Protein AF-0000000084983633 (afdb_homodimer)

Organism: NCBI:txid537013

pLDDT: mean 91.62, std 9.94, range [36.81, 98.31]

Secondary structure (DSSP, 8-state):
-------HHHHHHHHHHHHHHHHHHHHHH-STT--HHHHHHHHT--HHHHHHH-SSHHHHHHHHHHHTHHHHHHHHHHHHH-TTS-HHHHHHHHHHHHHTGGGTT-----HHHHHHHHHHS-HHHHHHHHHHHHHHHHHHHHHTTPPTTSS-HHHHHHHHHHHHHHHHHTTTT-TTS-GGGHHHHHHHHHHHHHHHHHHHHHHT-/-------HHHHHHHHHHHHHHHHHHHHHH-STT--HHHHHHHHT--HHHHHHH-SSHHHHHHHHHHHHHHHHHHHHHHHHH-TTS-HHHHHHHHHHHHHTGGGTT-----HHHHHHHHHHS-HHHHHHHHHHHHHHHHHHHHHTTPPTTSS-HHHHHHHHHHHHHHHHHTTTT-TTS-GGGHHHHHHHHHHHHHHHHHHHHHHT-

Foldseek 3Di:
DPPPDQDPVSLVVLLVLLLLVCLQCQLAPRPVPVDLVNSCVVSVHDSVVVCVNPVDPLRSPLVSLLVCLVVLLVQLLCLCPDPVDDLLRSQLVSLVCLLVSNVVSGRAHAPVRVVVSVVPDDPVSVVVSVVSQQVSLQSSLVSSVFDPPLDRSVVVSCLSNVLSRVLVCPCPNPVVDDNVCNVVVSVVSSVVVSVSRVVRRVVVD/DPPPDQDPVSLVVLLVLLLLVCLQCQLAPRPVPVDLVNSCVVSVHDSVVVCVNPVDPLRSPLVSLLVCLVVLLVQLLVLCPDPVDDLLRSQLVSLVCLLVSNVVSGRAHAPVRVVVSVVPDDPVSVVVSVVSQQVSLQSSLVSSVFDPPLDRSVVVSCLSNVLSRVLVCPCPNPVVDDNVCNVVVSVVSSVVVSVSRVVRRVVVD

Structure (mmCIF, N/CA/C/O backbone):
data_AF-0000000084983633-model_v1
#
loop_
_entity.id
_entity.type
_entity.pdbx_description
1 polymer 'Transcriptional regulator, TetR family'
#
loop_
_atom_site.group_PDB
_atom_site.id
_atom_site.type_symbol
_atom_site.label_atom_id
_atom_site.label_alt_id
_atom_site.label_comp_id
_atom_site.label_asym_id
_atom_site.label_entity_id
_atom_site.label_seq_id
_atom_site.pdbx_PDB_ins_code
_atom_site.Cartn_x
_atom_site.Cartn_y
_atom_site.Cartn_z
_atom_site.occupancy
_atom_site.B_iso_or_equiv
_atom_site.auth_seq_id
_atom_site.auth_comp_id
_atom_site.auth_asym_id
_atom_site.auth_atom_id
_atom_site.pdbx_PDB_model_num
ATOM 1 N N . MET A 1 1 ? -29.406 33 32.125 1 36.81 1 MET A N 1
ATOM 2 C CA . MET A 1 1 ? -28.016 33.375 31.969 1 36.81 1 MET A CA 1
ATOM 3 C C . MET A 1 1 ? -27.609 33.375 30.5 1 36.81 1 MET A C 1
ATOM 5 O O . MET A 1 1 ? -27.875 32.406 29.766 1 36.81 1 MET A O 1
ATOM 9 N N . ALA A 1 2 ? -27.5 34.438 29.891 1 42.75 2 ALA A N 1
ATOM 10 C CA . ALA A 1 2 ? -27.219 34.656 28.484 1 42.75 2 ALA A CA 1
ATOM 11 C C . ALA A 1 2 ? -26.078 33.781 28 1 42.75 2 ALA A C 1
ATOM 13 O O . ALA A 1 2 ? -25.016 33.719 28.625 1 42.75 2 ALA A O 1
ATOM 14 N N . ARG A 1 3 ? -26.172 32.719 27.359 1 49.81 3 ARG A N 1
ATOM 15 C CA . ARG A 1 3 ? -25.172 31.828 26.812 1 49.81 3 ARG A CA 1
ATOM 16 C C . ARG A 1 3 ? -24.016 32.594 26.188 1 49.81 3 ARG A C 1
ATOM 18 O O . ARG A 1 3 ? -24.188 33.312 25.203 1 49.81 3 ARG A O 1
ATOM 25 N N . LYS A 1 4 ? -23.031 33.125 26.859 1 51.66 4 LYS A N 1
ATOM 26 C CA . LYS A 1 4 ? -21.875 33.969 26.516 1 51.66 4 LYS A CA 1
ATOM 27 C C . LYS A 1 4 ? -21.281 33.531 25.172 1 51.66 4 LYS A C 1
ATOM 29 O O . LYS A 1 4 ? -21 32.375 24.938 1 51.66 4 LYS A O 1
ATOM 34 N N . ALA A 1 5 ? -21.5 34.188 24.125 1 59.94 5 ALA A N 1
ATOM 35 C CA . ALA A 1 5 ? -20.891 34.125 22.797 1 59.94 5 ALA A CA 1
ATOM 36 C C . ALA A 1 5 ? -19.406 33.812 22.891 1 59.94 5 ALA A C 1
ATOM 38 O O . ALA A 1 5 ? -18.672 34.438 23.672 1 59.94 5 ALA A O 1
ATOM 39 N N . TYR A 1 6 ? -19.047 32.5 22.688 1 70.38 6 TYR A N 1
ATOM 40 C CA . TYR A 1 6 ? -17.609 32.219 22.672 1 70.38 6 TYR A CA 1
ATOM 41 C C . TYR A 1 6 ? -16.844 33.375 22.031 1 70.38 6 TYR A C 1
ATOM 43 O O . TYR A 1 6 ? -17.25 33.906 21.016 1 70.38 6 TYR A O 1
ATOM 51 N N . SER A 1 7 ? -16.016 34.031 22.781 1 82.5 7 SER A N 1
ATOM 52 C CA . SER A 1 7 ? -15.117 35.031 22.219 1 82.5 7 SER A CA 1
ATOM 53 C C . SER A 1 7 ? -14.344 34.469 21.031 1 82.5 7 SER A C 1
ATOM 55 O O . SER A 1 7 ? -14.344 33.25 20.797 1 82.5 7 SER A O 1
ATOM 57 N N . GLU A 1 8 ? -13.93 35.281 20.141 1 84.44 8 GLU A N 1
ATOM 58 C CA . GLU A 1 8 ? -13.109 34.844 19 1 84.44 8 GLU A CA 1
ATOM 59 C C . GLU A 1 8 ? -11.953 33.969 19.469 1 84.44 8 GLU A C 1
ATOM 61 O O . GLU A 1 8 ? -11.586 33 18.797 1 84.44 8 GLU A O 1
ATOM 66 N N . GLU A 1 9 ? -11.391 34.375 20.547 1 85.75 9 GLU A N 1
ATOM 67 C CA . GLU A 1 9 ? -10.289 33.594 21.109 1 85.75 9 GLU A CA 1
ATOM 68 C C . GLU A 1 9 ? -10.75 32.219 21.547 1 85.75 9 GLU A C 1
ATOM 70 O O . GLU A 1 9 ? -10.047 31.234 21.344 1 85.75 9 GLU A O 1
ATOM 75 N N . ASP A 1 10 ? -11.883 32.156 22.094 1 87.5 10 ASP A N 1
ATOM 76 C CA . ASP A 1 10 ? -12.461 30.891 22.531 1 87.5 10 ASP A CA 1
ATOM 77 C C . ASP A 1 10 ? -12.727 29.969 21.328 1 87.5 10 ASP A C 1
ATOM 79 O O . ASP A 1 10 ? -12.492 28.766 21.406 1 87.5 10 ASP A O 1
ATOM 83 N N . ARG A 1 11 ? -13.133 30.578 20.281 1 90.56 11 ARG A N 1
ATOM 84 C CA . ARG A 1 11 ? -13.445 29.797 19.078 1 90.56 11 ARG A CA 1
ATOM 85 C C . ARG A 1 11 ? -12.188 29.172 18.484 1 90.56 11 ARG A C 1
ATOM 87 O O . ARG A 1 11 ? -12.203 28 18.078 1 90.56 11 ARG A O 1
ATOM 94 N N . VAL A 1 12 ? -11.172 30.016 18.531 1 91.81 12 VAL A N 1
ATOM 95 C CA . VAL A 1 12 ? -9.898 29.531 18.031 1 91.81 12 VAL A CA 1
ATOM 96 C C . VAL A 1 12 ? -9.398 28.375 18.906 1 91.81 12 VAL A C 1
ATOM 98 O O . VAL A 1 12 ? -8.898 27.375 18.391 1 91.81 12 VAL A O 1
ATOM 101 N N . GLN A 1 13 ? -9.547 28.5 20.125 1 93.25 13 GLN A N 1
ATOM 102 C CA . GLN A 1 13 ? -9.109 27.469 21.078 1 93.25 13 GLN A CA 1
ATOM 103 C C . GLN A 1 13 ? -9.906 26.188 20.875 1 93.25 13 GLN A C 1
ATOM 105 O O . GLN A 1 13 ? -9.336 25.094 20.922 1 93.25 13 GLN A O 1
ATOM 110 N N . VAL A 1 14 ? -11.164 26.328 20.734 1 94.25 14 VAL A N 1
ATOM 111 C CA . VAL A 1 14 ? -12.023 25.156 20.531 1 94.25 14 VAL A CA 1
ATOM 112 C C . VAL A 1 14 ? -11.664 24.453 19.234 1 94.25 14 VAL A C 1
ATOM 114 O O . VAL A 1 14 ? -11.555 23.234 19.172 1 94.25 14 VAL A O 1
ATOM 117 N N . ARG A 1 15 ? -11.477 25.25 18.219 1 95 15 ARG A N 1
ATOM 118 C CA . ARG A 1 15 ? -11.109 24.688 16.922 1 95 15 ARG A CA 1
ATOM 119 C C . ARG A 1 15 ? -9.805 23.906 17.016 1 95 15 ARG A C 1
ATOM 121 O O . ARG A 1 15 ? -9.719 22.781 16.5 1 95 15 ARG A O 1
ATOM 128 N N . ASN A 1 16 ? -8.844 24.5 17.703 1 95.69 16 ASN A N 1
ATOM 129 C CA . ASN A 1 16 ? -7.559 23.828 17.891 1 95.69 16 ASN A CA 1
ATOM 130 C C . ASN A 1 16 ? -7.711 22.562 18.719 1 95.69 16 ASN A C 1
ATOM 132 O O . ASN A 1 16 ? -7.078 21.547 18.422 1 95.69 16 ASN A O 1
ATOM 136 N N . ALA A 1 17 ? -8.547 22.672 19.688 1 95.94 17 ALA A N 1
ATOM 137 C CA . ALA A 1 17 ? -8.789 21.5 20.547 1 95.94 17 ALA A CA 1
ATOM 138 C C . ALA A 1 17 ? -9.43 20.375 19.75 1 95.94 17 ALA A C 1
ATOM 140 O O . ALA A 1 17 ? -9.109 19.203 19.969 1 95.94 17 ALA A O 1
ATOM 141 N N . LEU A 1 18 ? -10.312 20.719 18.906 1 96.12 18 LEU A N 1
ATOM 142 C CA . LEU A 1 18 ? -10.961 19.719 18.062 1 96.12 18 LEU A CA 1
ATOM 143 C C . LEU A 1 18 ? -9.945 19.031 17.156 1 96.12 18 LEU A C 1
ATOM 145 O O . LEU A 1 18 ? -9.945 17.812 17.031 1 96.12 18 LEU A O 1
ATOM 149 N N . MET A 1 19 ? -9.086 19.812 16.594 1 95.75 19 MET A N 1
ATOM 150 C CA . MET A 1 19 ? -8.078 19.266 15.688 1 95.75 19 MET A CA 1
ATOM 151 C C . MET A 1 19 ? -7.098 18.359 16.438 1 95.75 19 MET A C 1
ATOM 153 O O . MET A 1 19 ? -6.809 17.25 16 1 95.75 19 MET A O 1
ATOM 157 N N . THR A 1 20 ? -6.691 18.828 17.578 1 95.19 20 THR A N 1
ATOM 158 C CA . THR A 1 20 ? -5.734 18.078 18.375 1 95.19 20 THR A CA 1
ATOM 159 C C . THR A 1 20 ? -6.352 16.766 18.875 1 95.19 20 THR A C 1
ATOM 161 O O . THR A 1 20 ? -5.703 15.719 18.844 1 95.19 20 THR A O 1
ATOM 164 N N . THR A 1 21 ? -7.531 16.859 19.281 1 94.94 21 THR A N 1
ATOM 165 C CA . THR A 1 21 ? -8.234 15.672 19.75 1 94.94 21 THR A CA 1
ATOM 166 C C . THR A 1 21 ? -8.438 14.672 18.625 1 94.94 21 THR A C 1
ATOM 168 O O . THR A 1 21 ? -8.297 13.461 18.812 1 94.94 21 THR A O 1
ATOM 171 N N . MET A 1 22 ? -8.812 15.164 17.469 1 95.12 22 MET A N 1
ATOM 172 C CA . MET A 1 22 ? -9 14.297 16.312 1 95.12 22 MET A CA 1
ATOM 173 C C . MET A 1 22 ? -7.711 13.57 15.953 1 95.12 22 MET A C 1
ATOM 175 O O . MET A 1 22 ? -7.723 12.367 15.688 1 95.12 22 MET A O 1
ATOM 179 N N . ILE A 1 23 ? -6.59 14.289 15.992 1 93.5 23 ILE A N 1
ATOM 180 C CA . ILE A 1 23 ? -5.277 13.711 15.719 1 93.5 23 ILE A CA 1
ATOM 181 C C . ILE A 1 23 ? -4.992 12.578 16.703 1 93.5 23 ILE A C 1
ATOM 183 O O . ILE A 1 23 ? -4.594 11.484 16.297 1 93.5 23 ILE A O 1
ATOM 187 N N . GLN A 1 24 ? -5.273 12.852 17.891 1 91.62 24 GLN A N 1
ATOM 188 C CA . GLN A 1 24 ? -5.027 11.859 18.938 1 91.62 24 GLN A CA 1
ATOM 189 C C . GLN A 1 24 ? -5.918 10.633 18.75 1 91.62 24 GLN A C 1
ATOM 191 O O . GLN A 1 24 ? -5.473 9.5 18.922 1 91.62 24 GLN A O 1
ATOM 196 N N . CYS A 1 25 ? -7.121 10.891 18.422 1 91.12 25 CYS A N 1
ATOM 197 C CA . CYS A 1 25 ? -8.062 9.797 18.219 1 91.12 25 CYS A CA 1
ATOM 198 C C . CYS A 1 25 ? -7.621 8.906 17.062 1 91.12 25 CYS A C 1
ATOM 200 O O . CYS A 1 25 ? -7.633 7.68 17.172 1 91.12 25 CYS A O 1
ATOM 202 N N . ILE A 1 26 ? -7.191 9.523 16 1 91.25 26 ILE A N 1
ATOM 203 C CA . ILE A 1 26 ? -6.758 8.766 14.828 1 91.25 26 ILE A CA 1
ATOM 204 C C . ILE A 1 26 ? -5.488 7.988 15.164 1 91.25 26 ILE A C 1
ATOM 206 O O . ILE A 1 26 ? -5.367 6.809 14.82 1 91.25 26 ILE A O 1
ATOM 210 N N . ALA A 1 27 ? -4.605 8.625 15.836 1 88.38 27 ALA A N 1
ATOM 211 C CA . ALA A 1 27 ? -3.334 7.988 16.188 1 88.38 27 ALA A CA 1
ATOM 212 C C . ALA A 1 27 ? -3.555 6.793 17.109 1 88.38 27 ALA A C 1
ATOM 214 O O . ALA A 1 27 ? -2.887 5.766 16.969 1 88.38 27 ALA A O 1
ATOM 215 N N . ASP A 1 28 ? -4.531 6.906 17.953 1 85.44 28 ASP A N 1
ATOM 216 C CA . ASP A 1 28 ? -4.738 5.906 19 1 85.44 28 ASP A CA 1
ATOM 217 C C . ASP A 1 28 ? -5.641 4.777 18.5 1 85.44 28 ASP A C 1
ATOM 219 O O . ASP A 1 28 ? -5.316 3.598 18.672 1 85.44 28 ASP A O 1
ATOM 223 N N . ARG A 1 29 ? -6.793 5.219 17.906 1 82.69 29 ARG A N 1
ATOM 224 C CA . ARG A 1 29 ? -7.832 4.215 17.703 1 82.69 29 ARG A CA 1
ATOM 225 C C . ARG A 1 29 ? -8.32 4.219 16.25 1 82.69 29 ARG A C 1
ATOM 227 O O . ARG A 1 29 ? -9.109 3.361 15.859 1 82.69 29 ARG A O 1
ATOM 234 N N . GLY A 1 30 ? -7.824 5.152 15.57 1 87.56 30 GLY A N 1
ATOM 235 C CA . GLY A 1 30 ? -8.336 5.254 14.211 1 87.56 30 GLY A CA 1
ATOM 236 C C . GLY A 1 30 ? -9.578 6.117 14.102 1 87.56 30 GLY A C 1
ATOM 237 O O . GLY A 1 30 ? -10.117 6.566 15.109 1 87.56 30 GLY A O 1
ATOM 238 N N . LEU A 1 31 ? -9.992 6.348 12.914 1 89.44 31 LEU A N 1
ATOM 239 C CA . LEU A 1 31 ? -11.094 7.262 12.633 1 89.44 31 LEU A CA 1
ATOM 240 C C . LEU A 1 31 ? -12.438 6.621 12.992 1 89.44 31 LEU A C 1
ATOM 242 O O . LEU A 1 31 ? -13.375 7.316 13.375 1 89.44 31 LEU A O 1
ATOM 246 N N . ILE A 1 32 ? -12.523 5.305 12.906 1 81.56 32 ILE A N 1
ATOM 247 C CA . ILE A 1 32 ? -13.781 4.59 13.078 1 81.56 32 ILE A CA 1
ATOM 248 C C . ILE A 1 32 ? -14.289 4.777 14.508 1 81.56 32 ILE A C 1
ATOM 250 O O . ILE A 1 32 ? -15.492 4.895 14.734 1 81.56 32 ILE A O 1
ATOM 254 N N . HIS A 1 33 ? -13.414 4.875 15.398 1 82.19 33 HIS A N 1
ATOM 255 C CA . HIS A 1 33 ? -13.781 5.004 16.812 1 82.19 33 HIS A CA 1
ATOM 256 C C . HIS A 1 33 ? -13.82 6.465 17.234 1 82.19 33 HIS A C 1
ATOM 258 O O . HIS A 1 33 ? -13.977 6.766 18.422 1 82.19 33 HIS A O 1
ATOM 264 N N . SER A 1 34 ? -13.656 7.324 16.297 1 89.25 34 SER A N 1
ATOM 265 C CA . SER A 1 34 ? -13.617 8.758 16.578 1 89.25 34 SER A CA 1
ATOM 266 C C . SER A 1 34 ? -14.891 9.453 16.094 1 89.25 34 SER A C 1
ATOM 268 O O . SER A 1 34 ? -14.836 10.289 15.195 1 89.25 34 SER A O 1
ATOM 270 N N . SER A 1 35 ? -15.977 9.18 16.844 1 91.12 35 SER A N 1
ATOM 271 C CA . SER A 1 35 ? -17.25 9.781 16.453 1 91.12 35 SER A CA 1
ATOM 272 C C . SER A 1 35 ? -17.328 11.242 16.906 1 91.12 35 SER A C 1
ATOM 274 O O . SER A 1 35 ? -16.562 11.672 17.766 1 91.12 35 SER A O 1
ATOM 276 N N . ILE A 1 36 ? -18.25 11.93 16.344 1 94.19 36 ILE A N 1
ATOM 277 C CA . ILE A 1 36 ? -18.453 13.328 16.703 1 94.19 36 ILE A CA 1
ATOM 278 C C . ILE A 1 36 ? -18.859 13.43 18.172 1 94.19 36 ILE A C 1
ATOM 280 O O . ILE A 1 36 ? -18.406 14.328 18.891 1 94.19 36 ILE A O 1
ATOM 284 N N . ASP A 1 37 ? -19.641 12.469 18.609 1 93.94 37 ASP A N 1
ATOM 285 C CA . ASP A 1 37 ? -20.062 12.461 20 1 93.94 37 ASP A CA 1
ATOM 286 C C . ASP A 1 37 ? -18.859 12.336 20.938 1 93.94 37 ASP A C 1
ATOM 288 O O . ASP A 1 37 ? -18.766 13.055 21.938 1 93.94 37 ASP A O 1
ATOM 292 N N . VAL A 1 38 ? -17.984 11.492 20.609 1 92.69 38 VAL A N 1
ATOM 293 C CA . VAL A 1 38 ? -16.781 11.258 21.406 1 92.69 38 VAL A CA 1
ATOM 294 C C . VAL A 1 38 ? -15.914 12.516 21.406 1 92.69 38 VAL A C 1
ATOM 296 O O . VAL A 1 38 ? -15.406 12.93 22.453 1 92.69 38 VAL A O 1
ATOM 299 N N . LEU A 1 39 ? -15.711 13.117 20.297 1 94.81 39 LEU A N 1
ATOM 300 C CA . LEU A 1 39 ? -14.898 14.312 20.141 1 94.81 39 LEU A CA 1
ATOM 301 C C . LEU A 1 39 ? -15.477 15.469 20.953 1 94.81 39 LEU A C 1
ATOM 303 O O . LEU A 1 39 ? -14.742 16.156 21.672 1 94.81 39 LEU A O 1
ATOM 307 N N . CYS A 1 40 ? -16.781 15.641 20.828 1 95.81 40 CYS A N 1
ATOM 308 C CA . CYS A 1 40 ? -17.453 16.719 21.531 1 95.81 40 CYS A CA 1
ATOM 309 C C . CYS A 1 40 ? -17.344 16.547 23.031 1 95.81 40 CYS A C 1
ATOM 311 O O . CYS A 1 40 ? -17.109 17.531 23.766 1 95.81 40 CYS A O 1
ATOM 313 N N . ARG A 1 41 ? -17.484 15.375 23.469 1 95.38 41 ARG A N 1
ATOM 314 C CA . ARG A 1 41 ? -17.375 15.078 24.906 1 95.38 41 ARG A CA 1
ATOM 315 C C . ARG A 1 41 ? -15.969 15.383 25.406 1 95.38 41 ARG A C 1
ATOM 317 O O . ARG A 1 41 ? -15.805 15.984 26.469 1 95.38 41 ARG A O 1
ATOM 324 N N . LYS A 1 42 ? -15.008 15.031 24.688 1 94.56 42 LYS A N 1
ATOM 325 C CA . LYS A 1 42 ? -13.617 15.227 25.094 1 94.56 42 LYS A CA 1
ATOM 326 C C . LYS A 1 42 ? -13.258 16.703 25.125 1 94.56 42 LYS A C 1
ATOM 328 O O . LYS A 1 42 ? -12.484 17.156 25.969 1 94.56 42 LYS A O 1
ATOM 333 N N . VAL A 1 43 ? -13.75 17.438 24.172 1 95.81 43 VAL A N 1
ATOM 334 C CA . VAL A 1 43 ? -13.43 18.859 24.047 1 95.81 43 VAL A CA 1
ATOM 335 C C . VAL A 1 43 ? -14.344 19.672 24.953 1 95.81 43 VAL A C 1
ATOM 337 O O . VAL A 1 43 ? -14.008 20.797 25.344 1 95.81 43 VAL A O 1
ATOM 340 N N . GLY A 1 44 ? -15.555 19.141 25.25 1 95.38 44 GLY A N 1
ATOM 341 C CA . GLY A 1 44 ? -16.516 19.812 26.125 1 95.38 44 GLY A CA 1
ATOM 342 C C . GLY A 1 44 ? -17.422 20.766 25.391 1 95.38 44 GLY A C 1
ATOM 343 O O . GLY A 1 44 ? -17.688 21.875 25.859 1 95.38 44 GLY A O 1
ATOM 344 N N . ILE A 1 45 ? -17.859 20.375 24.281 1 95.38 45 ILE A N 1
ATOM 345 C CA . ILE A 1 45 ? -18.766 21.219 23.516 1 95.38 45 ILE A CA 1
ATOM 346 C C . ILE A 1 45 ? -19.938 20.391 23 1 95.38 45 ILE A C 1
ATOM 348 O O . ILE A 1 45 ? -19.906 19.156 23.047 1 95.38 45 ILE A O 1
ATOM 352 N N . SER A 1 46 ? -20.953 21.078 22.5 1 94.69 46 SER A N 1
ATOM 353 C CA . SER A 1 46 ? -22.125 20.406 21.938 1 94.69 46 SER A CA 1
ATOM 354 C C . SER A 1 46 ? -21.906 20.062 20.469 1 94.69 46 SER A C 1
ATOM 356 O O . SER A 1 46 ? -21.047 20.656 19.797 1 94.69 46 SER A O 1
ATOM 358 N N . LYS A 1 47 ? -22.688 19.125 19.938 1 95.38 47 LYS A N 1
ATOM 359 C CA . LYS A 1 47 ? -22.672 18.781 18.516 1 95.38 47 LYS A CA 1
ATOM 360 C C . LYS A 1 47 ? -23.062 19.984 17.656 1 95.38 47 LYS A C 1
ATOM 362 O O . LYS A 1 47 ? -22.5 20.188 16.578 1 95.38 47 LYS A O 1
ATOM 367 N N . THR A 1 48 ? -24.031 20.703 18.172 1 94.56 48 THR A N 1
ATOM 368 C CA . THR A 1 48 ? -24.484 21.906 17.469 1 94.56 48 THR A CA 1
ATOM 369 C C . THR A 1 48 ? -23.328 22.875 17.266 1 94.56 48 THR A C 1
ATOM 371 O O . THR A 1 48 ? -23.125 23.391 16.156 1 94.56 48 THR A O 1
ATOM 374 N N . PHE A 1 49 ? -22.625 23.047 18.281 1 93.88 49 PHE A N 1
ATOM 375 C CA . PHE A 1 49 ? -21.484 23.969 18.219 1 93.88 49 PHE A CA 1
ATOM 376 C C . PHE A 1 49 ? -20.391 23.406 17.328 1 93.88 49 PHE A C 1
ATOM 378 O O . PHE A 1 49 ? -19.734 24.141 16.594 1 93.88 49 PHE A O 1
ATOM 385 N N . PHE A 1 50 ? -20.172 22.094 17.375 1 96.5 50 PHE A N 1
ATOM 386 C CA . PHE A 1 50 ? -19.234 21.438 16.469 1 96.5 50 PHE A CA 1
ATOM 387 C C . PHE A 1 50 ? -19.484 21.859 15.023 1 96.5 50 PHE A C 1
ATOM 389 O O . PHE A 1 50 ? -18.562 22.203 14.297 1 96.5 50 PHE A O 1
ATOM 396 N N . TYR A 1 51 ? -20.75 21.875 14.656 1 95.5 51 TYR A N 1
ATOM 397 C CA . TYR A 1 51 ? -21.125 22.094 13.258 1 95.5 51 TYR A CA 1
ATOM 398 C C . TYR A 1 51 ? -21 23.562 12.891 1 95.5 51 TYR A C 1
ATOM 400 O O . TYR A 1 51 ? -21.125 23.938 11.719 1 95.5 51 TYR A O 1
ATOM 408 N N . SER A 1 52 ? -20.766 24.391 13.875 1 94.62 52 SER A N 1
ATOM 409 C CA . SER A 1 52 ? -20.438 25.781 13.562 1 94.62 52 SER A CA 1
ATOM 410 C C . SER A 1 52 ? -19 25.922 13.062 1 94.62 52 S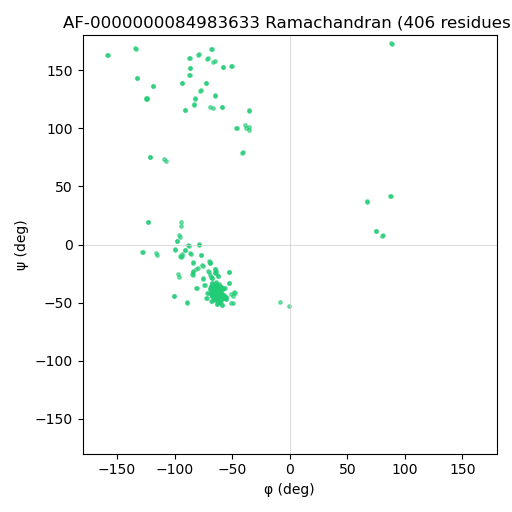ER A C 1
ATOM 412 O O . SER A 1 52 ? -18.641 26.922 12.461 1 94.62 52 SER A O 1
ATOM 414 N N . PHE A 1 53 ? -18.203 24.906 13.336 1 94.25 53 PHE A N 1
ATOM 415 C CA . PHE A 1 53 ? -16.812 24.938 12.93 1 94.25 53 PHE A CA 1
ATOM 416 C C . PHE A 1 53 ? -16.594 24.109 11.664 1 94.25 53 PHE A C 1
ATOM 418 O O . PHE A 1 53 ? -15.875 24.547 10.758 1 94.25 53 PHE A O 1
ATOM 425 N N . PHE A 1 54 ? -17.188 22.938 11.641 1 94.81 54 PHE A N 1
ATOM 426 C CA . PHE A 1 54 ? -16.969 22 10.547 1 94.81 54 PHE A CA 1
ATOM 427 C C . PHE A 1 54 ? -18.297 21.438 10.047 1 94.81 54 PHE A C 1
ATOM 429 O O . PHE A 1 54 ? -19.188 21.141 10.844 1 94.81 54 PHE A O 1
ATOM 436 N N . SER A 1 55 ? -18.375 21.25 8.766 1 92.38 55 SER A N 1
ATOM 437 C CA . SER A 1 55 ? -19.594 20.75 8.148 1 92.38 55 SER A CA 1
ATOM 438 C C . SER A 1 55 ? -19.734 19.25 8.289 1 92.38 55 SER A C 1
ATOM 440 O O . SER A 1 55 ? -20.812 18.688 8.133 1 92.38 55 SER A O 1
ATOM 442 N N . SER A 1 56 ? -18.562 18.562 8.547 1 92.62 56 SER A N 1
ATOM 443 C CA . SER A 1 56 ? -18.531 17.109 8.688 1 92.62 56 SER A CA 1
ATOM 444 C C . SER A 1 56 ? -17.312 16.656 9.461 1 92.62 56 SER A C 1
ATOM 446 O O . SER A 1 56 ? -16.359 17.422 9.656 1 92.62 56 SER A O 1
ATOM 448 N N . LYS A 1 57 ? -17.328 15.477 9.938 1 93.69 57 LYS A N 1
ATOM 449 C CA . LYS A 1 57 ? -16.188 14.867 10.602 1 93.69 57 LYS A CA 1
ATOM 450 C C . LYS A 1 57 ? -14.984 14.797 9.664 1 93.69 57 LYS A C 1
ATOM 452 O O . LYS A 1 57 ? -13.844 15.008 10.086 1 93.69 57 LYS A O 1
ATOM 457 N N . GLU A 1 58 ? -15.273 14.539 8.398 1 92.94 58 GLU A N 1
ATOM 458 C CA . GLU A 1 58 ? -14.227 14.383 7.391 1 92.94 58 GLU A CA 1
ATOM 459 C C . GLU A 1 58 ? -13.516 15.703 7.117 1 92.94 58 GLU A C 1
ATOM 461 O O . GLU A 1 58 ? -12.312 15.727 6.863 1 92.94 58 GLU A O 1
ATOM 466 N N . GLU A 1 59 ? -14.273 16.703 7.168 1 92.81 59 GLU A N 1
ATOM 467 C CA . GLU A 1 59 ? -13.641 18.016 7.055 1 92.81 59 GLU A CA 1
ATOM 468 C C . GLU A 1 59 ? -12.68 18.266 8.211 1 92.81 59 GLU A C 1
ATOM 470 O O . GLU A 1 59 ? -11.57 18.766 8.008 1 92.81 59 GLU A O 1
ATOM 475 N N . LEU A 1 60 ? -13.148 17.953 9.43 1 95.5 60 LEU A N 1
ATOM 476 C CA . LEU A 1 60 ? -12.281 18.078 10.602 1 95.5 60 LEU A CA 1
ATOM 477 C C . LEU A 1 60 ? -11.008 17.25 10.422 1 95.5 60 LEU A C 1
ATOM 479 O O . LEU A 1 60 ? -9.922 17.703 10.789 1 95.5 60 LEU A O 1
ATOM 483 N N . VAL A 1 61 ? -11.102 16.094 9.828 1 95.75 61 VAL A N 1
ATOM 484 C CA . VAL A 1 61 ? -9.953 15.211 9.617 1 95.75 61 VAL A CA 1
ATOM 485 C C . VAL A 1 61 ? -8.922 15.906 8.734 1 95.75 61 VAL A C 1
ATOM 487 O O . VAL A 1 61 ? -7.727 15.906 9.055 1 95.75 61 VAL A O 1
ATOM 490 N N . LEU A 1 62 ? -9.344 16.5 7.68 1 94.06 62 LEU A N 1
ATOM 491 C CA . LEU A 1 62 ? -8.43 17.188 6.773 1 94.06 62 LEU A CA 1
ATOM 492 C C . LEU A 1 62 ? -7.715 18.328 7.48 1 94.06 62 LEU A C 1
ATOM 494 O O . LEU A 1 62 ? -6.504 18.516 7.316 1 94.06 62 LEU A O 1
ATOM 498 N N . TYR A 1 63 ? -8.492 19.047 8.227 1 93.69 63 TYR A N 1
ATOM 499 C CA . TYR A 1 63 ? -7.918 20.172 8.953 1 93.69 63 TYR A CA 1
ATOM 500 C C . TYR A 1 63 ? -6.93 19.688 10.008 1 93.69 63 TYR A C 1
ATOM 502 O O . TYR A 1 63 ? -5.887 20.297 10.227 1 93.69 63 TYR A O 1
ATOM 510 N N . ALA A 1 64 ? -7.332 18.625 10.625 1 95.19 64 ALA A N 1
ATOM 511 C CA . ALA A 1 64 ? -6.457 18.047 11.641 1 95.19 64 ALA A CA 1
ATOM 512 C C . ALA A 1 64 ? -5.145 17.578 11.023 1 95.19 64 ALA A C 1
ATOM 514 O O . ALA A 1 64 ? -4.07 17.812 11.586 1 95.19 64 ALA A O 1
ATOM 515 N N . LEU A 1 65 ? -5.207 16.938 9.883 1 94.62 65 LEU A N 1
ATOM 516 C CA . LEU A 1 65 ? -4.008 16.469 9.195 1 94.62 65 LEU A CA 1
ATOM 517 C C . LEU A 1 65 ? -3.125 17.641 8.781 1 94.62 65 LEU A C 1
ATOM 519 O O . LEU A 1 65 ? -1.897 17.547 8.875 1 94.62 65 LEU A O 1
ATOM 523 N N . ARG A 1 66 ? -3.783 18.656 8.336 1 93.75 66 ARG A N 1
ATOM 524 C CA . ARG A 1 66 ? -3.041 19.875 8 1 93.75 66 ARG A CA 1
ATOM 525 C C . ARG A 1 66 ? -2.396 20.484 9.242 1 93.75 66 ARG A C 1
ATOM 527 O O . ARG A 1 66 ? -1.241 20.906 9.195 1 93.75 66 ARG A O 1
ATOM 534 N N . TYR A 1 67 ? -3.156 20.453 10.273 1 93.56 67 TYR A N 1
ATOM 535 C CA . TYR A 1 67 ? -2.73 21.031 11.539 1 93.56 67 TYR A CA 1
ATOM 536 C C . TYR A 1 67 ? -1.497 20.328 12.086 1 93.56 67 TYR A C 1
ATOM 538 O O . TYR A 1 67 ? -0.67 20.938 12.766 1 93.56 67 TYR A O 1
ATOM 546 N N . GLN A 1 68 ? -1.298 19.141 11.781 1 94.31 68 GLN A N 1
ATOM 547 C CA . GLN A 1 68 ? -0.187 18.375 12.336 1 94.31 68 GLN A CA 1
ATOM 548 C C . GLN A 1 68 ? 1.096 18.625 11.547 1 94.31 68 GLN A C 1
ATOM 550 O O . GLN A 1 68 ? 2.188 18.281 12.008 1 94.31 68 GLN A O 1
ATOM 555 N N . GLN A 1 69 ? 1.015 19.172 10.375 1 95.12 69 GLN A N 1
ATOM 556 C CA . GLN A 1 69 ? 2.143 19.266 9.461 1 95.12 69 GLN A CA 1
ATOM 557 C C . GLN A 1 69 ? 3.281 20.078 10.07 1 95.12 69 GLN A C 1
ATOM 559 O O . GLN A 1 69 ? 4.438 19.656 10.047 1 95.12 69 GLN A O 1
ATOM 564 N N . PRO A 1 70 ? 2.969 21.25 10.703 1 94.94 70 PRO A N 1
ATOM 565 C CA . PRO A 1 70 ? 4.051 22.031 11.305 1 94.94 70 PRO A CA 1
ATOM 566 C C . PRO A 1 70 ? 4.797 21.266 12.398 1 94.94 70 PRO A C 1
ATOM 568 O O . PRO A 1 70 ? 6.012 21.422 12.539 1 94.94 70 PRO A O 1
ATOM 571 N N . LYS A 1 71 ? 4.082 20.531 13.086 1 92.75 71 LYS A N 1
ATOM 572 C CA . LYS A 1 71 ? 4.711 19.719 14.133 1 92.75 71 LYS A CA 1
ATOM 573 C C . LYS A 1 71 ? 5.66 18.688 13.539 1 92.75 71 LYS A C 1
ATOM 575 O O . LYS A 1 71 ? 6.734 18.438 14.086 1 92.75 71 LYS A O 1
ATOM 580 N N . LEU A 1 72 ? 5.27 18.094 12.484 1 94.81 72 LEU A N 1
ATOM 581 C CA . LEU A 1 72 ? 6.102 17.109 11.797 1 94.81 72 LEU A CA 1
ATOM 582 C C . LEU A 1 72 ? 7.344 17.766 11.203 1 94.81 72 LEU A C 1
ATOM 584 O O . LEU A 1 72 ? 8.438 17.203 11.25 1 94.81 72 LEU A O 1
ATOM 588 N N . LEU A 1 73 ? 7.133 18.953 10.664 1 97.38 73 LEU A N 1
ATOM 589 C CA . LEU A 1 73 ? 8.266 19.688 10.125 1 97.38 73 LEU A CA 1
ATOM 590 C C . LEU A 1 73 ? 9.258 20.062 11.227 1 97.38 73 LEU A C 1
ATOM 592 O O . LEU A 1 73 ? 10.469 19.922 11.047 1 97.38 73 LEU A O 1
ATOM 596 N N . ASP A 1 74 ? 8.688 20.438 12.367 1 96.44 74 ASP A N 1
ATOM 597 C CA . ASP A 1 74 ? 9.539 20.781 13.5 1 96.44 74 ASP A CA 1
ATOM 598 C C . ASP A 1 74 ? 10.289 19.562 14.008 1 96.44 74 ASP A C 1
ATOM 600 O O . ASP A 1 74 ? 11.461 19.656 14.391 1 96.44 74 ASP A O 1
ATOM 604 N N . TYR A 1 75 ? 9.594 18.5 14.016 1 95 75 TYR A N 1
ATOM 605 C CA . TYR A 1 75 ? 10.219 17.25 14.43 1 95 75 TYR A CA 1
ATOM 606 C C . TYR A 1 75 ? 11.367 16.875 13.492 1 95 75 TYR A C 1
ATOM 608 O O . TYR A 1 75 ? 12.461 16.531 13.945 1 95 75 TYR A O 1
ATOM 616 N N . ALA A 1 76 ? 11.172 16.984 12.211 1 97.06 76 ALA A N 1
ATOM 617 C CA . ALA A 1 76 ? 12.219 16.719 11.227 1 97.06 76 ALA A CA 1
ATOM 618 C C . ALA A 1 76 ? 13.414 17.641 11.43 1 97.06 76 ALA A C 1
ATOM 620 O O . ALA A 1 76 ? 14.562 17.188 11.422 1 97.06 76 ALA A O 1
ATOM 621 N N . ARG A 1 77 ? 13.094 18.906 11.664 1 97.81 77 ARG A N 1
ATOM 622 C CA . ARG A 1 77 ? 14.156 19.891 11.891 1 97.81 77 ARG A CA 1
ATOM 623 C C . ARG A 1 77 ? 14.984 19.531 13.117 1 97.81 77 ARG A C 1
ATOM 625 O O . ARG A 1 77 ? 16.203 19.625 13.094 1 97.81 77 ARG A O 1
ATOM 632 N N . SER A 1 78 ? 14.312 19.141 14.141 1 97.38 78 SER A N 1
ATOM 633 C CA . SER A 1 78 ? 15 18.812 15.391 1 97.38 78 SER A CA 1
ATOM 634 C C . SER A 1 78 ? 15.953 17.641 15.195 1 97.38 78 SER A C 1
ATOM 636 O O . SER A 1 78 ? 17.031 17.609 15.789 1 97.38 78 SER A O 1
ATOM 638 N N . LEU A 1 79 ? 15.57 16.656 14.43 1 97 79 LEU A N 1
ATOM 639 C CA . LEU A 1 79 ? 16.422 15.5 14.164 1 97 79 LEU A CA 1
ATOM 640 C C . LEU A 1 79 ? 17.609 15.898 13.297 1 97 79 LEU A C 1
ATOM 642 O O . LEU A 1 79 ? 18.734 15.422 13.523 1 97 79 LEU A O 1
ATOM 646 N N . MET A 1 80 ? 17.359 16.797 12.312 1 97.25 80 MET A N 1
ATOM 647 C CA . MET A 1 80 ? 18.438 17.25 11.43 1 97.25 80 MET A CA 1
ATOM 648 C C . MET A 1 80 ? 19.453 18.094 12.18 1 97.25 80 MET A C 1
ATOM 650 O O . MET A 1 80 ? 20.625 18.141 11.82 1 97.25 80 MET A O 1
ATOM 654 N N . GLU A 1 81 ? 19 18.734 13.195 1 97 81 GLU A N 1
ATOM 655 C CA . GLU A 1 81 ? 19.844 19.656 13.953 1 97 81 GLU A CA 1
ATOM 656 C C . GLU A 1 81 ? 20.5 18.953 15.141 1 97 81 GLU A C 1
ATOM 658 O O . GLU A 1 81 ? 21.359 19.531 15.812 1 97 81 GLU A O 1
ATOM 663 N N . ASP A 1 82 ? 20.094 17.734 15.406 1 97.19 82 ASP A N 1
ATOM 664 C CA . ASP A 1 82 ? 20.656 16.984 16.516 1 97.19 82 ASP A CA 1
ATOM 665 C C . ASP A 1 82 ? 22.109 16.609 16.219 1 97.19 82 ASP A C 1
ATOM 667 O O . ASP A 1 82 ? 22.391 15.812 15.32 1 97.19 82 ASP A O 1
ATOM 671 N N . PRO A 1 83 ? 23.062 17.078 17.016 1 96.31 83 PRO A N 1
ATOM 672 C CA . PRO A 1 83 ? 24.469 16.797 16.75 1 96.31 83 PRO A CA 1
ATOM 673 C C . PRO A 1 83 ? 24.844 15.344 16.984 1 96.31 83 PRO A C 1
ATOM 675 O O . PRO A 1 83 ? 25.891 14.883 16.5 1 96.31 83 PRO A O 1
ATOM 678 N N . GLY A 1 84 ? 24.016 14.633 17.625 1 97.12 84 GLY A N 1
ATOM 679 C CA . GLY A 1 84 ? 24.297 13.234 17.891 1 97.12 84 GLY A CA 1
ATOM 680 C C . GLY A 1 84 ? 23.828 12.312 16.781 1 97.12 84 GLY A C 1
ATOM 681 O O . GLY A 1 84 ? 24.078 11.102 16.828 1 97.12 84 GLY A O 1
ATOM 682 N N . LEU A 1 85 ? 23.234 12.844 15.758 1 97.38 85 LEU A N 1
ATOM 683 C CA . LEU A 1 85 ? 22.719 12.047 14.656 1 97.38 85 LEU A CA 1
ATOM 684 C C . LEU A 1 85 ? 23.406 12.406 13.344 1 97.38 85 LEU A C 1
ATOM 686 O O . LEU A 1 85 ? 23.656 13.578 13.07 1 97.38 85 LEU A O 1
ATOM 690 N N . SER A 1 86 ? 23.734 11.344 12.617 1 97.75 86 SER A N 1
ATOM 691 C CA . SER A 1 86 ? 24.094 11.594 11.227 1 97.75 86 SER A CA 1
ATOM 692 C C . SER A 1 86 ? 22.875 11.977 10.398 1 97.75 86 SER A C 1
ATOM 694 O O . SER A 1 86 ? 21.734 11.766 10.828 1 97.75 86 SER A O 1
ATOM 696 N N . TRP A 1 87 ? 23.078 12.594 9.289 1 97.44 87 TRP A N 1
ATOM 697 C CA . TRP A 1 87 ? 22 12.93 8.375 1 97.44 87 TRP A CA 1
ATOM 698 C C . TRP A 1 87 ? 21.109 11.719 8.102 1 97.44 87 TRP A C 1
ATOM 700 O O . TRP A 1 87 ? 19.891 11.789 8.234 1 97.44 87 TRP A O 1
ATOM 710 N N . ARG A 1 88 ? 21.812 10.609 7.742 1 97.81 88 ARG A N 1
ATOM 711 C CA . ARG A 1 88 ? 21.109 9.367 7.426 1 97.81 88 ARG A CA 1
ATOM 712 C C . ARG A 1 88 ? 20.281 8.891 8.617 1 97.81 88 ARG A C 1
ATOM 714 O O . ARG A 1 88 ? 19.094 8.555 8.461 1 97.81 88 ARG A O 1
ATOM 721 N N . ALA A 1 89 ? 20.859 8.914 9.781 1 97.88 89 ALA A N 1
ATOM 722 C CA . ALA A 1 89 ? 20.172 8.453 10.984 1 97.88 89 ALA A CA 1
ATOM 723 C C . ALA A 1 89 ? 18.969 9.32 11.297 1 97.88 89 ALA A C 1
ATOM 725 O O . ALA A 1 89 ? 17.922 8.82 11.734 1 97.88 89 ALA A O 1
ATOM 726 N N . GLY A 1 90 ? 19.172 10.625 11.102 1 97.62 90 GLY A N 1
ATOM 727 C CA . GLY A 1 90 ? 18.062 11.547 11.328 1 97.62 90 GLY A CA 1
ATOM 728 C C . GLY A 1 90 ? 16.875 11.289 10.414 1 97.62 90 GLY A C 1
ATOM 729 O O . GLY A 1 90 ? 15.734 11.203 10.875 1 97.62 90 GLY A O 1
ATOM 730 N N . VAL A 1 91 ? 17.156 11.094 9.117 1 97.94 91 VAL A N 1
ATOM 731 C CA . VAL A 1 91 ? 16.094 10.875 8.141 1 97.94 91 VAL A CA 1
ATOM 732 C C . VAL A 1 91 ? 15.414 9.539 8.398 1 97.94 91 VAL A C 1
ATOM 734 O O . VAL A 1 91 ? 14.188 9.438 8.375 1 97.94 91 VAL A O 1
ATOM 737 N N . GLU A 1 92 ? 16.219 8.523 8.664 1 97.62 92 GLU A N 1
ATOM 738 C CA . GLU A 1 92 ? 15.672 7.203 8.938 1 97.62 92 GLU A CA 1
ATOM 739 C C . GLU A 1 92 ? 14.781 7.223 10.18 1 97.62 92 GLU A C 1
ATOM 741 O O . GLU A 1 92 ? 13.695 6.629 10.18 1 97.62 92 GLU A O 1
ATOM 746 N N . THR A 1 93 ? 15.242 7.895 11.18 1 95.5 93 THR A N 1
ATOM 747 C CA . THR A 1 93 ? 14.484 8 12.422 1 95.5 93 THR A CA 1
ATOM 748 C C . THR A 1 93 ? 13.141 8.672 12.172 1 95.5 93 THR A C 1
ATOM 750 O O . THR A 1 93 ? 12.109 8.211 12.664 1 95.5 93 THR A O 1
ATOM 753 N N . PHE A 1 94 ? 13.188 9.719 11.414 1 96.19 94 PHE A N 1
ATOM 754 C CA . PHE A 1 94 ? 11.961 10.43 11.094 1 96.19 94 PHE A CA 1
ATOM 755 C C . PHE A 1 94 ? 10.969 9.516 10.391 1 96.19 94 PHE A C 1
ATOM 757 O O . PHE A 1 94 ? 9.812 9.398 10.82 1 96.19 94 PHE A O 1
ATOM 764 N N . LEU A 1 95 ? 11.383 8.836 9.336 1 96.06 95 LEU A N 1
ATOM 765 C CA . LEU A 1 95 ? 10.508 8 8.516 1 96.06 95 LEU A CA 1
ATOM 766 C C . LEU A 1 95 ? 9.984 6.812 9.32 1 96.06 95 LEU A C 1
ATOM 768 O O . LEU A 1 95 ? 8.797 6.492 9.25 1 96.06 95 LEU A O 1
ATOM 772 N N . LYS A 1 96 ? 10.844 6.199 10.062 1 94.56 96 LYS A N 1
ATOM 773 C CA . LYS A 1 96 ? 10.445 5.031 10.852 1 94.56 96 LYS A CA 1
ATOM 774 C C . LYS A 1 96 ? 9.461 5.418 11.945 1 94.56 96 LYS A C 1
ATOM 776 O O . LYS A 1 96 ? 8.5 4.688 12.219 1 94.56 96 LYS A O 1
ATOM 781 N N . ASN A 1 97 ? 9.664 6.566 12.531 1 91.75 97 ASN A N 1
ATOM 782 C CA . ASN A 1 97 ? 8.734 7.027 13.562 1 91.75 97 ASN A CA 1
ATOM 783 C C . ASN A 1 97 ? 7.359 7.332 12.977 1 91.75 97 ASN A C 1
ATOM 785 O O . ASN A 1 97 ? 6.34 7.137 13.633 1 91.75 97 ASN A O 1
ATOM 789 N N . CYS A 1 98 ? 7.363 7.82 11.789 1 90.25 98 CYS A N 1
ATOM 790 C CA . CYS A 1 98 ? 6.094 8.078 11.125 1 90.25 98 CYS A CA 1
ATOM 791 C C . CYS A 1 98 ? 5.367 6.77 10.812 1 90.25 98 CYS A C 1
ATOM 793 O O . CYS A 1 98 ? 4.137 6.715 10.836 1 90.25 98 CYS A O 1
ATOM 795 N N . CYS A 1 99 ? 6.105 5.723 10.523 1 89.31 99 CYS A N 1
ATOM 796 C CA . CYS A 1 99 ? 5.523 4.426 10.195 1 89.31 99 CYS A CA 1
ATOM 797 C C . CYS A 1 99 ? 4.965 3.746 11.438 1 89.31 99 CYS A C 1
ATOM 799 O O . CYS A 1 99 ? 3.928 3.086 11.375 1 89.31 99 CYS A O 1
ATOM 801 N N . TYR A 1 100 ? 5.629 3.971 12.492 1 81.19 100 TYR A N 1
ATOM 802 C CA . TYR A 1 100 ? 5.223 3.283 13.719 1 81.19 100 TYR A CA 1
ATOM 803 C C . TYR A 1 100 ? 4.289 4.156 14.547 1 81.19 100 TYR A C 1
ATOM 805 O O . TYR A 1 100 ? 3.977 3.824 15.695 1 81.19 100 TYR A O 1
ATOM 813 N N . GLY A 1 101 ? 3.645 5.273 14 1 67 101 GLY A N 1
ATOM 814 C CA . GLY A 1 101 ? 2.729 6.32 14.422 1 67 101 GLY A CA 1
ATOM 815 C C . GLY A 1 101 ? 2.312 6.195 15.875 1 67 101 GLY A C 1
ATOM 816 O O . GLY A 1 101 ? 2.291 7.188 16.609 1 67 101 GLY A O 1
ATOM 817 N N . ALA A 1 102 ? 1.856 5.074 16.188 1 60.78 102 ALA A N 1
ATOM 818 C CA . ALA A 1 102 ? 1.263 4.953 17.516 1 60.78 102 ALA A CA 1
ATOM 819 C C . ALA A 1 102 ? 2.225 5.445 18.594 1 60.78 102 ALA A C 1
ATOM 821 O O . ALA A 1 102 ? 1.812 6.121 19.547 1 60.78 102 ALA A O 1
ATOM 822 N N . LYS A 1 103 ? 3.35 5.379 18.172 1 62.56 103 LYS A N 1
ATOM 823 C CA . LYS A 1 103 ? 4.316 5.707 19.219 1 62.56 103 LYS A CA 1
ATOM 824 C C . LYS A 1 103 ? 4.711 7.18 19.156 1 62.56 103 LYS A C 1
ATOM 826 O O . LYS A 1 103 ? 5.137 7.754 20.156 1 62.56 103 LYS A O 1
ATOM 831 N N . SER A 1 104 ? 4.285 7.805 18.094 1 68 104 SER A N 1
ATOM 832 C CA . SER A 1 104 ? 4.805 9.156 17.891 1 68 104 SER A CA 1
ATOM 833 C C . SER A 1 104 ? 3.691 10.195 17.953 1 68 104 SER A C 1
ATOM 835 O O . SER A 1 104 ? 3.959 11.398 17.984 1 68 104 SER A O 1
ATOM 837 N N . GLY A 1 105 ? 2.531 9.703 18.016 1 79.62 105 GLY A N 1
ATOM 838 C CA . GLY A 1 105 ? 1.416 10.633 18.031 1 79.62 105 GLY A CA 1
ATOM 839 C C . GLY A 1 105 ? 1.052 11.156 16.656 1 79.62 105 GLY A C 1
ATOM 840 O O . GLY A 1 105 ? 0.209 12.047 16.516 1 79.62 105 GLY A O 1
ATOM 841 N N . VAL A 1 106 ? 1.672 10.594 15.641 1 86.44 106 VAL A N 1
ATOM 842 C CA . VAL A 1 106 ? 1.382 11.016 14.273 1 86.44 106 VAL A CA 1
ATOM 843 C C . VAL A 1 106 ? 0.128 10.305 13.773 1 86.44 106 VAL A C 1
ATOM 845 O O . VAL A 1 106 ? 0.012 9.078 13.883 1 86.44 106 VAL A O 1
ATOM 848 N N . ALA A 1 107 ? -0.82 11.117 13.312 1 89.31 107 ALA A N 1
ATOM 849 C CA . ALA A 1 107 ? -2.049 10.547 12.758 1 89.31 107 ALA A CA 1
ATOM 850 C C . ALA A 1 107 ? -1.859 10.141 11.297 1 89.31 107 ALA A C 1
ATOM 852 O O . ALA A 1 107 ? -1.48 10.969 10.461 1 89.31 107 ALA A O 1
ATOM 853 N N . VAL A 1 108 ? -2.057 8.898 11.047 1 89.25 108 VAL A N 1
ATOM 854 C CA . VAL A 1 108 ? -2.055 8.375 9.688 1 89.25 108 VAL A CA 1
ATOM 855 C C . VAL A 1 108 ? -3.369 7.648 9.414 1 89.25 108 VAL A C 1
ATOM 857 O O . VAL A 1 108 ? -3.766 6.762 10.172 1 89.25 108 VAL A O 1
ATOM 860 N N . LEU A 1 109 ? -4.004 8.07 8.391 1 91.56 109 LEU A N 1
ATOM 861 C CA . LEU A 1 109 ? -5.258 7.41 8.031 1 91.56 109 LEU A CA 1
ATOM 862 C C . LEU A 1 109 ? -5 6.027 7.441 1 91.56 109 LEU A C 1
ATOM 864 O O . LEU A 1 109 ? -4.047 5.844 6.68 1 91.56 109 LEU A O 1
ATOM 868 N N . SER A 1 110 ? -5.871 5.07 7.867 1 90.5 110 SER A N 1
ATOM 869 C CA . SER A 1 110 ? -5.859 3.789 7.172 1 90.5 110 SER A CA 1
ATOM 870 C C . SER A 1 110 ? -6.379 3.928 5.746 1 90.5 110 SER A C 1
ATOM 872 O O . SER A 1 110 ? -6.934 4.965 5.379 1 90.5 110 SER A O 1
ATOM 874 N N . ILE A 1 111 ? -6.184 2.908 5.02 1 91.75 111 ILE A N 1
ATOM 875 C CA . ILE A 1 111 ? -6.637 2.904 3.631 1 91.75 111 ILE A CA 1
ATOM 876 C C . ILE A 1 111 ? -8.148 3.109 3.58 1 91.75 111 ILE A C 1
ATOM 878 O O . ILE A 1 111 ? -8.641 3.934 2.807 1 91.75 111 ILE A O 1
ATOM 882 N N . GLU A 1 112 ? -8.891 2.48 4.453 1 89.75 112 GLU A N 1
ATOM 883 C CA . GLU A 1 112 ? -10.344 2.605 4.504 1 89.75 112 GLU A CA 1
ATOM 884 C C . GLU A 1 112 ? -10.758 4.008 4.938 1 89.75 112 GLU A C 1
ATOM 886 O O . GLU A 1 112 ? -11.719 4.566 4.41 1 89.75 112 GLU A O 1
ATOM 891 N N . GLU A 1 113 ? -10.047 4.488 5.863 1 92 113 GLU A N 1
ATOM 892 C CA . GLU A 1 113 ? -10.336 5.828 6.363 1 92 113 GLU A CA 1
ATOM 893 C C . GLU A 1 113 ? -10.141 6.879 5.273 1 92 113 GLU A C 1
ATOM 895 O O . GLU A 1 113 ? -10.938 7.809 5.148 1 92 113 GLU A O 1
ATOM 900 N N . GLU A 1 114 ? -9.07 6.727 4.516 1 92.75 114 GLU A N 1
ATOM 901 C CA . GLU A 1 114 ? -8.82 7.648 3.412 1 92.75 114 GLU A CA 1
ATOM 902 C C . GLU A 1 114 ? -9.977 7.652 2.42 1 92.75 114 GLU A C 1
ATOM 904 O O . GLU A 1 114 ? -10.391 8.711 1.937 1 92.75 114 GLU A O 1
ATOM 909 N N . GLN A 1 115 ? -10.453 6.465 2.129 1 91.38 115 GLN A N 1
ATOM 910 C CA . GLN A 1 115 ? -11.562 6.336 1.19 1 91.38 115 GLN A CA 1
ATOM 911 C C . GLN A 1 115 ? -12.812 7.039 1.712 1 91.38 115 GLN A C 1
ATOM 913 O O . GLN A 1 115 ? -13.492 7.742 0.962 1 91.38 115 GLN A O 1
ATOM 918 N N . GLN A 1 116 ? -13.055 6.855 2.916 1 90.44 116 GLN A N 1
ATOM 919 C CA . GLN A 1 116 ? -14.211 7.488 3.543 1 90.44 116 GLN A CA 1
ATOM 920 C C . GLN A 1 116 ? -14.094 9.008 3.5 1 90.44 116 GLN A C 1
ATOM 922 O O . GLN A 1 116 ? -15.039 9.703 3.125 1 90.44 116 GLN A O 1
ATOM 927 N N . VAL A 1 117 ? -12.938 9.469 3.912 1 93.75 117 VAL A N 1
ATOM 928 C CA . VAL A 1 117 ? -12.688 10.906 3.945 1 93.75 117 VAL A CA 1
ATOM 929 C C . VAL A 1 117 ? -12.828 11.492 2.539 1 93.75 117 VAL A C 1
ATOM 931 O O . VAL A 1 117 ? -13.5 12.5 2.342 1 93.75 117 VAL A O 1
ATOM 934 N N . ARG A 1 118 ? -12.273 10.844 1.596 1 93 118 ARG A N 1
ATOM 935 C CA . ARG A 1 118 ? -12.312 11.305 0.212 1 93 118 ARG A CA 1
ATOM 936 C C . ARG A 1 118 ? -13.75 11.398 -0.29 1 93 118 ARG A C 1
ATOM 938 O O . ARG A 1 118 ? -14.102 12.328 -1.02 1 93 118 ARG A O 1
ATOM 945 N N . HIS A 1 119 ? -14.562 10.438 0.051 1 90.44 119 HIS A N 1
ATOM 946 C CA . HIS A 1 119 ? -15.945 10.375 -0.415 1 90.44 119 HIS A CA 1
ATOM 947 C C . HIS A 1 119 ? -16.766 11.547 0.11 1 90.44 119 HIS A C 1
ATOM 949 O O . HIS A 1 119 ? -17.719 11.984 -0.54 1 90.44 119 HIS A O 1
ATOM 955 N N . CYS A 1 120 ? -16.359 12.086 1.183 1 90.12 120 CYS A N 1
ATOM 956 C CA . CYS A 1 120 ? -17.141 13.133 1.837 1 90.12 120 CYS A CA 1
ATOM 957 C C . CYS A 1 120 ? -16.578 14.516 1.511 1 90.12 120 CYS A C 1
ATOM 959 O O . CYS A 1 120 ? -17.156 15.531 1.893 1 90.12 120 CYS A O 1
ATOM 961 N N . LEU A 1 121 ? -15.5 14.547 0.814 1 90.06 121 LEU A N 1
ATOM 962 C CA . LEU A 1 121 ? -14.852 15.812 0.508 1 90.06 121 LEU A CA 1
ATOM 963 C C . LEU A 1 121 ? -15.312 16.344 -0.843 1 90.06 121 LEU A C 1
ATOM 965 O O . LEU A 1 121 ? -15.492 15.578 -1.793 1 90.06 121 LEU A O 1
ATOM 969 N N . SER A 1 122 ? -15.539 17.656 -0.887 1 90.06 122 SER A N 1
ATOM 970 C CA . SER A 1 122 ? -15.719 18.297 -2.188 1 90.06 122 SER A CA 1
ATOM 971 C C . SER A 1 122 ? -14.445 18.219 -3.02 1 90.06 122 SER A C 1
ATOM 973 O O . SER A 1 122 ? -13.352 18.062 -2.475 1 90.06 122 SER A O 1
ATOM 975 N N . GLU A 1 123 ? -14.578 18.328 -4.309 1 92.5 123 GLU A N 1
ATOM 976 C CA . GLU A 1 123 ? -13.414 18.344 -5.188 1 92.5 123 GLU A CA 1
ATOM 977 C C . GLU A 1 123 ? -12.484 19.5 -4.863 1 92.5 123 GLU A C 1
ATOM 979 O O . GLU A 1 123 ? -11.258 19.359 -4.914 1 92.5 123 GLU A O 1
ATOM 984 N N . GLU A 1 124 ? -13.078 20.547 -4.52 1 92.5 124 GLU A N 1
ATOM 985 C CA . GLU A 1 124 ? -12.305 21.734 -4.188 1 92.5 124 GLU A CA 1
ATOM 986 C C . GLU A 1 124 ? -11.453 21.5 -2.943 1 92.5 124 GLU A C 1
ATOM 988 O O . GLU A 1 124 ? -10.258 21.797 -2.941 1 92.5 124 GLU A O 1
ATOM 993 N N . ASN A 1 125 ? -12.055 20.953 -1.902 1 91.31 125 ASN A N 1
ATOM 994 C CA . ASN A 1 125 ? -11.336 20.672 -0.664 1 91.31 125 ASN A CA 1
ATOM 995 C C . ASN A 1 125 ? -10.258 19.625 -0.868 1 91.31 125 ASN A C 1
ATOM 997 O O . ASN A 1 125 ? -9.172 19.719 -0.291 1 91.31 125 ASN A O 1
ATOM 1001 N N . PHE A 1 126 ? -10.57 18.734 -1.699 1 92.75 126 PHE A N 1
ATOM 1002 C CA . PHE A 1 126 ? -9.617 17.672 -1.987 1 92.75 126 PHE A CA 1
ATOM 1003 C C . PHE A 1 126 ? -8.398 18.234 -2.713 1 92.75 126 PHE A C 1
ATOM 1005 O O . PHE A 1 126 ? -7.262 17.906 -2.359 1 92.75 126 PHE A O 1
ATOM 1012 N N . GLN A 1 127 ? -8.633 19.094 -3.688 1 94.06 127 GLN A N 1
ATOM 1013 C CA . GLN A 1 127 ? -7.531 19.672 -4.449 1 94.06 127 GLN A CA 1
ATOM 1014 C C . GLN A 1 127 ? -6.672 20.578 -3.57 1 94.06 127 GLN A C 1
ATOM 1016 O O . GLN A 1 127 ? -5.449 20.609 -3.711 1 94.06 127 GLN A O 1
ATOM 1021 N N . ALA A 1 128 ? -7.34 21.25 -2.719 1 93.81 128 ALA A N 1
ATOM 1022 C CA . ALA A 1 128 ? -6.602 22.094 -1.78 1 93.81 128 ALA A CA 1
ATOM 1023 C C . ALA A 1 128 ? -5.715 21.234 -0.869 1 93.81 128 ALA A C 1
ATOM 1025 O O . ALA A 1 128 ? -4.562 21.594 -0.612 1 93.81 128 ALA A O 1
ATOM 1026 N N . PHE A 1 129 ? -6.273 20.203 -0.401 1 93.75 129 PHE A N 1
ATOM 1027 C CA . PHE A 1 129 ? -5.523 19.297 0.453 1 93.75 129 PHE A CA 1
ATOM 1028 C C . PHE A 1 129 ? -4.332 18.703 -0.296 1 93.75 129 PHE A C 1
ATOM 1030 O O . PHE A 1 129 ? -3.232 18.609 0.252 1 93.75 129 PHE A O 1
ATOM 1037 N N . ARG A 1 130 ? -4.516 18.312 -1.489 1 94.12 130 ARG A N 1
ATOM 1038 C CA . ARG A 1 130 ? -3.467 17.75 -2.334 1 94.12 130 ARG A CA 1
ATOM 1039 C C . ARG A 1 130 ? -2.322 18.75 -2.521 1 94.12 130 ARG A C 1
ATOM 1041 O O . ARG A 1 130 ? -1.151 18.359 -2.469 1 94.12 130 ARG A O 1
ATOM 1048 N N . ARG A 1 131 ? -2.684 19.938 -2.762 1 95.69 131 ARG A N 1
ATOM 1049 C CA . ARG A 1 131 ? -1.678 20.984 -2.92 1 95.69 131 ARG A CA 1
ATOM 1050 C C . ARG A 1 131 ? -0.872 21.172 -1.64 1 95.69 131 ARG A C 1
ATOM 1052 O O . ARG A 1 131 ? 0.352 21.312 -1.685 1 95.69 131 ARG A O 1
ATOM 1059 N N . ASP A 1 132 ? -1.621 21.094 -0.562 1 95.69 132 ASP A N 1
ATOM 1060 C CA . ASP A 1 132 ? -0.96 21.219 0.732 1 95.69 132 ASP A CA 1
ATOM 1061 C C . ASP A 1 132 ? -0.004 20.062 0.983 1 95.69 132 ASP A C 1
ATOM 1063 O O . ASP A 1 132 ? 1.053 20.234 1.593 1 95.69 132 ASP A O 1
ATOM 1067 N N . GLN A 1 133 ? -0.424 18.922 0.556 1 95.88 133 GLN A N 1
ATOM 1068 C CA . GLN A 1 133 ? 0.442 17.75 0.688 1 95.88 133 GLN A CA 1
ATOM 1069 C C . GLN A 1 133 ? 1.762 17.953 -0.048 1 95.88 133 GLN A C 1
ATOM 1071 O O . GLN A 1 133 ? 2.832 17.656 0.486 1 95.88 133 GLN A O 1
ATOM 1076 N N . ILE A 1 134 ? 1.637 18.484 -1.253 1 97.25 134 ILE A N 1
ATOM 1077 C CA . ILE A 1 134 ? 2.818 18.688 -2.086 1 97.25 134 ILE A CA 1
ATOM 1078 C C . ILE A 1 134 ? 3.752 19.703 -1.423 1 97.25 134 ILE A C 1
ATOM 1080 O O . ILE A 1 134 ? 4.961 19.469 -1.342 1 97.25 134 ILE A O 1
ATOM 1084 N N . ILE A 1 135 ? 3.203 20.781 -0.952 1 97.19 135 ILE A N 1
ATOM 1085 C CA . ILE A 1 135 ? 3.973 21.812 -0.269 1 97.19 135 ILE A CA 1
ATOM 1086 C C . ILE A 1 135 ? 4.648 21.219 0.967 1 97.19 135 ILE A C 1
ATOM 1088 O O . ILE A 1 135 ? 5.836 21.453 1.206 1 97.19 135 ILE A O 1
ATOM 1092 N N . PHE A 1 136 ? 3.908 20.422 1.67 1 97.56 136 PHE A N 1
ATOM 1093 C CA . PHE A 1 136 ? 4.414 19.781 2.883 1 97.56 136 PHE A CA 1
ATOM 1094 C C . PHE A 1 136 ? 5.609 18.891 2.57 1 97.56 136 PHE A C 1
ATOM 1096 O O . PHE A 1 136 ? 6.648 18.984 3.227 1 97.56 136 PHE A O 1
ATOM 1103 N N . TYR A 1 137 ? 5.473 18.016 1.578 1 97.75 137 TYR A N 1
ATOM 1104 C CA . TYR A 1 137 ? 6.559 17.109 1.197 1 97.75 137 TYR A CA 1
ATOM 1105 C C . TYR A 1 137 ? 7.77 17.891 0.705 1 97.75 137 TYR A C 1
ATOM 1107 O O . TYR A 1 137 ? 8.914 17.531 0.984 1 97.75 137 TYR A O 1
ATOM 1115 N N . GLY A 1 138 ? 7.504 18.938 -0.04 1 97.75 138 GLY A N 1
ATOM 1116 C CA . GLY A 1 138 ? 8.586 19.812 -0.476 1 97.75 138 GLY A CA 1
ATOM 1117 C C . GLY A 1 138 ? 9.359 20.422 0.676 1 97.75 138 GLY A C 1
ATOM 1118 O O . GLY A 1 138 ? 10.586 20.484 0.64 1 97.75 138 GLY A O 1
ATOM 1119 N N . LYS A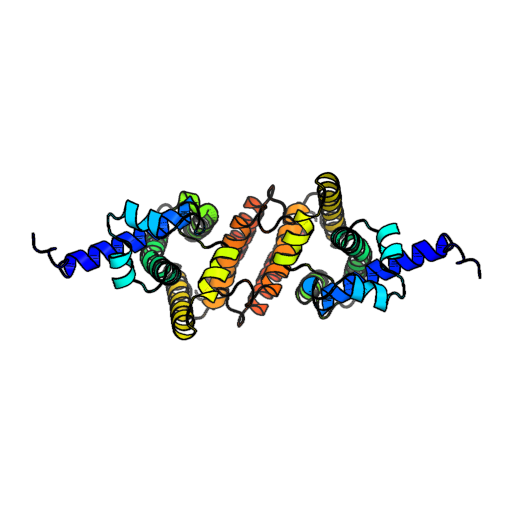 1 139 ? 8.648 20.891 1.701 1 97.75 139 LYS A N 1
ATOM 1120 C CA . LYS A 1 139 ? 9.281 21.453 2.889 1 97.75 139 LYS A CA 1
ATOM 1121 C C . LYS A 1 139 ? 10.125 20.406 3.613 1 97.75 139 LYS A C 1
ATOM 1123 O O . LYS A 1 139 ? 11.211 20.703 4.105 1 97.75 139 LYS A O 1
ATOM 1128 N N . LEU A 1 140 ? 9.609 19.219 3.684 1 97.69 140 LEU A N 1
ATOM 1129 C CA . LEU A 1 140 ? 10.367 18.125 4.305 1 97.69 140 LEU A CA 1
ATOM 1130 C C . LEU A 1 140 ? 11.68 17.891 3.562 1 97.69 140 LEU A C 1
ATOM 1132 O O . LEU A 1 140 ? 12.734 17.797 4.184 1 97.69 140 LEU A O 1
ATOM 1136 N N . LEU A 1 141 ? 11.547 17.797 2.238 1 97.88 141 LEU A N 1
ATOM 1137 C CA . LEU A 1 141 ? 12.734 17.594 1.423 1 97.88 141 LEU A CA 1
ATOM 1138 C C . LEU A 1 141 ? 13.742 18.703 1.625 1 97.88 141 LEU A C 1
ATOM 1140 O O . LEU A 1 141 ? 14.953 18.453 1.683 1 97.88 141 LEU A O 1
ATOM 1144 N N . SER A 1 142 ? 13.25 19.938 1.766 1 97.19 142 SER A N 1
ATOM 1145 C CA . SER A 1 142 ? 14.109 21.094 2.033 1 97.19 142 SER A CA 1
ATOM 1146 C C . SER A 1 142 ? 14.797 20.969 3.391 1 97.19 142 SER A C 1
ATOM 1148 O O . SER A 1 142 ? 15.984 21.25 3.523 1 97.19 142 SER A O 1
ATOM 1150 N N . ILE A 1 143 ? 14.039 20.562 4.371 1 97.69 143 ILE A N 1
ATOM 1151 C CA . ILE A 1 143 ? 14.586 20.375 5.711 1 97.69 143 ILE A CA 1
ATOM 1152 C C . ILE A 1 143 ? 15.68 19.312 5.676 1 97.69 143 ILE A C 1
ATOM 1154 O O . ILE A 1 143 ? 16.688 19.422 6.375 1 97.69 143 ILE A O 1
ATOM 1158 N N . PHE A 1 144 ? 15.531 18.281 4.816 1 97.31 144 PHE A N 1
ATOM 1159 C CA . PHE A 1 144 ? 16.516 17.219 4.664 1 97.31 144 PHE A CA 1
ATOM 1160 C C . PHE A 1 144 ? 17.688 17.672 3.801 1 97.31 144 PHE A C 1
ATOM 1162 O O . PHE A 1 144 ? 18.562 16.891 3.469 1 97.31 144 PHE A O 1
ATOM 1169 N N . SER A 1 145 ? 17.672 18.969 3.305 1 95.44 145 SER A N 1
ATOM 1170 C CA . SER A 1 145 ? 18.75 19.625 2.59 1 95.44 145 SER A CA 1
ATOM 1171 C C . SER A 1 145 ? 19 18.984 1.23 1 95.44 145 SER A C 1
ATOM 1173 O O . SER A 1 145 ? 20.141 18.797 0.82 1 95.44 145 SER A O 1
ATOM 1175 N N . LEU A 1 146 ? 17.891 18.578 0.602 1 95.19 146 LEU A N 1
ATOM 1176 C CA . LEU A 1 146 ? 18 18.062 -0.761 1 95.19 146 LEU A CA 1
ATOM 1177 C C . LEU A 1 146 ? 17.922 19.203 -1.772 1 95.19 146 LEU A C 1
ATOM 1179 O O . LEU A 1 146 ? 17.234 20.188 -1.539 1 95.19 146 LEU A O 1
ATOM 1183 N N . PRO A 1 147 ? 18.672 19.031 -2.865 1 90.88 147 PRO A N 1
ATOM 1184 C CA . PRO A 1 147 ? 18.594 20.078 -3.883 1 90.88 147 PRO A CA 1
ATOM 1185 C C . PRO A 1 147 ? 17.156 20.281 -4.391 1 90.88 147 PRO A C 1
ATOM 1187 O O . PRO A 1 147 ? 16.375 19.328 -4.441 1 90.88 147 PRO A O 1
ATOM 1190 N N . VAL A 1 148 ? 16.953 21.516 -4.836 1 84.94 148 VAL A N 1
ATOM 1191 C CA . VAL A 1 148 ? 15.625 21.859 -5.344 1 84.94 148 VAL A CA 1
ATOM 1192 C C . VAL A 1 148 ? 15.328 21.047 -6.602 1 84.94 148 VAL A C 1
ATOM 1194 O O . VAL A 1 148 ? 16.188 20.922 -7.48 1 84.94 148 VAL A O 1
ATOM 1197 N N . ASP A 1 149 ? 14.219 20.391 -6.656 1 85.44 149 ASP A N 1
ATOM 1198 C CA . ASP A 1 149 ? 13.703 19.688 -7.828 1 85.44 149 ASP A CA 1
ATOM 1199 C C . ASP A 1 149 ? 14.469 18.391 -8.062 1 85.44 149 ASP A C 1
ATOM 1201 O O . ASP A 1 149 ? 14.398 17.812 -9.148 1 85.44 149 ASP A O 1
ATOM 1205 N N . SER A 1 150 ? 15.289 17.969 -7.078 1 90.94 150 SER A N 1
ATOM 1206 C CA . SER A 1 150 ? 16.031 16.719 -7.207 1 90.94 150 SER A CA 1
ATOM 1207 C C . SER A 1 150 ? 15.109 15.508 -7.094 1 90.94 150 SER A C 1
ATOM 1209 O O . SER A 1 150 ? 15.289 14.508 -7.797 1 90.94 150 SER A O 1
ATOM 1211 N N . ILE A 1 151 ? 14.211 15.594 -6.168 1 95.5 151 ILE A N 1
ATOM 1212 C CA . ILE A 1 151 ? 13.18 14.57 -6 1 95.5 151 ILE A CA 1
ATOM 1213 C C . ILE A 1 151 ? 11.797 15.219 -6.062 1 95.5 151 ILE A C 1
ATOM 1215 O O . ILE A 1 151 ? 11.531 16.203 -5.367 1 95.5 151 ILE A O 1
ATOM 1219 N N . ASP A 1 152 ? 10.969 14.688 -6.938 1 97.56 152 ASP A N 1
ATOM 1220 C CA . ASP A 1 152 ? 9.586 15.148 -7.004 1 97.56 152 ASP A CA 1
ATOM 1221 C C . ASP A 1 152 ? 8.875 14.945 -5.672 1 97.56 152 ASP A C 1
ATOM 1223 O O . ASP A 1 152 ? 8.781 13.82 -5.176 1 97.56 152 ASP A O 1
ATOM 1227 N N . PRO A 1 153 ? 8.414 16.047 -5.043 1 97.94 153 PRO A N 1
ATOM 1228 C CA . PRO A 1 153 ? 7.727 15.922 -3.754 1 97.94 153 PRO A CA 1
ATOM 1229 C C . PRO A 1 153 ? 6.582 14.914 -3.793 1 97.94 153 PRO A C 1
ATOM 1231 O O . PRO A 1 153 ? 6.301 14.25 -2.791 1 97.94 153 PRO A O 1
ATOM 1234 N N . ARG A 1 154 ? 5.926 14.828 -4.941 1 97.88 154 ARG A N 1
ATOM 1235 C CA . ARG A 1 154 ? 4.84 13.867 -5.094 1 97.88 154 ARG A CA 1
ATOM 1236 C C . ARG A 1 154 ? 5.359 12.438 -5.004 1 97.88 154 ARG A C 1
ATOM 1238 O O . ARG A 1 154 ? 4.719 11.57 -4.398 1 97.88 154 ARG A O 1
ATOM 1245 N N . LEU A 1 155 ? 6.477 12.156 -5.59 1 98.31 155 LEU A N 1
ATOM 1246 C CA . LEU A 1 155 ? 7.082 10.836 -5.535 1 98.31 155 LEU A CA 1
ATOM 1247 C C . LEU A 1 155 ? 7.516 10.492 -4.113 1 98.31 155 LEU A C 1
ATOM 1249 O O . LEU A 1 155 ? 7.25 9.391 -3.625 1 98.31 155 LEU A O 1
ATOM 1253 N N . PHE A 1 156 ? 8.203 11.492 -3.5 1 98.12 156 PHE A N 1
ATOM 1254 C CA . PHE A 1 156 ? 8.586 11.305 -2.105 1 98.12 156 PHE A CA 1
ATOM 1255 C C . PHE A 1 156 ? 7.367 10.984 -1.249 1 98.12 156 PHE A C 1
ATOM 1257 O O . PHE A 1 156 ? 7.402 10.062 -0.433 1 98.12 156 PHE A O 1
ATOM 1264 N N . GLY A 1 157 ? 6.316 11.734 -1.429 1 97.81 157 GLY A N 1
ATOM 1265 C CA . GLY A 1 157 ? 5.078 11.531 -0.689 1 97.81 157 GLY A CA 1
ATOM 1266 C C . GLY A 1 157 ? 4.465 10.164 -0.911 1 97.81 157 GLY A C 1
ATOM 1267 O O . GLY A 1 157 ? 4.043 9.508 0.042 1 97.81 157 GLY A O 1
ATOM 1268 N N . ASN A 1 158 ? 4.363 9.711 -2.188 1 98.25 158 ASN A N 1
ATOM 1269 C CA . ASN A 1 158 ? 3.828 8.391 -2.5 1 98.25 158 ASN A CA 1
ATOM 1270 C C . ASN A 1 158 ? 4.609 7.285 -1.791 1 98.25 158 ASN A C 1
ATOM 1272 O O . ASN A 1 158 ? 4.016 6.379 -1.205 1 98.25 158 ASN A O 1
ATOM 1276 N N . LEU A 1 159 ? 5.938 7.395 -1.865 1 98.06 159 LEU A N 1
ATOM 1277 C CA . LEU A 1 159 ? 6.797 6.371 -1.278 1 98.06 159 LEU A CA 1
ATOM 1278 C C . LEU A 1 159 ? 6.648 6.34 0.238 1 98.06 159 LEU A C 1
ATOM 1280 O O . LEU A 1 159 ? 6.469 5.27 0.826 1 98.06 159 LEU A O 1
ATOM 1284 N N . ALA A 1 160 ? 6.664 7.477 0.87 1 96.69 160 ALA A N 1
ATOM 1285 C CA . ALA A 1 160 ? 6.57 7.566 2.324 1 96.69 160 ALA A CA 1
ATOM 1286 C C . ALA A 1 160 ? 5.188 7.137 2.812 1 96.69 160 ALA A C 1
ATOM 1288 O O . ALA A 1 160 ? 5.074 6.301 3.711 1 96.69 160 ALA A O 1
ATOM 1289 N N . LEU A 1 161 ? 4.184 7.664 2.207 1 95.94 161 LEU A N 1
ATOM 1290 C CA . LEU A 1 161 ? 2.818 7.418 2.656 1 95.94 161 LEU A CA 1
ATOM 1291 C C . LEU A 1 161 ? 2.42 5.969 2.412 1 95.94 161 LEU A C 1
ATOM 1293 O O . LEU A 1 161 ? 1.777 5.344 3.26 1 95.94 161 LEU A O 1
ATOM 1297 N N . SER A 1 162 ? 2.764 5.422 1.264 1 96.44 162 SER A N 1
ATOM 1298 C CA . SER A 1 162 ? 2.393 4.039 0.981 1 96.44 162 SER A CA 1
ATOM 1299 C C . SER A 1 162 ? 3.039 3.08 1.974 1 96.44 162 SER A C 1
ATOM 1301 O O . SER A 1 162 ? 2.426 2.086 2.373 1 96.44 162 SER A O 1
ATOM 1303 N N . MET A 1 163 ? 4.262 3.412 2.309 1 95.62 163 MET A N 1
ATOM 1304 C CA . MET A 1 163 ? 4.953 2.604 3.311 1 95.62 163 MET A CA 1
ATOM 1305 C C . MET A 1 163 ? 4.188 2.598 4.629 1 95.62 163 MET A C 1
ATOM 1307 O O . MET A 1 163 ? 3.986 1.54 5.227 1 95.62 163 MET A O 1
ATOM 1311 N N . MET A 1 164 ? 3.752 3.688 5.07 1 93.19 164 MET A N 1
ATOM 1312 C CA . MET A 1 164 ? 3.029 3.838 6.328 1 93.19 164 MET A CA 1
ATOM 1313 C C . MET A 1 164 ? 1.67 3.148 6.262 1 93.19 164 MET A C 1
ATOM 1315 O O . MET A 1 164 ? 1.289 2.426 7.184 1 93.19 164 MET A O 1
ATOM 1319 N N . MET A 1 165 ? 1.014 3.342 5.195 1 93.62 165 MET A N 1
ATOM 1320 C CA . MET A 1 165 ? -0.334 2.801 5.047 1 93.62 165 MET A CA 1
ATOM 1321 C C . MET A 1 165 ? -0.302 1.278 4.961 1 93.62 165 MET A C 1
ATOM 1323 O O . MET A 1 165 ? -1.136 0.602 5.566 1 93.62 165 MET A O 1
ATOM 1327 N N . VAL A 1 166 ? 0.642 0.749 4.215 1 95.81 166 VAL A N 1
ATOM 1328 C CA . VAL A 1 166 ? 0.732 -0.698 4.051 1 95.81 166 VAL A CA 1
ATOM 1329 C C . VAL A 1 166 ? 1.133 -1.346 5.375 1 95.81 166 VAL A C 1
ATOM 1331 O O . VAL A 1 166 ? 0.564 -2.365 5.77 1 95.81 166 VAL A O 1
ATOM 1334 N N . HIS A 1 167 ? 2.055 -0.732 6.039 1 94.38 167 HIS A N 1
ATOM 1335 C CA . HIS A 1 167 ? 2.461 -1.253 7.34 1 94.38 167 HIS A CA 1
ATOM 1336 C C . HIS A 1 167 ? 1.281 -1.302 8.305 1 94.38 167 HIS A C 1
ATOM 1338 O O . HIS A 1 167 ? 1.108 -2.283 9.031 1 94.38 167 HIS A O 1
ATOM 1344 N N . LYS A 1 168 ? 0.514 -0.28 8.297 1 90.56 168 LYS A N 1
ATOM 1345 C CA . LYS A 1 168 ? -0.653 -0.194 9.172 1 90.56 168 LYS A CA 1
ATOM 1346 C C . LYS A 1 168 ? -1.712 -1.219 8.781 1 90.56 168 LYS A C 1
ATOM 1348 O O . LYS A 1 168 ? -2.457 -1.71 9.625 1 90.56 168 LYS A O 1
ATOM 1353 N N . ALA A 1 169 ? -1.737 -1.555 7.551 1 93.12 169 ALA A N 1
ATOM 1354 C CA . ALA A 1 169 ? -2.811 -2.377 7 1 93.12 169 ALA A CA 1
ATOM 1355 C C . ALA A 1 169 ? -2.541 -3.861 7.234 1 93.12 169 ALA A C 1
ATOM 1357 O O . ALA A 1 169 ? -3.471 -4.672 7.25 1 93.12 169 ALA A O 1
ATOM 1358 N N . ILE A 1 170 ? -1.283 -4.27 7.434 1 94.12 170 ILE A N 1
ATOM 1359 C CA . ILE A 1 170 ? -0.886 -5.66 7.629 1 94.12 170 ILE A CA 1
ATOM 1360 C C . ILE A 1 170 ? -1.204 -6.094 9.055 1 94.12 170 ILE A C 1
ATOM 1362 O O . ILE A 1 170 ? -0.825 -5.414 10.016 1 94.12 170 ILE A O 1
ATOM 1366 N N . PRO A 1 171 ? -1.819 -7.207 9.305 1 87.88 171 PRO A N 1
ATOM 1367 C CA . PRO A 1 171 ? -2.379 -8.148 8.336 1 87.88 171 PRO A CA 1
ATOM 1368 C C . PRO A 1 171 ? -3.881 -7.961 8.133 1 87.88 171 PRO A C 1
ATOM 1370 O O . PRO A 1 171 ? -4.477 -8.625 7.277 1 87.88 171 PRO A O 1
ATOM 1373 N N . ASP A 1 172 ? -4.504 -7.035 8.719 1 88.69 172 ASP A N 1
ATOM 1374 C CA . ASP A 1 172 ? -5.961 -6.984 8.828 1 88.69 172 ASP A CA 1
ATOM 1375 C C . ASP A 1 172 ? -6.594 -6.641 7.477 1 88.69 172 ASP A C 1
ATOM 1377 O O . ASP A 1 172 ? -7.504 -7.332 7.02 1 88.69 172 ASP A O 1
ATOM 1381 N N . THR A 1 173 ? -6.027 -5.68 6.891 1 91.56 173 THR A N 1
ATOM 1382 C CA . THR A 1 173 ? -6.609 -5.18 5.648 1 91.56 173 THR A CA 1
ATOM 1383 C C . THR A 1 173 ? -5.906 -5.789 4.441 1 91.56 173 THR A C 1
ATOM 1385 O O . THR A 1 173 ? -6.496 -5.895 3.361 1 91.56 173 THR A O 1
ATOM 1388 N N . MET A 1 174 ? -4.727 -6.168 4.609 1 94.62 174 MET A N 1
ATOM 1389 C CA . MET A 1 174 ? -3.953 -6.84 3.57 1 94.62 174 MET A CA 1
ATOM 1390 C C . MET A 1 174 ? -3.484 -8.211 4.043 1 94.62 174 MET A C 1
ATOM 1392 O O . MET A 1 174 ? -2.295 -8.414 4.281 1 94.62 174 MET A O 1
ATOM 1396 N N . PRO A 1 175 ? -4.406 -9.109 4.055 1 94.06 175 PRO A N 1
ATOM 1397 C CA . PRO A 1 175 ? -4.16 -10.398 4.707 1 94.06 175 PRO A CA 1
ATOM 1398 C C . PRO A 1 175 ? -3.148 -11.258 3.955 1 94.06 175 PRO A C 1
ATOM 1400 O O . PRO A 1 175 ? -2.605 -12.211 4.516 1 94.06 175 PRO A O 1
ATOM 1403 N N . PHE A 1 176 ? -2.859 -10.953 2.73 1 94.56 176 PHE A N 1
ATOM 1404 C CA . PHE A 1 176 ? -1.983 -11.805 1.942 1 94.56 176 PHE A CA 1
ATOM 1405 C C . PHE A 1 176 ? -0.53 -11.367 2.078 1 94.56 176 PHE A C 1
ATOM 1407 O O . PHE A 1 176 ? 0.371 -12.008 1.531 1 94.56 176 PHE A O 1
ATOM 1414 N N . LEU A 1 177 ? -0.308 -10.258 2.779 1 97.25 177 LEU A N 1
ATOM 1415 C CA . LEU A 1 177 ? 1.049 -9.883 3.166 1 97.25 177 LEU A CA 1
ATOM 1416 C C . LEU A 1 177 ? 1.44 -10.547 4.484 1 97.25 177 LEU A C 1
ATOM 1418 O O . LEU A 1 177 ? 0.58 -10.828 5.32 1 97.25 177 LEU A O 1
ATOM 1422 N N . PHE A 1 178 ? 2.699 -10.766 4.645 1 97.81 178 PHE A N 1
ATOM 1423 C CA . PHE A 1 178 ? 3.213 -11.492 5.801 1 97.81 178 PHE A CA 1
ATOM 1424 C C . PHE A 1 178 ? 3.547 -10.531 6.938 1 97.81 178 PHE A C 1
ATOM 1426 O O . PHE A 1 178 ? 4.488 -9.742 6.836 1 97.81 178 PHE A O 1
ATOM 1433 N N . PRO A 1 179 ? 2.838 -10.641 8.086 1 97.19 179 PRO A N 1
ATOM 1434 C CA . PRO A 1 179 ? 3.084 -9.711 9.195 1 97.19 179 PRO A CA 1
ATOM 1435 C C . PRO A 1 179 ? 4.43 -9.961 9.875 1 97.19 179 PRO A C 1
ATOM 1437 O O . PRO A 1 179 ? 5.008 -9.039 10.453 1 97.19 179 PRO A O 1
ATOM 1440 N N . GLU A 1 180 ? 4.988 -11.172 9.766 1 97.12 180 GLU A N 1
ATOM 1441 C CA . GLU A 1 180 ? 6.215 -11.57 10.445 1 97.12 180 GLU A CA 1
ATOM 1442 C C . GLU A 1 180 ? 7.414 -10.773 9.938 1 97.12 180 GLU A C 1
ATOM 1444 O O . GLU A 1 180 ? 8.422 -10.641 10.633 1 97.12 180 GLU A O 1
ATOM 1449 N N . VAL A 1 181 ? 7.27 -10.195 8.688 1 97.69 181 VAL A N 1
ATOM 1450 C CA . VAL A 1 181 ? 8.398 -9.492 8.094 1 97.69 181 VAL A CA 1
ATOM 1451 C C . VAL A 1 181 ? 8 -8.055 7.77 1 97.69 181 VAL A C 1
ATOM 1453 O O . VAL A 1 181 ? 8.625 -7.406 6.926 1 97.69 181 VAL A O 1
ATOM 1456 N N . ALA A 1 182 ? 6.93 -7.582 8.414 1 96.44 182 ALA A N 1
ATOM 1457 C CA . ALA A 1 182 ? 6.438 -6.227 8.164 1 96.44 182 ALA A CA 1
ATOM 1458 C C . ALA A 1 182 ? 7.484 -5.184 8.539 1 96.44 182 ALA A C 1
ATOM 1460 O O . ALA A 1 182 ? 7.668 -4.195 7.828 1 96.44 182 ALA A O 1
ATOM 1461 N N . GLU A 1 183 ? 8.148 -5.387 9.672 1 95.25 183 GLU A N 1
ATOM 1462 C CA . GLU A 1 183 ? 9.18 -4.445 10.109 1 95.25 183 GLU A CA 1
ATOM 1463 C C . GLU A 1 183 ? 10.391 -4.484 9.188 1 95.25 183 GLU A C 1
ATOM 1465 O O . GLU A 1 183 ? 10.984 -3.445 8.891 1 95.25 183 GLU A O 1
ATOM 1470 N N . ASP A 1 184 ? 10.75 -5.688 8.719 1 97.44 184 ASP A N 1
ATOM 1471 C CA . ASP A 1 184 ? 11.836 -5.832 7.758 1 97.44 184 ASP A CA 1
ATOM 1472 C C . ASP A 1 184 ? 11.516 -5.094 6.457 1 97.44 184 ASP A C 1
ATOM 1474 O O . ASP A 1 184 ? 12.406 -4.516 5.832 1 97.44 184 ASP A O 1
ATOM 1478 N N . MET A 1 185 ? 10.258 -5.16 6.043 1 97.69 185 MET A N 1
ATOM 1479 C CA . MET A 1 185 ? 9.812 -4.465 4.84 1 97.69 185 MET A CA 1
ATOM 1480 C C . MET A 1 185 ? 9.984 -2.957 4.984 1 97.69 185 MET A C 1
ATOM 1482 O O . MET A 1 185 ? 10.492 -2.297 4.074 1 97.69 185 MET A O 1
ATOM 1486 N N . VAL A 1 186 ? 9.625 -2.443 6.164 1 96.81 186 VAL A N 1
ATOM 1487 C CA . VAL A 1 186 ? 9.773 -1.018 6.438 1 96.81 186 VAL A CA 1
ATOM 1488 C C . VAL A 1 186 ? 11.258 -0.644 6.434 1 96.81 186 VAL A C 1
ATOM 1490 O O . VAL A 1 186 ? 11.648 0.358 5.828 1 96.81 186 VAL A O 1
ATOM 1493 N N . ASP A 1 187 ? 12.047 -1.43 7.094 1 97.38 187 ASP A N 1
ATOM 1494 C CA . ASP A 1 187 ? 13.484 -1.173 7.148 1 97.38 187 ASP A CA 1
ATOM 1495 C C . ASP A 1 187 ? 14.086 -1.118 5.75 1 97.38 187 ASP A C 1
ATOM 1497 O O . ASP A 1 187 ? 14.891 -0.236 5.449 1 97.38 187 ASP A O 1
ATOM 1501 N N . PHE A 1 188 ? 13.664 -2.053 4.949 1 97.88 188 PHE A N 1
ATOM 1502 C CA . PHE A 1 188 ? 14.156 -2.088 3.576 1 97.88 188 PHE A CA 1
ATOM 1503 C C . PHE A 1 188 ? 13.734 -0.835 2.816 1 97.88 188 PHE A C 1
ATOM 1505 O O . PHE A 1 188 ? 14.555 -0.208 2.141 1 97.88 188 PHE A O 1
ATOM 1512 N N . GLN A 1 189 ? 12.469 -0.515 2.859 1 98.19 189 GLN A N 1
ATOM 1513 C CA . GLN A 1 189 ? 11.922 0.606 2.104 1 98.19 189 GLN A CA 1
ATOM 1514 C C . GLN A 1 189 ? 12.539 1.928 2.553 1 98.19 189 GLN A C 1
ATOM 1516 O O . GLN A 1 189 ? 12.859 2.781 1.725 1 98.19 189 GLN A O 1
ATOM 1521 N N . VAL A 1 190 ? 12.695 2.066 3.877 1 98 190 VAL A N 1
ATOM 1522 C CA . VAL A 1 190 ? 13.32 3.268 4.418 1 98 190 VAL A CA 1
ATOM 1523 C C . VAL A 1 190 ? 14.766 3.361 3.936 1 98 190 VAL A C 1
ATOM 1525 O O . VAL A 1 190 ? 15.203 4.414 3.469 1 98 190 VAL A O 1
ATOM 1528 N N . ARG A 1 191 ? 15.484 2.299 4.008 1 97.75 191 ARG A N 1
ATOM 1529 C CA . ARG A 1 191 ? 16.875 2.279 3.564 1 97.75 191 ARG A CA 1
ATOM 1530 C C . ARG A 1 191 ? 16.984 2.633 2.084 1 97.75 191 ARG A C 1
ATOM 1532 O O . ARG A 1 191 ? 17.844 3.424 1.691 1 97.75 191 ARG A O 1
ATOM 1539 N N . ALA A 1 192 ? 16.141 2.023 1.284 1 97.88 192 ALA A N 1
ATOM 1540 C CA . ALA A 1 192 ? 16.172 2.271 -0.156 1 97.88 192 ALA A CA 1
ATOM 1541 C C . ALA A 1 192 ? 15.906 3.742 -0.463 1 97.88 192 ALA A C 1
ATOM 1543 O O . ALA A 1 192 ? 16.578 4.332 -1.314 1 97.88 192 ALA A O 1
ATOM 1544 N N . LEU A 1 193 ? 14.891 4.289 0.198 1 97.81 193 LEU A N 1
ATOM 1545 C CA . LEU A 1 193 ? 14.547 5.691 -0.018 1 97.81 193 LEU A CA 1
ATOM 1546 C C . LEU A 1 193 ? 15.68 6.609 0.433 1 97.81 193 LEU A C 1
ATOM 1548 O O . LEU A 1 193 ? 16.031 7.555 -0.274 1 97.81 193 LEU A O 1
ATOM 1552 N N . VAL A 1 194 ? 16.25 6.336 1.575 1 97.88 194 VAL A N 1
ATOM 1553 C CA . VAL A 1 194 ? 17.312 7.156 2.127 1 97.88 194 VAL A CA 1
ATOM 1554 C C . VAL A 1 194 ? 18.562 7.039 1.248 1 97.88 194 VAL A C 1
ATOM 1556 O O . VAL A 1 194 ? 19.281 8.023 1.049 1 97.88 194 VAL A O 1
ATOM 1559 N N . ASP A 1 195 ? 18.859 5.844 0.726 1 97.06 195 ASP A N 1
ATOM 1560 C CA . ASP A 1 195 ? 19.969 5.66 -0.213 1 97.06 195 ASP A CA 1
ATOM 1561 C C . ASP A 1 195 ? 19.828 6.586 -1.418 1 97.06 195 ASP A C 1
ATOM 1563 O O . ASP A 1 195 ? 20.797 7.207 -1.849 1 97.06 195 ASP A O 1
ATOM 1567 N N . GLU A 1 196 ? 18.609 6.641 -1.957 1 95.81 196 GLU A N 1
ATOM 1568 C CA . GLU A 1 196 ? 18.344 7.504 -3.105 1 95.81 196 GLU A CA 1
ATOM 1569 C C . GLU A 1 196 ? 18.531 8.977 -2.742 1 95.81 196 GLU A C 1
ATOM 1571 O O . GLU A 1 196 ? 19.109 9.742 -3.514 1 95.81 196 GLU A O 1
ATOM 1576 N N . MET A 1 197 ? 18.031 9.336 -1.582 1 96.56 197 MET A N 1
ATOM 1577 C CA . MET A 1 197 ? 18.141 10.719 -1.121 1 96.56 197 MET A CA 1
ATOM 1578 C C . MET A 1 197 ? 19.609 11.102 -0.927 1 96.56 197 MET A C 1
ATOM 1580 O O . MET A 1 197 ? 20.016 12.227 -1.256 1 96.56 197 MET A O 1
ATOM 1584 N N . GLU A 1 198 ? 20.297 10.195 -0.388 1 95.31 198 GLU A N 1
ATOM 1585 C CA . GLU A 1 198 ? 21.719 10.438 -0.161 1 95.31 198 GLU A CA 1
ATOM 1586 C C . GLU A 1 198 ? 22.469 10.602 -1.479 1 95.31 198 GLU A C 1
ATOM 1588 O O . GLU A 1 198 ? 23.344 11.461 -1.601 1 95.31 198 GLU A O 1
ATOM 1593 N N . ARG A 1 199 ? 22.188 9.773 -2.422 1 93.75 199 ARG A N 1
ATOM 1594 C CA . ARG A 1 199 ? 22.797 9.852 -3.744 1 93.75 199 ARG A CA 1
ATOM 1595 C C . ARG A 1 199 ? 22.547 11.211 -4.387 1 93.75 199 ARG A C 1
ATOM 1597 O O . ARG A 1 199 ? 23.453 11.805 -4.965 1 93.75 199 ARG A O 1
ATOM 1604 N N . VAL A 1 200 ? 21.344 11.633 -4.305 1 92.81 200 VAL A N 1
ATOM 1605 C CA . VAL A 1 200 ? 20.953 12.898 -4.91 1 92.81 200 VAL A CA 1
ATOM 1606 C C . VAL A 1 200 ? 21.625 14.055 -4.172 1 92.81 200 VAL A C 1
ATOM 1608 O O . VAL A 1 200 ? 22.016 15.047 -4.785 1 92.81 200 VAL A O 1
ATOM 1611 N N . LYS A 1 201 ? 21.641 13.914 -2.9 1 90.06 201 LYS A N 1
ATOM 1612 C CA . LYS A 1 201 ? 22.266 14.938 -2.066 1 90.06 201 LYS A CA 1
ATOM 1613 C C . LYS A 1 201 ? 23.734 15.109 -2.4 1 90.06 201 LYS A C 1
ATOM 1615 O O . LYS A 1 201 ? 24.25 16.234 -2.41 1 90.06 201 LYS A O 1
ATOM 1620 N N . GLU A 1 202 ? 24.438 14.047 -2.701 1 84.62 202 GLU A N 1
ATOM 1621 C CA . GLU A 1 202 ? 25.875 14.062 -2.969 1 84.62 202 GLU A CA 1
ATOM 1622 C C . GLU A 1 202 ? 26.172 14.508 -4.398 1 84.62 202 GLU A C 1
ATOM 1624 O O . GLU A 1 202 ? 27.25 15.023 -4.684 1 84.62 202 GLU A O 1
ATOM 1629 N N . HIS A 1 203 ? 25.422 14.164 -5.344 1 74.31 203 HIS A N 1
ATOM 1630 C CA . HIS A 1 203 ? 25.656 14.547 -6.73 1 74.31 203 HIS A CA 1
ATOM 1631 C C . HIS A 1 203 ? 25.547 16.062 -6.91 1 74.31 203 HIS A C 1
ATOM 1633 O O . HIS A 1 203 ? 26.109 16.609 -7.859 1 74.31 203 HIS A O 1
ATOM 1639 N N . VAL A 1 204 ? 24.891 16.828 -6.117 1 60.03 204 VAL A N 1
ATOM 1640 C CA . VAL A 1 204 ? 24.812 18.281 -6.215 1 60.03 204 VAL A CA 1
ATOM 1641 C C . VAL A 1 204 ? 25.984 18.906 -5.469 1 60.03 204 VAL A C 1
ATOM 1643 O O . VAL A 1 204 ? 26.219 20.109 -5.574 1 60.03 204 VAL A O 1
ATOM 1646 N N . ARG A 1 205 ? 26.828 18.172 -4.711 1 46.66 205 ARG A N 1
ATOM 1647 C CA . ARG A 1 205 ? 28.078 18.75 -4.219 1 46.66 205 ARG A CA 1
ATOM 1648 C C . ARG A 1 205 ? 29.188 18.656 -5.266 1 46.66 205 ARG A C 1
ATOM 1650 O O . ARG A 1 205 ? 29.312 17.625 -5.949 1 46.66 205 ARG A O 1
ATOM 1657 N N . MET B 1 1 ? -32.781 -38.219 -22.594 1 37 1 MET B N 1
ATOM 1658 C CA . MET B 1 1 ? -31.359 -38.375 -22.953 1 37 1 MET B CA 1
ATOM 1659 C C . MET B 1 1 ? -30.484 -38.312 -21.703 1 37 1 MET B C 1
ATOM 1661 O O . MET B 1 1 ? -30.656 -37.438 -20.844 1 37 1 MET B O 1
ATOM 1665 N N . ALA B 1 2 ? -29.984 -39.375 -21.25 1 42.59 2 ALA B N 1
ATOM 1666 C CA . ALA B 1 2 ? -29.203 -39.562 -20.031 1 42.59 2 ALA B CA 1
ATOM 1667 C C . ALA B 1 2 ? -28.125 -38.5 -19.891 1 42.59 2 ALA B C 1
ATOM 1669 O O . ALA B 1 2 ? -27.359 -38.25 -20.828 1 42.59 2 AL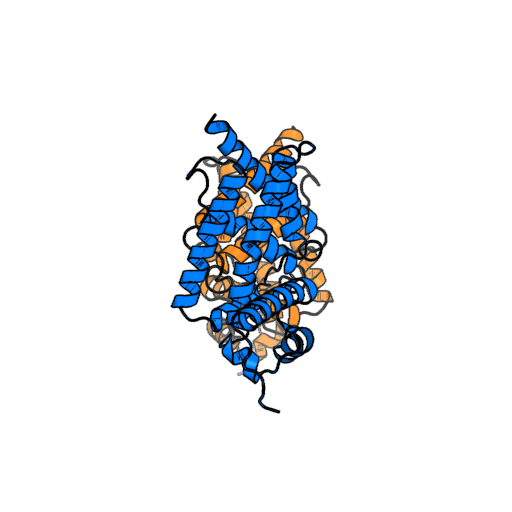A B O 1
ATOM 1670 N N . ARG B 1 3 ? -28.156 -37.469 -19.172 1 49.62 3 ARG B N 1
ATOM 1671 C CA . ARG B 1 3 ? -27.172 -36.438 -18.922 1 49.62 3 ARG B CA 1
ATOM 1672 C C . ARG B 1 3 ? -25.781 -37 -18.75 1 49.62 3 ARG B C 1
ATOM 1674 O O . ARG B 1 3 ? -25.531 -37.75 -17.797 1 49.62 3 ARG B O 1
ATOM 1681 N N . LYS B 1 4 ? -25.016 -37.375 -19.719 1 51.62 4 LYS B N 1
ATOM 1682 C CA . LYS B 1 4 ? -23.703 -38 -19.797 1 51.62 4 LYS B CA 1
ATOM 1683 C C . LYS B 1 4 ? -22.797 -37.5 -18.688 1 51.62 4 LYS B C 1
ATOM 1685 O O . LYS B 1 4 ? -22.625 -36.281 -18.5 1 51.62 4 LYS B O 1
ATOM 1690 N N . ALA B 1 5 ? -22.594 -38.188 -17.656 1 60.5 5 ALA B N 1
ATOM 1691 C CA . ALA B 1 5 ? -21.609 -38 -16.578 1 60.5 5 ALA B CA 1
ATOM 1692 C C . ALA B 1 5 ? -20.281 -37.5 -17.125 1 60.5 5 ALA B C 1
ATOM 1694 O O . ALA B 1 5 ? -19.75 -38.031 -18.094 1 60.5 5 ALA B O 1
ATOM 1695 N N . TYR B 1 6 ? -20.047 -36.156 -17 1 70.62 6 TYR B N 1
ATOM 1696 C CA . TYR B 1 6 ? -18.734 -35.688 -17.406 1 70.62 6 TYR B CA 1
ATOM 1697 C C . TYR B 1 6 ? -17.656 -36.688 -17.078 1 70.62 6 TYR B C 1
ATOM 1699 O O . TYR B 1 6 ? -17.641 -37.281 -15.992 1 70.62 6 TYR B O 1
ATOM 1707 N N . SER B 1 7 ? -17.016 -37.25 -18.062 1 82.62 7 SER B N 1
ATOM 1708 C CA . SER B 1 7 ? -15.852 -38.094 -17.828 1 82.62 7 SER B CA 1
ATOM 1709 C C . SER B 1 7 ? -14.836 -37.406 -16.922 1 82.62 7 SER B C 1
ATOM 1711 O O . SER B 1 7 ? -14.938 -36.188 -16.656 1 82.62 7 SER B O 1
ATOM 1713 N N . GLU B 1 8 ? -14.062 -38.125 -16.219 1 84.44 8 GLU B N 1
ATOM 1714 C CA . GLU B 1 8 ? -13.008 -37.562 -15.375 1 84.44 8 GLU B CA 1
ATOM 1715 C C . GLU B 1 8 ? -12.188 -36.531 -16.141 1 84.44 8 GLU B C 1
ATOM 1717 O O . GLU B 1 8 ? -11.773 -35.5 -15.578 1 84.44 8 GLU B O 1
ATOM 1722 N N . GLU B 1 9 ? -11.914 -36.875 -17.359 1 85.81 9 GLU B N 1
ATOM 1723 C CA . GLU B 1 9 ? -11.156 -35.969 -18.203 1 85.81 9 GLU B CA 1
ATOM 1724 C C . GLU B 1 9 ? -11.93 -34.656 -18.438 1 85.81 9 GLU B C 1
ATOM 1726 O O . GLU B 1 9 ? -11.344 -33.594 -18.438 1 85.81 9 GLU B O 1
ATOM 1731 N N . ASP B 1 10 ? -13.18 -34.781 -18.609 1 87.56 10 ASP B N 1
ATOM 1732 C CA . ASP B 1 10 ? -14.031 -33.594 -18.812 1 87.56 10 ASP B CA 1
ATOM 1733 C C . ASP B 1 10 ? -14.055 -32.719 -17.562 1 87.56 10 ASP B C 1
ATOM 1735 O O . ASP B 1 10 ? -14.039 -31.484 -17.672 1 87.56 10 ASP B O 1
ATOM 1739 N N . ARG B 1 11 ? -14.039 -33.344 -16.453 1 90.62 11 ARG B N 1
ATOM 1740 C CA . ARG B 1 11 ? -14.086 -32.625 -15.195 1 90.62 11 ARG B CA 1
ATOM 1741 C C . ARG B 1 11 ? -12.812 -31.797 -15 1 90.62 11 ARG B C 1
ATOM 1743 O O . ARG B 1 11 ? -12.867 -30.656 -14.555 1 90.62 11 ARG B O 1
ATOM 1750 N N . VAL B 1 12 ? -11.742 -32.5 -15.367 1 91.88 12 VAL B N 1
ATOM 1751 C CA . VAL B 1 12 ? -10.461 -31.812 -15.25 1 91.88 12 VAL B CA 1
ATOM 1752 C C . VAL B 1 12 ? -10.422 -30.625 -16.203 1 91.88 12 VAL B C 1
ATOM 1754 O O . VAL B 1 12 ? -9.945 -29.547 -15.836 1 91.88 12 VAL B O 1
ATOM 1757 N N . GLN B 1 13 ? -10.922 -30.781 -17.344 1 93.31 13 GLN B N 1
ATOM 1758 C CA . GLN B 1 13 ? -10.945 -29.719 -18.328 1 93.31 13 GLN B CA 1
ATOM 1759 C C . GLN B 1 13 ? -11.82 -28.547 -17.875 1 93.31 13 GLN B C 1
ATOM 1761 O O . GLN B 1 13 ? -11.461 -27.391 -18.047 1 93.31 13 GLN B O 1
ATOM 1766 N N . VAL B 1 14 ? -12.945 -28.875 -17.344 1 94.25 14 VAL B N 1
ATOM 1767 C CA . VAL B 1 14 ? -13.859 -27.844 -16.875 1 94.25 14 VAL B CA 1
ATOM 1768 C C . VAL B 1 14 ? -13.227 -27.078 -15.711 1 94.25 14 VAL B C 1
ATOM 1770 O O . VAL B 1 14 ? -13.289 -25.844 -15.656 1 94.25 14 VAL B O 1
ATOM 1773 N N . ARG B 1 15 ? -12.633 -27.812 -14.836 1 95 15 ARG B N 1
ATOM 1774 C CA . ARG B 1 15 ? -11.969 -27.203 -13.695 1 95 15 ARG B CA 1
ATOM 1775 C C . ARG B 1 15 ? -10.891 -26.219 -14.148 1 95 15 ARG B C 1
ATOM 1777 O O . ARG B 1 15 ? -10.812 -25.094 -13.648 1 95 15 ARG B O 1
ATOM 1784 N N . ASN B 1 16 ? -10.094 -26.672 -15.117 1 95.69 16 ASN B N 1
ATOM 1785 C CA . ASN B 1 16 ? -9.047 -25.828 -15.664 1 95.69 16 ASN B CA 1
ATOM 1786 C C . ASN B 1 16 ? -9.625 -24.594 -16.359 1 95.69 16 ASN B C 1
ATOM 1788 O O . ASN B 1 16 ? -9.094 -23.5 -16.25 1 95.69 16 ASN B O 1
ATOM 1792 N N . ALA B 1 17 ? -10.688 -24.844 -17.047 1 96.06 17 ALA B N 1
ATOM 1793 C CA . ALA B 1 17 ? -11.344 -23.75 -17.75 1 96.06 17 ALA B CA 1
ATOM 1794 C C . ALA B 1 17 ? -11.875 -22.703 -16.766 1 96.06 17 ALA B C 1
ATOM 1796 O O . ALA B 1 17 ? -11.805 -21.5 -17.031 1 96.06 17 ALA B O 1
ATOM 1797 N N . LEU B 1 18 ? -12.398 -23.156 -15.695 1 96.12 18 LEU B N 1
ATOM 1798 C CA . LEU B 1 18 ? -12.906 -22.25 -14.672 1 96.12 18 LEU B CA 1
ATOM 1799 C C . LEU B 1 18 ? -11.773 -21.406 -14.086 1 96.12 18 LEU B C 1
ATOM 1801 O O . LEU B 1 18 ? -11.914 -20.188 -13.938 1 96.12 18 LEU B O 1
ATOM 1805 N N . MET B 1 19 ? -10.68 -22.047 -13.844 1 95.81 19 MET B N 1
ATOM 1806 C CA . MET B 1 19 ? -9.539 -21.344 -13.266 1 95.81 19 MET B CA 1
ATOM 1807 C C . MET B 1 19 ? -8.977 -20.328 -14.258 1 95.81 19 MET B C 1
ATOM 1809 O O . MET B 1 19 ? -8.734 -19.172 -13.898 1 95.81 19 MET B O 1
ATOM 1813 N N . THR B 1 20 ? -8.875 -20.734 -15.477 1 95.25 20 THR B N 1
ATOM 1814 C CA . THR B 1 20 ? -8.32 -19.859 -16.5 1 95.25 20 THR B CA 1
ATOM 1815 C C . THR B 1 20 ? -9.242 -18.672 -16.75 1 95.25 20 THR B C 1
ATOM 1817 O O . THR B 1 20 ? -8.781 -17.531 -16.891 1 95.25 20 THR B O 1
ATOM 1820 N N . THR B 1 21 ? -10.461 -18.938 -16.781 1 94.94 21 THR B N 1
ATOM 1821 C CA . THR B 1 21 ? -11.445 -17.875 -16.984 1 94.94 21 THR B CA 1
ATOM 1822 C C . THR B 1 21 ? -11.438 -16.906 -15.82 1 94.94 21 THR B C 1
ATOM 1824 O O . THR B 1 21 ? -11.539 -15.688 -16.016 1 94.94 21 THR B O 1
ATOM 1827 N N . MET B 1 22 ? -11.359 -17.422 -14.625 1 95.12 22 MET B N 1
ATOM 1828 C CA . MET B 1 22 ? -11.312 -16.578 -13.438 1 95.12 22 MET B CA 1
ATOM 1829 C C . MET B 1 22 ? -10.094 -15.664 -13.469 1 95.12 22 MET B C 1
ATOM 1831 O O . MET B 1 22 ? -10.203 -14.469 -13.172 1 95.12 22 MET B O 1
ATOM 1835 N N . ILE B 1 23 ? -8.953 -16.203 -13.875 1 93.56 23 ILE B N 1
ATOM 1836 C CA . ILE B 1 23 ? -7.715 -15.438 -13.984 1 93.56 23 ILE B CA 1
ATOM 1837 C C . ILE B 1 23 ? -7.914 -14.289 -14.977 1 93.56 23 ILE B C 1
ATOM 1839 O O . ILE B 1 23 ? -7.57 -13.148 -14.68 1 93.56 23 ILE B O 1
ATOM 1843 N N . GLN B 1 24 ? -8.5 -14.625 -16.047 1 91.69 24 GLN B N 1
ATOM 1844 C CA . GLN B 1 24 ? -8.734 -13.625 -17.078 1 91.69 24 GLN B CA 1
ATOM 1845 C C . GLN B 1 24 ? -9.695 -12.539 -16.594 1 91.69 24 GLN B C 1
ATOM 1847 O O . GLN B 1 24 ? -9.5 -11.359 -16.875 1 91.69 24 GLN B O 1
ATOM 1852 N N . CYS B 1 25 ? -10.695 -12.969 -15.922 1 91.19 25 CYS B N 1
ATOM 1853 C CA . CYS B 1 25 ? -11.68 -12.023 -15.406 1 91.19 25 CYS B CA 1
ATOM 1854 C C . CYS B 1 25 ? -11.039 -11.055 -14.422 1 91.19 25 CYS B C 1
ATOM 1856 O O . CYS B 1 25 ? -11.266 -9.852 -14.492 1 91.19 25 CYS B O 1
ATOM 1858 N N . ILE B 1 26 ? -10.219 -11.594 -13.562 1 91.31 26 ILE B N 1
ATOM 1859 C CA . ILE B 1 26 ? -9.562 -10.758 -12.562 1 91.31 26 ILE B CA 1
ATOM 1860 C C . ILE B 1 26 ? -8.578 -9.805 -13.242 1 91.31 26 ILE B C 1
ATOM 1862 O O . ILE B 1 26 ? -8.539 -8.617 -12.922 1 91.31 26 ILE B O 1
ATOM 1866 N N . ALA B 1 27 ? -7.859 -10.305 -14.164 1 88.5 27 ALA B N 1
ATOM 1867 C CA . ALA B 1 27 ? -6.863 -9.5 -14.867 1 88.5 27 ALA B CA 1
ATOM 1868 C C . ALA B 1 27 ? -7.523 -8.367 -15.648 1 88.5 27 ALA B C 1
ATOM 1870 O O . ALA B 1 27 ? -7.004 -7.25 -15.688 1 88.5 27 ALA B O 1
ATOM 1871 N N . ASP B 1 28 ? -8.688 -8.648 -16.156 1 85.62 28 ASP B N 1
ATOM 1872 C CA . ASP B 1 28 ? -9.344 -7.711 -17.062 1 85.62 28 ASP B CA 1
ATOM 1873 C C . ASP B 1 28 ? -10.203 -6.715 -16.281 1 85.62 28 ASP B C 1
ATOM 1875 O O . ASP B 1 28 ? -10.125 -5.508 -16.516 1 85.62 28 ASP B O 1
ATOM 1879 N N . ARG B 1 29 ? -11.062 -7.312 -15.383 1 82.44 29 ARG B N 1
ATOM 1880 C CA . ARG B 1 29 ? -12.125 -6.465 -14.844 1 82.44 29 ARG B CA 1
ATOM 1881 C C . ARG B 1 29 ? -12.141 -6.512 -13.32 1 82.44 29 ARG B C 1
ATOM 1883 O O . ARG B 1 29 ? -12.906 -5.781 -12.68 1 82.44 29 ARG B O 1
ATOM 1890 N N . GLY B 1 30 ? -11.336 -7.348 -12.852 1 87.69 30 GLY B N 1
ATOM 1891 C CA . GLY B 1 30 ? -11.391 -7.496 -11.406 1 87.69 30 GLY B CA 1
ATOM 1892 C C . GLY B 1 30 ? -12.398 -8.531 -10.945 1 87.69 30 GLY B C 1
ATOM 1893 O O . GLY B 1 30 ? -13.164 -9.062 -11.758 1 87.69 30 GLY B O 1
ATOM 1894 N N . LEU B 1 31 ? -12.383 -8.805 -9.688 1 89.56 31 LEU B N 1
ATOM 1895 C CA . LEU B 1 31 ? -13.211 -9.867 -9.117 1 89.56 31 LEU B CA 1
ATOM 1896 C C . LEU B 1 31 ? -14.672 -9.43 -9.031 1 89.56 31 LEU B C 1
ATOM 1898 O O . LEU B 1 31 ? -15.57 -10.266 -9.133 1 89.56 31 LEU B O 1
ATOM 1902 N N . ILE B 1 32 ? -14.906 -8.148 -8.875 1 81.75 32 ILE B N 1
ATOM 1903 C CA . ILE B 1 32 ? -16.25 -7.625 -8.641 1 81.75 32 ILE B CA 1
ATOM 1904 C C . ILE B 1 32 ? -17.125 -7.902 -9.852 1 81.75 32 ILE B C 1
ATOM 1906 O O . ILE B 1 32 ? -18.328 -8.188 -9.711 1 81.75 32 ILE B O 1
ATOM 1910 N N . HIS B 1 33 ? -16.562 -7.898 -10.969 1 82.19 33 HIS B N 1
ATOM 1911 C CA . HIS B 1 33 ? -17.328 -8.094 -12.195 1 82.19 33 HIS B CA 1
ATOM 1912 C C . HIS B 1 33 ? -17.281 -9.547 -12.641 1 82.19 33 HIS B C 1
ATOM 1914 O O . HIS B 1 33 ? -17.75 -9.883 -13.734 1 82.19 33 HIS B O 1
ATOM 1920 N N . SER B 1 34 ? -16.734 -10.375 -11.82 1 89.38 34 SER B N 1
ATOM 1921 C CA . SER B 1 34 ? -16.578 -11.789 -12.141 1 89.38 34 SER B CA 1
ATOM 1922 C C . SER B 1 34 ? -17.516 -12.656 -11.312 1 89.38 34 SER B C 1
ATOM 1924 O O . SER B 1 34 ? -17.078 -13.445 -10.484 1 89.38 34 SER B O 1
ATOM 1926 N N . SER B 1 35 ? -18.812 -12.578 -11.688 1 91.19 35 SER B N 1
ATOM 1927 C CA . SER B 1 35 ? -19.797 -13.359 -10.961 1 91.19 35 SER B CA 1
ATOM 1928 C C . SER B 1 35 ? -19.797 -14.82 -11.406 1 91.19 35 SER B C 1
ATOM 1930 O O . SER B 1 35 ? -19.266 -15.148 -12.469 1 91.19 35 SER B O 1
ATOM 1932 N N . ILE B 1 36 ? -20.375 -15.625 -10.609 1 94.25 36 ILE B N 1
ATOM 1933 C CA . ILE B 1 36 ? -20.484 -17.047 -10.93 1 94.25 36 ILE B CA 1
ATOM 1934 C C . ILE B 1 36 ? -21.297 -17.234 -12.211 1 94.25 36 ILE B C 1
ATOM 1936 O O . ILE B 1 36 ? -20.953 -18.078 -13.047 1 94.25 36 ILE B O 1
ATOM 1940 N N . ASP B 1 37 ? -22.297 -16.422 -12.352 1 93.94 37 ASP B N 1
ATOM 1941 C CA . ASP B 1 37 ? -23.125 -16.5 -13.555 1 93.94 37 ASP B CA 1
ATOM 1942 C C . ASP B 1 37 ? -22.297 -16.203 -14.805 1 93.94 37 ASP B C 1
ATOM 1944 O O . ASP B 1 37 ? -22.406 -16.922 -15.805 1 93.94 37 ASP B O 1
ATOM 1948 N N . VAL B 1 38 ? -21.5 -15.234 -14.734 1 92.69 38 VAL B N 1
ATOM 1949 C CA . VAL B 1 38 ? -20.641 -14.844 -15.852 1 92.69 38 VAL B CA 1
ATOM 1950 C C . VAL B 1 38 ? -19.641 -15.953 -16.156 1 92.69 38 VAL B C 1
ATOM 1952 O O . VAL B 1 38 ? -19.422 -16.312 -17.312 1 92.69 38 VAL B O 1
ATOM 1955 N N . LEU B 1 39 ? -19.031 -16.484 -15.164 1 94.94 39 LEU B N 1
ATOM 1956 C CA . LEU B 1 39 ? -18.031 -17.547 -15.305 1 94.94 39 LEU B CA 1
ATOM 1957 C C . LEU B 1 39 ? -18.656 -18.797 -15.938 1 94.94 39 LEU B C 1
ATOM 1959 O O . LEU B 1 39 ? -18.078 -19.375 -16.859 1 94.94 39 LEU B O 1
ATOM 1963 N N . CYS B 1 40 ? -19.812 -19.156 -15.43 1 95.81 40 CYS B N 1
ATOM 1964 C CA . CYS B 1 40 ? -20.5 -20.344 -15.922 1 95.81 40 CYS B CA 1
ATOM 1965 C C . CYS B 1 40 ? -20.891 -20.188 -17.391 1 95.81 40 CYS B C 1
ATOM 1967 O O . CYS B 1 40 ? -20.75 -21.125 -18.172 1 95.81 40 CYS B O 1
ATOM 1969 N N . ARG B 1 41 ? -21.328 -19.047 -17.719 1 95.5 41 ARG B N 1
ATOM 1970 C CA . ARG B 1 41 ? -21.703 -18.75 -19.109 1 95.5 41 ARG B CA 1
ATOM 1971 C C . ARG B 1 41 ? -20.484 -18.859 -20.031 1 95.5 41 ARG B C 1
ATOM 1973 O O . ARG B 1 41 ? -20.562 -19.453 -21.109 1 95.5 41 ARG B O 1
ATOM 1980 N N . LYS B 1 42 ? -19.406 -18.344 -19.625 1 94.56 42 LYS B N 1
ATOM 1981 C CA . LYS B 1 42 ? -18.203 -18.344 -20.438 1 94.56 42 LYS B CA 1
ATOM 1982 C C . LYS B 1 42 ? -17.656 -19.75 -20.609 1 94.56 42 LYS B C 1
ATOM 1984 O O . LYS B 1 42 ? -17.125 -20.094 -21.672 1 94.56 42 LYS B O 1
ATOM 1989 N N . VAL B 1 43 ? -17.719 -20.547 -19.578 1 95.88 43 VAL B N 1
ATOM 1990 C CA . VAL B 1 43 ? -17.172 -21.891 -19.609 1 95.88 43 VAL B CA 1
ATOM 1991 C C . VAL B 1 43 ? -18.203 -22.859 -20.203 1 95.88 43 VAL B C 1
ATOM 1993 O O . VAL B 1 43 ? -17.828 -23.922 -20.703 1 95.88 43 VAL B O 1
ATOM 1996 N N . GLY B 1 44 ? -19.5 -22.516 -20.109 1 95.44 44 GLY B N 1
ATOM 1997 C CA . GLY B 1 44 ? -20.578 -23.344 -20.672 1 95.44 44 GLY B CA 1
ATOM 1998 C C . GLY B 1 44 ? -21.062 -24.406 -19.719 1 95.44 44 GLY B C 1
ATOM 1999 O O . GLY B 1 44 ? -21.281 -25.547 -20.109 1 95.44 44 GLY B O 1
ATOM 2000 N N . ILE B 1 45 ? -21.203 -24.062 -18.516 1 95.38 45 ILE B N 1
ATOM 2001 C CA . ILE B 1 45 ? -21.688 -25.031 -17.531 1 95.38 45 ILE B CA 1
ATOM 2002 C C . ILE B 1 45 ? -22.766 -24.375 -16.672 1 95.38 45 ILE B C 1
ATOM 2004 O O . ILE B 1 45 ? -22.938 -23.141 -16.703 1 95.38 45 ILE B O 1
ATOM 2008 N N . SER B 1 46 ? -23.453 -25.188 -15.898 1 94.69 46 SER B N 1
ATOM 2009 C CA . SER B 1 46 ? -24.484 -24.688 -14.992 1 94.69 46 SER B CA 1
ATOM 2010 C C . SER B 1 46 ? -23.891 -24.297 -13.641 1 94.69 46 SER B C 1
ATOM 2012 O O . SER B 1 46 ? -22.797 -24.734 -13.289 1 94.69 46 SER B O 1
ATOM 2014 N N . LYS B 1 47 ? -24.594 -23.484 -12.891 1 95.38 47 LYS B N 1
ATOM 2015 C CA . LYS B 1 47 ? -24.203 -23.125 -11.539 1 95.38 47 LYS B CA 1
ATOM 2016 C C . LYS B 1 47 ? -24.141 -24.344 -10.633 1 95.38 47 LYS B C 1
ATOM 2018 O O . LYS B 1 47 ? -23.25 -24.453 -9.781 1 95.38 47 LYS B O 1
ATOM 2023 N N . THR B 1 48 ? -25.094 -25.203 -10.836 1 94.56 48 THR B N 1
ATOM 2024 C CA . THR B 1 48 ? -25.125 -26.438 -10.055 1 94.56 48 THR B CA 1
ATOM 2025 C C . THR B 1 48 ? -23.844 -27.219 -10.242 1 94.56 48 THR B C 1
ATOM 2027 O O . THR B 1 48 ? -23.234 -27.672 -9.266 1 94.56 48 THR B O 1
ATOM 2030 N N . PHE B 1 49 ? -23.469 -27.328 -11.445 1 93.94 49 PHE B N 1
ATOM 2031 C CA . PHE B 1 49 ? -22.234 -28.062 -11.742 1 93.94 49 PHE B CA 1
ATOM 2032 C C . PHE B 1 49 ? -21.016 -27.312 -11.211 1 93.94 49 PHE B C 1
ATOM 2034 O O . PHE B 1 49 ? -20.062 -27.938 -10.742 1 93.94 49 PHE B O 1
ATOM 2041 N N . PHE B 1 50 ? -21.016 -26 -11.273 1 96.56 50 PHE B N 1
ATOM 2042 C CA . PHE B 1 50 ? -19.938 -25.203 -10.688 1 96.56 50 PHE B CA 1
ATOM 2043 C C . PHE B 1 50 ? -19.688 -25.609 -9.242 1 96.56 50 PHE B C 1
ATOM 2045 O O . PHE B 1 50 ? -18.531 -25.812 -8.844 1 96.56 50 PHE B O 1
ATOM 2052 N N . TYR B 1 51 ? -20.75 -25.812 -8.516 1 95.5 51 TYR B N 1
ATOM 2053 C CA . TYR B 1 51 ? -20.641 -26.062 -7.086 1 95.5 51 TYR B CA 1
ATOM 2054 C C . TYR B 1 51 ? -20.188 -27.5 -6.809 1 95.5 51 TYR B C 1
ATOM 2056 O O . TYR B 1 51 ? -19.891 -27.844 -5.664 1 95.5 51 TYR B O 1
ATOM 2064 N N . SER B 1 52 ? -20.156 -28.297 -7.836 1 94.69 52 SER B N 1
ATOM 2065 C CA . SER B 1 52 ? -19.547 -29.609 -7.684 1 94.69 52 SER B CA 1
ATOM 2066 C C . SER B 1 52 ? -18.016 -29.516 -7.648 1 94.69 52 SER B C 1
ATOM 2068 O O . SER B 1 52 ? -17.344 -30.438 -7.211 1 94.69 52 SER B O 1
ATOM 2070 N N . PHE B 1 53 ? -17.516 -28.406 -8.125 1 94.31 53 PHE B N 1
ATOM 2071 C CA . PHE B 1 53 ? -16.062 -28.219 -8.172 1 94.31 53 PHE B CA 1
ATOM 2072 C C . PHE B 1 53 ? -15.602 -27.344 -7.008 1 94.31 53 PHE B C 1
ATOM 2074 O O . PHE B 1 53 ? -14.586 -27.641 -6.371 1 94.31 53 PHE B O 1
ATOM 2081 N N . PHE B 1 54 ? -16.328 -26.281 -6.77 1 94.75 54 PHE B N 1
ATOM 2082 C CA . PHE B 1 54 ? -15.93 -25.297 -5.773 1 94.75 54 PHE B CA 1
ATOM 2083 C C . PHE B 1 54 ? -17.109 -24.938 -4.875 1 94.75 54 PHE B C 1
ATOM 2085 O O . PHE B 1 54 ? -18.234 -24.781 -5.352 1 94.75 54 PHE B O 1
ATOM 2092 N N . SER B 1 55 ? -16.812 -24.734 -3.633 1 92.38 55 SER B N 1
ATOM 2093 C CA . SER B 1 55 ? -17.844 -24.438 -2.658 1 92.38 55 SER B CA 1
ATOM 2094 C C . SER B 1 55 ? -18.234 -22.953 -2.709 1 92.38 55 SER B C 1
ATOM 2096 O O . SER B 1 55 ? -19.297 -22.578 -2.215 1 92.38 55 SER B O 1
ATOM 2098 N N . SER B 1 56 ? -17.312 -22.109 -3.277 1 92.56 56 SER B N 1
ATOM 2099 C CA . SER B 1 56 ? -17.547 -20.672 -3.377 1 92.56 56 SER B CA 1
ATOM 2100 C C . SER B 1 56 ? -16.703 -20.047 -4.477 1 92.56 56 SER B C 1
ATOM 2102 O O . SER B 1 56 ? -15.75 -20.672 -4.965 1 92.56 56 SER B O 1
ATOM 2104 N N . LYS B 1 57 ? -17.047 -18.906 -4.883 1 93.62 57 LYS B N 1
ATOM 2105 C CA . LYS B 1 57 ? -16.25 -18.125 -5.84 1 93.62 57 LYS B CA 1
ATOM 2106 C C . LYS B 1 57 ? -14.844 -17.859 -5.305 1 93.62 57 LYS B C 1
ATOM 2108 O O . LYS B 1 57 ? -13.867 -17.906 -6.055 1 93.62 57 LYS B O 1
ATOM 2113 N N . GLU B 1 58 ? -14.781 -17.625 -4.012 1 92.81 58 GLU B N 1
ATOM 2114 C CA . GLU B 1 58 ? -13.516 -17.297 -3.363 1 92.81 58 GLU B CA 1
ATOM 2115 C C . GLU B 1 58 ? -12.57 -18.5 -3.357 1 92.81 58 GLU B C 1
ATOM 2117 O O . GLU B 1 58 ? -11.359 -18.328 -3.484 1 92.81 58 GLU B O 1
ATOM 2122 N N . GLU B 1 59 ? -13.148 -19.594 -3.201 1 92.62 59 GLU B N 1
ATOM 2123 C CA . GLU B 1 59 ? -12.328 -20.797 -3.324 1 92.62 59 GLU B CA 1
ATOM 2124 C C . GLU B 1 59 ? -11.734 -20.922 -4.727 1 92.62 59 GLU B C 1
ATOM 2126 O O . GLU B 1 59 ? -10.555 -21.234 -4.879 1 92.62 59 GLU B O 1
ATOM 2131 N N . LEU B 1 60 ? -12.586 -20.703 -5.742 1 95.44 60 LEU B N 1
ATOM 2132 C CA . LEU B 1 60 ? -12.102 -20.719 -7.121 1 95.44 60 LEU B CA 1
ATOM 2133 C C . LEU B 1 60 ? -10.977 -19.703 -7.312 1 95.44 60 LEU B C 1
ATOM 2135 O O . LEU B 1 60 ? -10 -19.984 -8.008 1 95.44 60 LEU B O 1
ATOM 2139 N N . VAL B 1 61 ? -11.055 -18.562 -6.691 1 95.69 61 VAL B N 1
ATOM 2140 C CA . VAL B 1 61 ? -10.047 -17.516 -6.812 1 95.69 61 VAL B CA 1
ATOM 2141 C C . VAL B 1 61 ? -8.703 -18.031 -6.305 1 95.69 61 VAL B C 1
ATOM 2143 O O . VAL B 1 61 ? -7.676 -17.859 -6.969 1 95.69 61 VAL B O 1
ATOM 2146 N N . LEU B 1 62 ? -8.688 -18.656 -5.184 1 93.94 62 LEU B N 1
ATOM 2147 C CA . LEU B 1 62 ? -7.453 -19.172 -4.609 1 93.94 62 LEU B CA 1
ATOM 2148 C C . LEU B 1 62 ? -6.824 -20.219 -5.527 1 93.94 62 LEU B C 1
ATOM 2150 O O . LEU B 1 62 ? -5.609 -20.203 -5.746 1 93.94 62 LEU B O 1
ATOM 2154 N N . TYR B 1 63 ? -7.688 -21.047 -6.02 1 93.56 63 TYR B N 1
ATOM 2155 C CA . TYR B 1 63 ? -7.195 -22.094 -6.922 1 93.56 63 TYR B CA 1
ATOM 2156 C C . TYR B 1 63 ? -6.66 -21.484 -8.211 1 93.56 63 TYR B C 1
ATOM 2158 O O . TYR B 1 63 ? -5.648 -21.938 -8.75 1 93.56 63 TYR B O 1
ATOM 2166 N N . ALA B 1 64 ? -7.375 -20.531 -8.648 1 95.12 64 ALA B N 1
ATOM 2167 C CA . ALA B 1 64 ? -6.945 -19.844 -9.867 1 95.12 64 ALA B CA 1
ATOM 2168 C C . ALA B 1 64 ? -5.59 -19.156 -9.664 1 95.12 64 ALA B C 1
ATOM 2170 O O . ALA B 1 64 ? -4.719 -19.234 -10.531 1 95.12 64 ALA B O 1
ATOM 2171 N N . LEU B 1 65 ? -5.406 -18.5 -8.539 1 94.5 65 LEU B N 1
ATOM 2172 C CA . LEU B 1 65 ? -4.141 -17.844 -8.242 1 94.5 65 LEU B CA 1
ATOM 2173 C C . LEU B 1 65 ? -3.008 -18.875 -8.148 1 94.5 65 LEU B C 1
ATOM 2175 O O . LEU B 1 65 ? -1.891 -18.609 -8.594 1 94.5 65 LEU B O 1
ATOM 2179 N N . ARG B 1 66 ? -3.34 -19.969 -7.551 1 93.69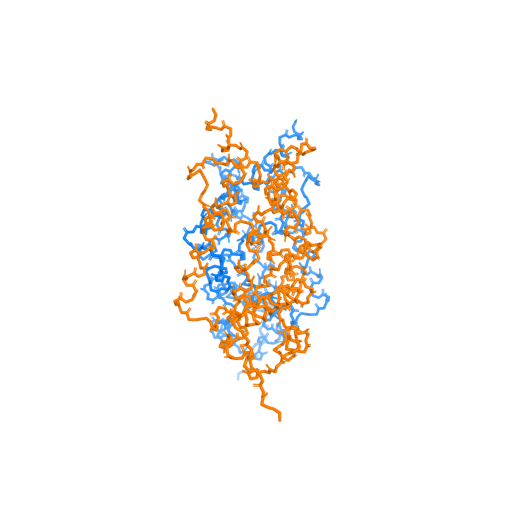 66 ARG B N 1
ATOM 2180 C CA . ARG B 1 66 ? -2.359 -21.047 -7.48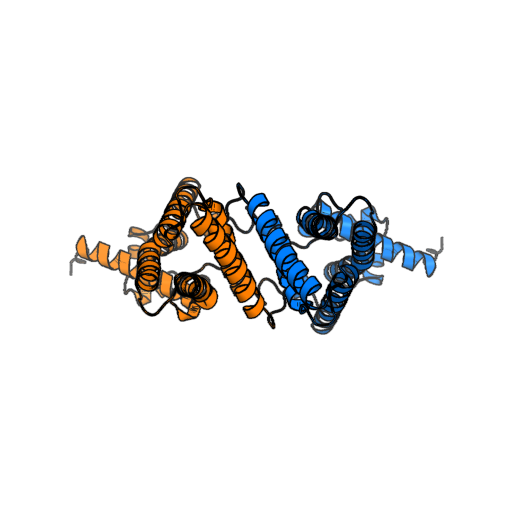8 1 93.69 66 ARG B CA 1
ATOM 2181 C C . ARG B 1 66 ? -2.039 -21.578 -8.883 1 93.69 66 ARG B C 1
ATOM 2183 O O . ARG B 1 66 ? -0.875 -21.828 -9.203 1 93.69 66 ARG B O 1
ATOM 2190 N N . TYR B 1 67 ? -3.076 -21.688 -9.633 1 93.5 67 TYR B N 1
ATOM 2191 C CA . TYR B 1 67 ? -2.973 -22.234 -10.984 1 93.5 67 TYR B CA 1
ATOM 2192 C C . TYR B 1 67 ? -2.084 -21.359 -11.859 1 93.5 67 TYR B C 1
ATOM 2194 O O . TYR B 1 67 ? -1.425 -21.844 -12.773 1 93.5 67 TYR B O 1
ATOM 2202 N N . GLN B 1 68 ? -1.979 -20.156 -11.594 1 94.31 68 GLN B N 1
ATOM 2203 C CA . GLN B 1 68 ? -1.218 -19.234 -12.445 1 94.31 68 GLN B CA 1
ATOM 2204 C C . GLN B 1 68 ? 0.268 -19.266 -12.094 1 94.31 68 GLN B C 1
ATOM 2206 O O . GLN B 1 68 ? 1.103 -18.781 -12.859 1 94.31 68 GLN B O 1
ATOM 2211 N N . GLN B 1 69 ? 0.639 -19.812 -10.969 1 95.19 69 GLN B N 1
ATOM 2212 C CA . GLN B 1 69 ? 1.996 -19.719 -10.445 1 95.19 69 GLN B CA 1
ATOM 2213 C C . GLN B 1 69 ? 2.998 -20.375 -11.391 1 95.19 69 GLN B C 1
ATOM 2215 O O . GLN B 1 69 ? 4.027 -19.781 -11.719 1 95.19 69 GLN B O 1
ATOM 2220 N N . PRO B 1 70 ? 2.678 -21.578 -11.922 1 95 70 PRO B N 1
ATOM 2221 C CA . PRO B 1 70 ? 3.629 -22.203 -12.844 1 95 70 PRO B CA 1
ATOM 2222 C C . PRO B 1 70 ? 3.879 -21.359 -14.094 1 95 70 PRO B C 1
ATOM 2224 O O . PRO B 1 70 ? 5 -21.328 -14.609 1 95 70 PRO B O 1
ATOM 2227 N N . LYS B 1 71 ? 2.887 -20.75 -14.523 1 92.88 71 LYS B N 1
ATOM 2228 C CA . LYS B 1 71 ? 3.035 -19.891 -15.688 1 92.88 71 LYS B CA 1
ATOM 2229 C C . LYS B 1 71 ? 3.961 -18.719 -15.391 1 92.88 71 LYS B C 1
ATOM 2231 O O . LYS B 1 71 ? 4.766 -18.312 -16.234 1 92.88 71 LYS B O 1
ATOM 2236 N N . LEU B 1 72 ? 3.834 -18.156 -14.25 1 94.88 72 LEU B N 1
ATOM 2237 C CA . LEU B 1 72 ? 4.684 -17.047 -13.828 1 94.88 72 LEU B CA 1
ATOM 2238 C C . LEU B 1 72 ? 6.129 -17.5 -13.664 1 94.88 72 LEU B C 1
ATOM 2240 O O . LEU B 1 72 ? 7.059 -16.781 -14.031 1 94.88 72 LEU B O 1
ATOM 2244 N N . LEU B 1 73 ? 6.273 -18.688 -13.117 1 97.44 73 LEU B N 1
ATOM 2245 C CA . LEU B 1 73 ? 7.613 -19.234 -12.969 1 97.44 73 LEU B CA 1
ATOM 2246 C C . LEU B 1 73 ? 8.258 -19.484 -14.328 1 97.44 73 LEU B C 1
ATOM 2248 O O . LEU B 1 73 ? 9.438 -19.156 -14.523 1 97.44 73 LEU B O 1
ATOM 2252 N N . ASP B 1 74 ? 7.438 -19.969 -15.242 1 96.5 74 ASP B N 1
ATOM 2253 C CA . ASP B 1 74 ? 7.934 -20.219 -16.594 1 96.5 74 ASP B CA 1
ATOM 2254 C C . ASP B 1 74 ? 8.305 -18.891 -17.281 1 96.5 74 ASP B C 1
ATOM 2256 O O . ASP B 1 74 ? 9.297 -18.828 -18 1 96.5 74 ASP B O 1
ATOM 2260 N N . TYR B 1 75 ? 7.492 -17.953 -17.047 1 95 75 TYR B N 1
ATOM 2261 C CA . TYR B 1 75 ? 7.766 -16.641 -17.594 1 95 75 TYR B CA 1
ATOM 2262 C C . TYR B 1 75 ? 9.07 -16.078 -17.047 1 95 75 TYR B C 1
ATOM 2264 O O . TYR B 1 75 ? 9.914 -15.586 -17.812 1 95 75 TYR B O 1
ATOM 2272 N N . ALA B 1 76 ? 9.297 -16.188 -15.781 1 97.06 76 ALA B N 1
ATOM 2273 C CA . ALA B 1 76 ? 10.539 -15.742 -15.148 1 97.06 76 ALA B CA 1
ATOM 2274 C C . ALA B 1 76 ? 11.742 -16.484 -15.734 1 97.06 76 ALA B C 1
ATOM 2276 O O . ALA B 1 76 ? 12.758 -15.867 -16.062 1 97.06 76 ALA B O 1
ATOM 2277 N N . ARG B 1 77 ? 11.562 -17.781 -15.891 1 97.88 77 ARG B N 1
ATOM 2278 C CA . ARG B 1 77 ? 12.633 -18.594 -16.453 1 97.88 77 ARG B CA 1
ATOM 2279 C C . ARG B 1 77 ? 12.977 -18.141 -17.875 1 97.88 77 ARG B C 1
ATOM 2281 O O . ARG B 1 77 ? 14.156 -18.062 -18.234 1 97.88 77 ARG B O 1
ATOM 2288 N N . SER B 1 78 ? 11.977 -17.891 -18.641 1 97.44 78 SER B N 1
ATOM 2289 C CA . SER B 1 78 ? 12.188 -17.484 -20.016 1 97.44 78 SER B CA 1
ATOM 2290 C C . SER B 1 78 ? 12.977 -16.188 -20.109 1 97.44 78 SER B C 1
ATOM 2292 O O . SER B 1 78 ? 13.797 -16.016 -21 1 97.44 78 SER B O 1
ATOM 2294 N N . LEU B 1 79 ? 12.703 -15.242 -19.234 1 97.06 79 LEU B N 1
ATOM 2295 C CA . LEU B 1 79 ? 13.414 -13.977 -19.219 1 97.06 79 LEU B CA 1
ATOM 2296 C C . LEU B 1 79 ? 14.859 -14.172 -18.766 1 97.06 79 LEU B C 1
ATOM 2298 O O . LEU B 1 79 ? 15.773 -13.539 -19.312 1 97.06 79 LEU B O 1
ATOM 2302 N N . MET B 1 80 ? 15.062 -15.086 -17.781 1 97.25 80 MET B N 1
ATOM 2303 C CA . MET B 1 80 ? 16.406 -15.344 -17.281 1 97.25 80 MET B CA 1
ATOM 2304 C C . MET B 1 80 ? 17.25 -16.062 -18.328 1 97.25 80 MET B C 1
ATOM 2306 O O . MET B 1 80 ? 18.469 -15.906 -18.359 1 97.25 80 MET B O 1
ATOM 2310 N N . GLU B 1 81 ? 16.609 -16.766 -19.172 1 97 81 GLU B N 1
ATOM 2311 C CA . GLU B 1 81 ? 17.312 -17.562 -20.172 1 97 81 GLU B CA 1
ATOM 2312 C C . GLU B 1 81 ? 17.469 -16.797 -21.484 1 97 81 GLU B C 1
ATOM 2314 O O . GLU B 1 81 ? 18.141 -17.25 -22.406 1 97 81 GLU B O 1
ATOM 2319 N N . ASP B 1 82 ? 16.797 -15.664 -21.594 1 97.19 82 ASP B N 1
ATOM 2320 C CA . ASP B 1 82 ? 16.891 -14.844 -22.797 1 97.19 82 ASP B CA 1
ATOM 2321 C C . ASP B 1 82 ? 18.281 -14.258 -22.953 1 97.19 82 ASP B C 1
ATOM 2323 O O . ASP B 1 82 ? 18.703 -13.414 -22.156 1 97.19 82 ASP B O 1
ATOM 2327 N N . PRO B 1 83 ? 19 -14.594 -24 1 96.25 83 PRO B N 1
ATOM 2328 C CA . PRO B 1 83 ? 20.375 -14.109 -24.172 1 96.25 83 PRO B CA 1
ATOM 2329 C C . PRO B 1 83 ? 20.438 -12.617 -24.469 1 96.25 83 PRO B C 1
ATOM 2331 O O . PRO B 1 83 ? 21.5 -12 -24.328 1 96.25 83 PRO B O 1
ATOM 2334 N N . GLY B 1 84 ? 19.344 -12.062 -24.812 1 97.06 84 GLY B N 1
ATOM 2335 C CA . GLY B 1 84 ? 19.312 -10.648 -25.125 1 97.06 84 GLY B CA 1
ATOM 2336 C C . GLY B 1 84 ? 19.094 -9.773 -23.906 1 97.06 84 GLY B C 1
ATOM 2337 O O . GLY B 1 84 ? 19.141 -8.547 -23.984 1 97.06 84 GLY B O 1
ATOM 2338 N N . LEU B 1 85 ? 18.938 -10.367 -22.75 1 97.38 85 LEU B N 1
ATOM 2339 C CA . LEU B 1 85 ? 18.656 -9.625 -21.516 1 97.38 85 LEU B CA 1
ATOM 2340 C C . LEU B 1 85 ? 19.766 -9.852 -20.5 1 97.38 85 LEU B C 1
ATOM 2342 O O . LEU B 1 85 ? 20.266 -10.969 -20.344 1 97.38 85 LEU B O 1
ATOM 2346 N N . SER B 1 86 ? 20.141 -8.742 -19.891 1 97.69 86 SER B N 1
ATOM 2347 C CA . SER B 1 86 ? 20.953 -8.898 -18.672 1 97.69 86 SER B CA 1
ATOM 2348 C C . SER B 1 86 ? 20.109 -9.445 -17.516 1 97.69 86 SER B C 1
ATOM 2350 O O . SER B 1 86 ? 18.875 -9.414 -17.578 1 97.69 86 SER B O 1
ATOM 2352 N N . TRP B 1 87 ? 20.734 -9.992 -16.531 1 97.38 87 TRP B N 1
ATOM 2353 C CA . TRP B 1 87 ? 20.047 -10.477 -15.344 1 97.38 87 TRP B CA 1
ATOM 2354 C C . TRP B 1 87 ? 19.125 -9.398 -14.789 1 97.38 87 TRP B C 1
ATOM 2356 O O . TRP B 1 87 ? 17.938 -9.656 -14.539 1 97.38 87 TRP B O 1
ATOM 2366 N N . ARG B 1 88 ? 19.719 -8.188 -14.625 1 97.81 88 ARG B N 1
ATOM 2367 C CA . ARG B 1 88 ? 18.969 -7.062 -14.078 1 97.81 88 ARG B CA 1
ATOM 2368 C C . ARG B 1 88 ? 17.75 -6.742 -14.945 1 97.81 88 ARG B C 1
ATOM 2370 O O . ARG B 1 88 ? 16.641 -6.586 -14.438 1 97.81 88 ARG B O 1
ATOM 2377 N N . ALA B 1 89 ? 17.953 -6.699 -16.234 1 97.81 89 ALA B N 1
ATOM 2378 C CA . ALA B 1 89 ? 16.859 -6.371 -17.156 1 97.81 89 ALA B CA 1
ATOM 2379 C C . ALA B 1 89 ? 15.758 -7.422 -17.109 1 97.81 89 ALA B C 1
ATOM 2381 O O . ALA B 1 89 ? 14.578 -7.094 -17.203 1 97.81 89 ALA B O 1
ATOM 2382 N N . GLY B 1 90 ? 16.203 -8.672 -17.031 1 97.62 90 GLY B N 1
ATOM 2383 C CA . GLY B 1 90 ? 15.234 -9.758 -16.922 1 97.62 90 GLY B CA 1
ATOM 2384 C C . GLY B 1 90 ? 14.359 -9.656 -15.688 1 97.62 90 GLY B C 1
ATOM 2385 O O . GLY B 1 90 ? 13.133 -9.758 -15.773 1 97.62 90 GLY B O 1
ATOM 2386 N N . VAL B 1 91 ? 14.984 -9.391 -14.523 1 97.88 91 VAL B N 1
ATOM 2387 C CA . VAL B 1 91 ? 14.266 -9.312 -13.258 1 97.88 91 VAL B CA 1
ATOM 2388 C C . VAL B 1 91 ? 13.344 -8.094 -13.266 1 97.88 91 VAL B C 1
ATOM 2390 O O . VAL B 1 91 ? 12.18 -8.18 -12.867 1 97.88 91 VAL B O 1
ATOM 2393 N N . GLU B 1 92 ? 13.875 -6.984 -13.742 1 97.62 92 GLU B N 1
ATOM 2394 C CA . GLU B 1 92 ? 13.07 -5.762 -13.805 1 97.62 92 GLU B CA 1
ATOM 2395 C C . GLU B 1 92 ? 11.859 -5.945 -14.711 1 97.62 92 GLU B C 1
ATOM 2397 O O . GLU B 1 92 ? 10.75 -5.52 -14.367 1 97.62 92 GLU B O 1
ATOM 2402 N N . THR B 1 93 ? 12.078 -6.566 -15.82 1 95.44 93 THR B N 1
ATOM 2403 C CA . THR B 1 93 ? 11 -6.812 -16.766 1 95.44 93 THR B CA 1
ATOM 2404 C C . THR B 1 93 ? 9.914 -7.676 -16.141 1 95.44 93 THR B C 1
ATOM 2406 O O . THR B 1 93 ? 8.727 -7.387 -16.281 1 95.44 93 THR B O 1
ATOM 2409 N N . PHE B 1 94 ? 10.352 -8.68 -15.461 1 96.19 94 PHE B N 1
ATOM 2410 C CA . PHE B 1 94 ? 9.398 -9.562 -14.789 1 96.19 94 PHE B CA 1
ATOM 2411 C C . PHE B 1 94 ? 8.539 -8.789 -13.797 1 96.19 94 PHE B C 1
ATOM 2413 O O . PHE B 1 94 ? 7.312 -8.852 -13.844 1 96.19 94 PHE B O 1
ATOM 2420 N N . LEU B 1 95 ? 9.156 -8.031 -12.906 1 96.06 95 LEU B N 1
ATOM 2421 C CA . LEU B 1 95 ? 8.469 -7.312 -11.836 1 96.06 95 LEU B CA 1
ATOM 2422 C C . LEU B 1 95 ? 7.547 -6.238 -12.414 1 96.06 95 LEU B C 1
ATOM 2424 O O . LEU B 1 95 ? 6.402 -6.098 -11.977 1 96.06 95 LEU B O 1
ATOM 2428 N N . LYS B 1 96 ? 8.031 -5.52 -13.367 1 94.56 96 LYS B N 1
ATOM 2429 C CA . LYS B 1 96 ? 7.25 -4.445 -13.969 1 94.56 96 LYS B CA 1
ATOM 2430 C C . LYS B 1 96 ? 6.043 -5 -14.719 1 94.56 96 LYS B C 1
ATOM 2432 O O . LYS B 1 96 ? 4.949 -4.43 -14.664 1 94.56 96 LYS B O 1
ATOM 2437 N N . ASN B 1 97 ? 6.227 -6.121 -15.359 1 91.81 97 ASN B N 1
ATOM 2438 C CA . ASN B 1 97 ? 5.105 -6.738 -16.062 1 91.81 97 ASN B CA 1
ATOM 2439 C C . ASN B 1 97 ? 4.039 -7.23 -15.086 1 91.81 97 ASN B C 1
ATOM 2441 O O . ASN B 1 97 ? 2.846 -7.199 -15.398 1 91.81 97 ASN B O 1
ATOM 2445 N N . CYS B 1 98 ? 4.477 -7.68 -13.977 1 90.31 98 CYS B N 1
ATOM 2446 C CA . CYS B 1 98 ? 3.521 -8.102 -12.953 1 90.31 98 CYS B CA 1
ATOM 2447 C C . CYS B 1 98 ? 2.742 -6.91 -12.406 1 90.31 98 CYS B C 1
ATOM 2449 O O . CYS B 1 98 ? 1.568 -7.039 -12.055 1 90.31 98 CYS B O 1
ATOM 2451 N N . CYS B 1 99 ? 3.371 -5.758 -12.336 1 89.31 99 CYS B N 1
ATOM 2452 C CA . CYS B 1 99 ? 2.734 -4.551 -11.812 1 89.31 99 CYS B CA 1
ATOM 2453 C C . CYS B 1 99 ? 1.735 -3.988 -12.82 1 89.31 99 CYS B C 1
ATOM 2455 O O . CYS B 1 99 ? 0.681 -3.479 -12.438 1 89.31 99 CYS B O 1
ATOM 2457 N N . TYR B 1 100 ? 2.086 -4.141 -14.031 1 81.19 100 TYR B N 1
ATOM 2458 C CA . TYR B 1 100 ? 1.232 -3.562 -15.062 1 81.19 100 TYR B CA 1
ATOM 2459 C C . TYR B 1 100 ? 0.24 -4.59 -15.594 1 81.19 100 TYR B C 1
ATOM 2461 O O . TYR B 1 100 ? -0.383 -4.383 -16.641 1 81.19 100 TYR B O 1
ATOM 2469 N N . GLY B 1 101 ? -0.067 -5.746 -14.875 1 66.56 101 GLY B N 1
ATOM 2470 C CA . GLY B 1 101 ? -0.878 -6.941 -15.047 1 66.56 101 GLY B CA 1
ATOM 2471 C C . GLY B 1 101 ? -1.771 -6.887 -16.266 1 66.56 101 GLY B C 1
ATOM 2472 O O . GLY B 1 101 ? -1.896 -7.875 -17 1 66.56 101 GLY B O 1
ATOM 2473 N N . ALA B 1 102 ? -2.441 -5.84 -16.375 1 60.97 102 ALA B N 1
ATOM 2474 C CA . ALA B 1 102 ? -3.434 -5.828 -17.438 1 60.97 102 ALA B CA 1
ATOM 2475 C C . ALA B 1 102 ? -2.801 -6.195 -18.781 1 60.97 102 ALA B C 1
ATOM 2477 O O . ALA B 1 102 ? -3.393 -6.934 -19.578 1 60.97 102 ALA B O 1
ATOM 2478 N N . LYS B 1 103 ? -1.616 -5.957 -18.75 1 62.94 103 LYS B N 1
ATOM 2479 C CA . LYS B 1 103 ? -0.985 -6.16 -20.047 1 62.94 103 LYS B CA 1
ATOM 2480 C C . LYS B 1 103 ? -0.383 -7.559 -20.156 1 62.94 103 LYS B C 1
ATOM 2482 O O . LYS B 1 103 ? -0.214 -8.086 -21.25 1 62.94 103 LYS B O 1
ATOM 2487 N N . SER B 1 104 ? -0.339 -8.211 -19.031 1 68.56 104 SER B N 1
ATOM 2488 C CA . SER B 1 104 ? 0.411 -9.469 -19.031 1 68.56 104 SER B CA 1
ATOM 2489 C C . SER B 1 104 ? -0.504 -10.656 -18.781 1 68.56 104 SER B C 1
ATOM 2491 O O . SER B 1 104 ? -0.084 -11.812 -18.906 1 68.56 104 SER B O 1
ATOM 2493 N N . GLY B 1 105 ? -1.683 -10.352 -18.453 1 79.94 105 GLY B N 1
ATOM 2494 C CA . GLY B 1 105 ? -2.6 -11.438 -18.141 1 79.94 105 GLY B CA 1
ATOM 2495 C C . GLY B 1 105 ? -2.434 -11.977 -16.734 1 79.94 105 GLY B C 1
ATOM 2496 O O . GLY B 1 105 ? -3.037 -12.992 -16.375 1 79.94 105 GLY B O 1
ATOM 2497 N N . VAL B 1 106 ? -1.627 -11.312 -15.953 1 86.62 106 VAL B N 1
ATOM 2498 C CA . VAL B 1 106 ? -1.412 -11.734 -14.578 1 86.62 106 VAL B CA 1
ATOM 2499 C C . VAL B 1 106 ? -2.545 -11.219 -13.695 1 86.62 106 VAL B C 1
ATOM 2501 O O . VAL B 1 106 ? -2.871 -10.031 -13.727 1 86.62 106 VAL B O 1
ATOM 2504 N N . ALA B 1 107 ? -3.168 -12.164 -12.992 1 89.38 107 ALA B N 1
ATOM 2505 C CA . ALA B 1 107 ? -4.242 -11.781 -12.078 1 89.38 107 ALA B CA 1
ATOM 2506 C C . ALA B 1 107 ? -3.682 -11.32 -10.734 1 89.38 107 ALA B C 1
ATOM 2508 O O . ALA B 1 107 ? -2.943 -12.055 -10.078 1 89.38 107 ALA B O 1
ATOM 2509 N N . VAL B 1 108 ? -3.986 -10.117 -10.398 1 89.44 108 VAL B N 1
ATOM 2510 C CA . VAL B 1 108 ? -3.65 -9.57 -9.094 1 89.44 108 VAL B CA 1
ATOM 2511 C C . VAL B 1 108 ? -4.914 -9.039 -8.414 1 89.44 108 VAL B C 1
ATOM 2513 O O . VAL B 1 108 ? -5.652 -8.242 -8.992 1 89.44 108 VAL B O 1
ATOM 2516 N N . LEU B 1 109 ? -5.137 -9.531 -7.25 1 91.56 109 LEU B N 1
ATOM 2517 C CA . LEU B 1 109 ? -6.305 -9.062 -6.516 1 91.56 109 LEU B CA 1
ATOM 2518 C C . LEU B 1 109 ? -6.09 -7.645 -5.992 1 91.56 109 LEU B C 1
ATOM 2520 O O . LEU B 1 109 ? -4.992 -7.301 -5.555 1 91.56 109 LEU B O 1
ATOM 2524 N N . SER B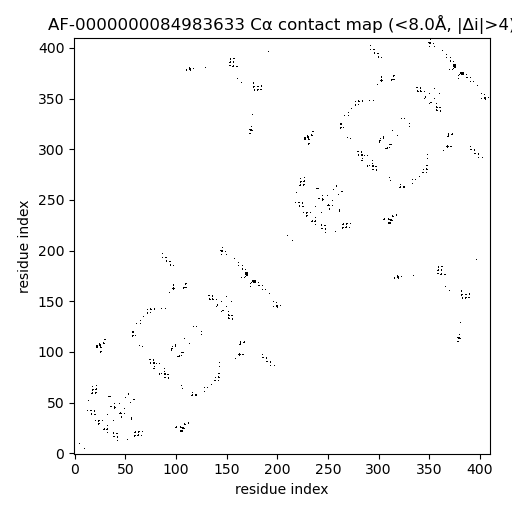 1 110 ? -7.184 -6.844 -6.113 1 90.44 110 SER B N 1
ATOM 2525 C CA . SER B 1 110 ? -7.152 -5.562 -5.418 1 90.44 110 SER B CA 1
ATOM 2526 C C . SER B 1 110 ? -7.176 -5.75 -3.906 1 90.44 110 SER B C 1
ATOM 2528 O O . SER B 1 110 ? -7.43 -6.855 -3.418 1 90.44 110 SER B O 1
ATOM 2530 N N . ILE B 1 111 ? -6.918 -4.715 -3.246 1 91.69 111 ILE B N 1
ATOM 2531 C CA . ILE B 1 111 ? -6.914 -4.754 -1.787 1 91.69 111 ILE B CA 1
ATOM 2532 C C . ILE B 1 111 ? -8.289 -5.188 -1.277 1 91.69 111 ILE B C 1
ATOM 2534 O O . ILE B 1 111 ? -8.391 -6.062 -0.415 1 91.69 111 ILE B O 1
ATOM 2538 N N . GLU B 1 112 ? -9.344 -4.68 -1.848 1 89.81 112 GLU B N 1
ATOM 2539 C CA . GLU B 1 112 ? -10.703 -5.023 -1.452 1 89.81 112 GLU B CA 1
ATOM 2540 C C . GLU B 1 112 ? -11.023 -6.48 -1.779 1 89.81 112 GLU B C 1
ATOM 2542 O O . GLU B 1 112 ? -11.68 -7.168 -0.996 1 89.81 112 GLU B O 1
ATOM 2547 N N . GLU B 1 113 ? -10.57 -6.867 -2.9 1 92 113 GLU B N 1
ATOM 2548 C CA . GLU B 1 113 ? -10.797 -8.242 -3.326 1 92 113 GLU B CA 1
ATOM 2549 C C . GLU B 1 113 ? -10.125 -9.234 -2.381 1 92 113 GLU B C 1
ATOM 2551 O O . GLU B 1 113 ? -10.695 -10.273 -2.043 1 92 113 GLU B O 1
ATOM 2556 N N . GLU B 1 114 ? -8.914 -8.914 -1.988 1 92.69 114 GLU B N 1
ATOM 2557 C CA . GLU B 1 114 ? -8.195 -9.766 -1.047 1 92.69 114 GLU B CA 1
ATOM 2558 C C . GLU B 1 114 ? -8.977 -9.93 0.256 1 92.69 114 GLU B C 1
ATOM 2560 O O . GLU B 1 114 ? -9.047 -11.031 0.809 1 92.69 114 GLU B O 1
ATOM 2565 N N . GLN B 1 115 ? -9.5 -8.82 0.724 1 91.19 115 GLN B N 1
ATOM 2566 C CA . GLN B 1 115 ? -10.266 -8.852 1.966 1 91.19 115 GLN B CA 1
ATOM 2567 C C . GLN B 1 115 ? -11.492 -9.742 1.834 1 91.19 115 GLN B C 1
ATOM 2569 O O . GLN B 1 115 ? -11.797 -10.523 2.738 1 91.19 115 GLN B O 1
ATOM 2574 N N . GLN B 1 116 ? -12.125 -9.617 0.764 1 90.38 116 GLN B N 1
ATOM 2575 C CA . GLN B 1 116 ? -13.312 -10.43 0.508 1 90.38 116 GLN B CA 1
ATOM 2576 C C . GLN B 1 116 ? -12.953 -11.914 0.467 1 90.38 116 GLN B C 1
ATOM 2578 O O . GLN B 1 116 ? -13.625 -12.734 1.097 1 90.38 116 GLN B O 1
ATOM 2583 N N . VAL B 1 117 ? -11.93 -12.211 -0.295 1 93.62 117 VAL B N 1
ATOM 2584 C CA . VAL B 1 117 ? -11.492 -13.594 -0.442 1 93.62 117 VAL B CA 1
ATOM 2585 C C . VAL B 1 117 ? -11.102 -14.156 0.921 1 93.62 117 VAL B C 1
ATOM 2587 O O . VAL B 1 117 ? -11.508 -15.266 1.283 1 93.62 117 VAL B O 1
ATOM 2590 N N . ARG B 1 118 ? -10.383 -13.414 1.669 1 92.88 118 ARG B N 1
ATOM 2591 C CA . ARG B 1 118 ? -9.93 -13.844 2.986 1 92.88 118 ARG B CA 1
ATOM 2592 C C . ARG B 1 118 ? -11.109 -14.148 3.9 1 92.88 118 ARG B C 1
ATOM 2594 O O . ARG B 1 118 ? -11.07 -15.109 4.676 1 92.88 118 ARG B O 1
ATOM 2601 N N . HIS B 1 119 ? -12.125 -13.336 3.846 1 90.19 119 HIS B N 1
ATOM 2602 C CA . HIS B 1 119 ? -13.289 -13.477 4.715 1 90.19 119 HIS B CA 1
ATOM 2603 C C . HIS B 1 119 ? -14.039 -14.773 4.43 1 90.19 119 HIS B C 1
ATOM 2605 O O . HIS B 1 119 ? -14.664 -15.344 5.324 1 90.19 119 HIS B O 1
ATOM 2611 N N . CYS B 1 120 ? -13.906 -15.266 3.283 1 89.88 120 CYS B N 1
ATOM 2612 C CA . CYS B 1 120 ? -14.672 -16.438 2.867 1 89.88 120 CYS B CA 1
ATOM 2613 C C . CYS B 1 120 ? -13.836 -17.703 2.975 1 89.88 120 CYS B C 1
ATOM 2615 O O . CYS B 1 120 ? -14.344 -18.812 2.752 1 89.88 120 CYS B O 1
ATOM 2617 N N . LEU B 1 121 ? -12.617 -17.547 3.312 1 89.62 121 LEU B N 1
ATOM 2618 C CA . LEU B 1 121 ? -11.719 -18.688 3.379 1 89.62 121 LEU B CA 1
ATOM 2619 C C . LEU B 1 121 ? -11.664 -19.266 4.793 1 89.62 121 LEU B C 1
ATOM 2621 O O . LEU B 1 121 ? -11.656 -18.5 5.77 1 89.62 121 LEU B O 1
ATOM 2625 N N . SER B 1 122 ? -11.656 -20.578 4.867 1 89.56 122 SER B N 1
ATOM 2626 C CA . SER B 1 122 ? -11.336 -21.203 6.148 1 89.56 122 SER B CA 1
ATOM 2627 C C . SER B 1 122 ? -9.891 -20.938 6.555 1 89.56 122 SER B C 1
ATOM 2629 O O . SER B 1 122 ? -9.055 -20.625 5.707 1 89.56 122 SER B O 1
ATOM 2631 N N . GLU B 1 123 ? -9.617 -21.031 7.816 1 92.19 123 GLU B N 1
ATOM 2632 C CA . GLU B 1 123 ? -8.25 -20.844 8.297 1 92.19 123 GLU B CA 1
ATOM 2633 C C . GLU B 1 123 ? -7.305 -21.859 7.676 1 92.19 123 GLU B C 1
ATOM 2635 O O . GLU B 1 123 ? -6.16 -21.531 7.352 1 92.19 123 GLU B O 1
ATOM 2640 N N . GLU B 1 124 ? -7.801 -22.984 7.512 1 92.25 124 GLU B N 1
ATOM 2641 C CA . GLU B 1 124 ? -6.988 -24.047 6.934 1 92.25 124 GLU B CA 1
ATOM 2642 C C . GLU B 1 124 ? -6.605 -23.719 5.492 1 92.25 124 GLU B C 1
ATOM 2644 O O . GLU B 1 124 ? -5.438 -23.828 5.113 1 92.25 124 GLU B O 1
ATOM 2649 N N . ASN B 1 125 ? -7.578 -23.297 4.707 1 91.06 125 ASN B N 1
ATOM 2650 C CA . ASN B 1 125 ? -7.324 -22.938 3.312 1 91.06 125 ASN B CA 1
ATOM 2651 C C . ASN B 1 125 ? -6.414 -21.719 3.201 1 91.06 125 ASN B C 1
ATOM 2653 O O . ASN B 1 125 ? -5.555 -21.672 2.318 1 91.06 125 ASN B O 1
ATOM 2657 N N . PHE B 1 126 ? -6.59 -20.891 4.105 1 92.44 126 PHE B N 1
ATOM 2658 C CA . PHE B 1 126 ? -5.766 -19.672 4.113 1 92.44 126 PHE B CA 1
ATOM 2659 C C . PHE B 1 126 ? -4.309 -20.016 4.414 1 92.44 126 PHE B C 1
ATOM 2661 O O . PHE B 1 126 ? -3.402 -19.547 3.732 1 92.44 126 PHE B O 1
ATOM 2668 N N . GLN B 1 127 ? -4.098 -20.891 5.387 1 93.88 127 GLN B N 1
ATOM 2669 C CA . GLN B 1 127 ? -2.74 -21.281 5.758 1 93.88 127 GLN B CA 1
ATOM 2670 C C . GLN B 1 127 ? -2.068 -22.062 4.633 1 93.88 127 GLN B C 1
ATOM 2672 O O . GLN B 1 127 ? -0.87 -21.906 4.391 1 93.88 127 GLN B O 1
ATOM 2677 N N . ALA B 1 128 ? -2.867 -22.844 4.012 1 93.62 128 ALA B N 1
ATOM 2678 C CA . ALA B 1 128 ? -2.334 -23.578 2.871 1 93.62 128 ALA B CA 1
ATOM 2679 C C . ALA B 1 128 ? -1.913 -22.625 1.752 1 93.62 128 ALA B C 1
ATOM 2681 O O . ALA B 1 128 ? -0.855 -22.812 1.145 1 93.62 128 ALA B O 1
ATOM 2682 N N . PHE B 1 129 ? -2.73 -21.703 1.509 1 93.44 129 PHE B N 1
ATOM 2683 C CA . PHE B 1 129 ? -2.43 -20.703 0.49 1 93.44 129 PHE B CA 1
ATOM 2684 C C . PHE B 1 129 ? -1.17 -19.922 0.851 1 93.44 129 PHE B C 1
ATOM 2686 O O . PHE B 1 129 ? -0.321 -19.688 -0.008 1 93.44 129 PHE B O 1
ATOM 2693 N N . ARG B 1 130 ? -1.028 -19.547 2.051 1 94 130 ARG B N 1
ATOM 2694 C CA . ARG B 1 130 ? 0.132 -18.812 2.545 1 94 130 ARG B CA 1
ATOM 2695 C C . ARG B 1 130 ? 1.413 -19.625 2.344 1 94 130 ARG B C 1
ATOM 2697 O O . ARG B 1 130 ? 2.439 -19.062 1.943 1 94 130 ARG B O 1
ATOM 2704 N N . ARG B 1 131 ? 1.329 -20.859 2.643 1 95.56 131 ARG B N 1
ATOM 2705 C CA . ARG B 1 131 ? 2.48 -21.734 2.457 1 95.56 131 ARG B CA 1
ATOM 2706 C C . ARG B 1 131 ? 2.869 -21.812 0.986 1 95.56 131 ARG B C 1
ATOM 2708 O O . ARG B 1 131 ? 4.055 -21.781 0.648 1 95.56 131 ARG B O 1
ATOM 2715 N N . ASP B 1 132 ? 1.825 -21.875 0.202 1 95.56 132 ASP B N 1
ATOM 2716 C CA . ASP B 1 132 ? 2.066 -21.938 -1.236 1 95.56 132 ASP B CA 1
ATOM 2717 C C . ASP B 1 132 ? 2.713 -20.641 -1.737 1 95.56 132 ASP B C 1
ATOM 2719 O O . ASP B 1 132 ? 3.547 -20.672 -2.645 1 95.56 132 ASP B O 1
ATOM 2723 N N . GLN B 1 133 ? 2.279 -19.562 -1.178 1 95.75 133 GLN B N 1
ATOM 2724 C CA . GLN B 1 133 ? 2.877 -18.281 -1.536 1 95.75 133 GLN B CA 1
ATOM 2725 C C . GLN B 1 133 ? 4.375 -18.281 -1.247 1 95.75 133 GLN B C 1
ATOM 2727 O O . GLN B 1 133 ? 5.172 -17.828 -2.078 1 95.75 133 GLN B O 1
ATOM 2732 N N . ILE B 1 134 ? 4.707 -18.797 -0.073 1 97.19 134 ILE B N 1
ATOM 2733 C CA . ILE B 1 134 ? 6.102 -18.797 0.351 1 97.19 134 ILE B CA 1
ATOM 2734 C C . ILE B 1 134 ? 6.926 -19.672 -0.592 1 97.19 134 ILE B C 1
ATOM 2736 O O . ILE B 1 134 ? 8.008 -19.266 -1.035 1 97.19 134 ILE B O 1
ATOM 2740 N N . ILE B 1 135 ? 6.43 -20.828 -0.901 1 97.12 135 ILE B N 1
ATOM 2741 C CA . ILE B 1 135 ? 7.098 -21.75 -1.812 1 97.12 135 ILE B CA 1
ATOM 2742 C C . ILE B 1 135 ? 7.262 -21.094 -3.182 1 97.12 135 ILE B C 1
ATOM 2744 O O . ILE B 1 135 ? 8.336 -21.156 -3.781 1 97.12 135 ILE B O 1
ATOM 2748 N N . PHE B 1 136 ? 6.23 -20.422 -3.604 1 97.56 136 PHE B N 1
ATOM 2749 C CA . PHE B 1 136 ? 6.238 -19.75 -4.898 1 97.56 136 PHE B CA 1
ATOM 2750 C C . PHE B 1 136 ? 7.32 -18.672 -4.945 1 97.56 136 PHE B C 1
ATOM 2752 O O . PHE B 1 136 ? 8.109 -18.625 -5.891 1 97.56 136 PHE B O 1
ATOM 2759 N N . TYR B 1 137 ? 7.367 -17.812 -3.936 1 97.69 137 TYR B N 1
ATOM 2760 C CA . TYR B 1 137 ? 8.367 -16.75 -3.883 1 97.69 137 TYR B CA 1
ATOM 2761 C C . TYR B 1 137 ? 9.773 -17.328 -3.807 1 97.69 137 TYR B C 1
ATOM 2763 O O . TYR B 1 137 ? 10.711 -16.797 -4.414 1 97.69 137 TYR B O 1
ATOM 2771 N N . GLY B 1 138 ? 9.914 -18.391 -3.047 1 97.75 138 GLY B N 1
ATOM 2772 C CA . GLY B 1 138 ? 11.188 -19.078 -2.988 1 97.75 138 GLY B CA 1
ATOM 2773 C C . GLY B 1 138 ? 11.656 -19.594 -4.336 1 97.75 138 GLY B C 1
ATOM 2774 O O . GLY B 1 138 ? 12.828 -19.469 -4.684 1 97.75 138 GLY B O 1
ATOM 2775 N N . LYS B 1 139 ? 10.742 -20.172 -5.102 1 97.69 139 LYS B N 1
ATOM 2776 C CA . LYS B 1 139 ? 11.055 -20.672 -6.438 1 97.69 139 LYS B CA 1
ATOM 2777 C C . LYS B 1 139 ? 11.469 -19.516 -7.359 1 97.69 139 LYS B C 1
ATOM 2779 O O . LYS B 1 139 ? 12.383 -19.672 -8.172 1 97.69 139 LYS B O 1
ATOM 2784 N N . LEU B 1 140 ? 10.789 -18.422 -7.242 1 97.69 140 LEU B N 1
ATOM 2785 C CA . LEU B 1 140 ? 11.148 -17.25 -8.039 1 97.69 140 LEU B CA 1
ATOM 2786 C C . LEU B 1 140 ? 12.57 -16.797 -7.727 1 97.69 140 LEU B C 1
ATOM 2788 O O . LEU B 1 140 ? 13.367 -16.562 -8.641 1 97.69 140 LEU B O 1
ATOM 2792 N N . LEU B 1 141 ? 12.836 -16.703 -6.422 1 97.81 141 LEU B N 1
ATOM 2793 C CA . LEU B 1 141 ? 14.172 -16.297 -6.004 1 97.81 141 LEU B CA 1
ATOM 2794 C C . LEU B 1 141 ? 15.227 -17.266 -6.535 1 97.81 141 LEU B C 1
ATOM 2796 O O . LEU B 1 141 ? 16.297 -16.844 -6.961 1 97.81 141 LEU B O 1
ATOM 2800 N N . SER B 1 142 ? 14.898 -18.547 -6.547 1 97.06 142 SER B N 1
ATOM 2801 C CA . SER B 1 142 ? 15.805 -19.562 -7.09 1 97.06 142 SER B CA 1
ATOM 2802 C C . SER B 1 142 ? 16 -19.375 -8.586 1 97.06 142 SER B C 1
ATOM 2804 O O . SER B 1 142 ? 17.125 -19.484 -9.086 1 97.06 142 SER B O 1
ATOM 2806 N N . ILE B 1 143 ? 14.945 -19.109 -9.281 1 97.62 143 ILE B N 1
ATOM 2807 C CA . ILE B 1 143 ? 15.023 -18.875 -10.719 1 97.62 143 ILE B CA 1
ATOM 2808 C C . ILE B 1 143 ? 15.906 -17.656 -10.992 1 97.62 143 ILE B C 1
ATOM 2810 O O . ILE B 1 143 ? 16.656 -17.641 -11.969 1 97.62 143 ILE B O 1
ATOM 2814 N N . PHE B 1 144 ? 15.875 -16.656 -10.102 1 97.25 144 PHE B N 1
ATOM 2815 C CA . PHE B 1 144 ? 16.688 -15.445 -10.227 1 97.25 144 PHE B CA 1
ATOM 2816 C C . PHE B 1 144 ? 18.125 -15.703 -9.781 1 97.25 144 PHE B C 1
ATOM 2818 O O . PHE B 1 144 ? 18.938 -14.781 -9.695 1 97.25 144 PHE B O 1
ATOM 2825 N N . SER B 1 145 ? 18.438 -16.969 -9.336 1 95.38 145 SER B N 1
ATOM 2826 C CA . SER B 1 145 ? 19.781 -17.438 -9 1 95.38 145 SER B CA 1
ATOM 2827 C C . SER B 1 145 ? 20.328 -16.734 -7.766 1 95.38 145 SER B C 1
ATOM 2829 O O . SER B 1 145 ? 21.5 -16.375 -7.719 1 95.38 145 SER B O 1
ATOM 2831 N N . LEU B 1 146 ? 19.438 -16.484 -6.836 1 95.06 146 LEU B N 1
ATOM 2832 C CA . LEU B 1 146 ? 19.891 -15.93 -5.559 1 95.06 146 LEU B CA 1
ATOM 2833 C C . LEU B 1 146 ? 20.281 -17.047 -4.594 1 95.06 146 LEU B C 1
ATOM 2835 O O . LEU B 1 146 ? 19.688 -18.125 -4.629 1 95.06 146 LEU B O 1
ATOM 2839 N N . PRO B 1 147 ? 21.297 -16.734 -3.777 1 90.62 147 PRO B N 1
ATOM 2840 C CA . PRO B 1 147 ? 21.672 -17.766 -2.805 1 90.62 147 PRO B CA 1
ATOM 2841 C C . PRO B 1 147 ? 20.516 -18.172 -1.895 1 90.62 147 PRO B C 1
ATOM 2843 O O . PRO B 1 147 ? 19.656 -17.344 -1.596 1 90.62 147 PRO B O 1
ATOM 2846 N N . VAL B 1 148 ? 20.625 -19.422 -1.44 1 84.75 148 VAL B N 1
ATOM 2847 C CA . VAL B 1 148 ? 19.594 -19.938 -0.564 1 84.75 148 VAL B CA 1
ATOM 2848 C C . VAL B 1 148 ? 19.578 -19.156 0.746 1 84.75 148 VAL B C 1
ATOM 2850 O O . VAL B 1 148 ? 20.625 -18.891 1.331 1 84.75 148 VAL B O 1
ATOM 2853 N N . ASP B 1 149 ? 18.438 -18.656 1.144 1 84.94 149 ASP B N 1
ATOM 2854 C CA . ASP B 1 149 ? 18.203 -18.016 2.43 1 84.94 149 ASP B CA 1
ATOM 2855 C C . ASP B 1 149 ? 18.812 -16.609 2.455 1 84.94 149 ASP B C 1
ATOM 2857 O O . ASP B 1 149 ? 19 -16.031 3.523 1 84.94 149 ASP B O 1
ATOM 2861 N N . SER B 1 150 ? 19.234 -16.078 1.274 1 90.75 150 SER B N 1
ATOM 2862 C CA . SER B 1 150 ? 19.797 -14.734 1.201 1 90.75 150 SER B CA 1
ATOM 2863 C C . SER B 1 150 ? 18.719 -13.68 1.408 1 90.75 150 SER B C 1
ATOM 2865 O O . SER B 1 150 ? 18.969 -12.648 2.037 1 90.75 150 SER B O 1
ATOM 2867 N N . ILE B 1 151 ? 17.609 -13.93 0.806 1 95.44 151 ILE B N 1
ATOM 2868 C CA . ILE B 1 151 ? 16.438 -13.07 0.992 1 95.44 151 ILE B CA 1
ATOM 2869 C C . ILE B 1 151 ? 15.25 -13.914 1.463 1 95.44 151 ILE B C 1
ATOM 2871 O O . ILE B 1 151 ? 14.938 -14.945 0.861 1 95.44 151 ILE B O 1
ATOM 2875 N N . ASP B 1 152 ? 14.656 -13.508 2.564 1 97.56 152 ASP B N 1
ATOM 2876 C CA . ASP B 1 152 ? 13.445 -14.172 3.043 1 97.56 152 ASP B CA 1
ATOM 2877 C C . ASP B 1 152 ? 12.336 -14.109 1.998 1 97.56 152 ASP B C 1
ATOM 2879 O O . ASP B 1 152 ? 11.93 -13.023 1.584 1 97.56 152 ASP B O 1
ATOM 2883 N N . PRO B 1 153 ? 11.875 -15.281 1.518 1 97.94 153 PRO B N 1
ATOM 2884 C CA . PRO B 1 153 ? 10.82 -15.281 0.505 1 97.94 153 PRO B CA 1
ATOM 2885 C C . PRO B 1 153 ? 9.602 -14.461 0.918 1 97.94 153 PRO B C 1
ATOM 2887 O O . PRO B 1 153 ? 8.93 -13.875 0.066 1 97.94 153 PRO B O 1
ATOM 2890 N N . ARG B 1 154 ? 9.312 -14.453 2.211 1 97.88 154 ARG B N 1
ATOM 2891 C CA . ARG B 1 154 ? 8.195 -13.664 2.713 1 97.88 154 ARG B CA 1
ATOM 2892 C C . ARG B 1 154 ? 8.445 -12.172 2.502 1 97.88 154 ARG B C 1
ATOM 2894 O O . ARG B 1 154 ? 7.527 -11.43 2.139 1 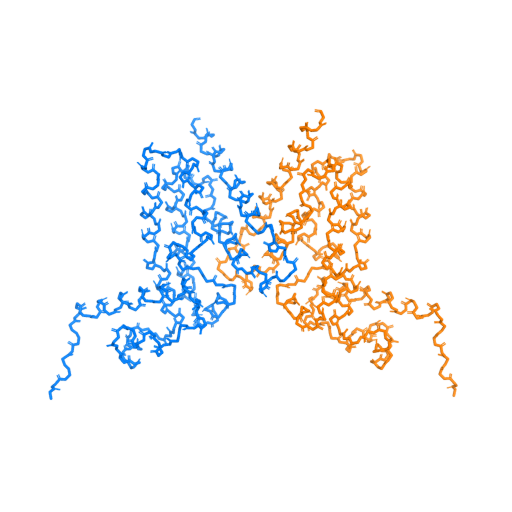97.88 154 ARG B O 1
ATOM 2901 N N . LEU B 1 155 ? 9.633 -11.719 2.723 1 98.31 155 LEU B N 1
ATOM 2902 C CA . LEU B 1 155 ? 9.992 -10.32 2.518 1 98.31 155 LEU B CA 1
ATOM 2903 C C . LEU B 1 155 ? 9.914 -9.945 1.039 1 98.31 155 LEU B C 1
ATOM 2905 O O . LEU B 1 155 ? 9.344 -8.914 0.682 1 98.31 155 LEU B O 1
ATOM 2909 N N . PHE B 1 156 ? 10.516 -10.852 0.225 1 98.06 156 PHE B N 1
ATOM 2910 C CA . PHE B 1 156 ? 10.422 -10.641 -1.215 1 98.06 156 PHE B CA 1
ATOM 2911 C C . PHE B 1 156 ? 8.969 -10.523 -1.649 1 98.06 156 PHE B C 1
ATOM 2913 O O . PHE B 1 156 ? 8.609 -9.625 -2.414 1 98.06 156 PHE B O 1
ATOM 2920 N N . GLY B 1 157 ? 8.141 -11.414 -1.179 1 97.75 157 GLY B N 1
ATOM 2921 C CA . GLY B 1 157 ? 6.727 -11.422 -1.5 1 97.75 157 GLY B CA 1
ATOM 2922 C C . GLY B 1 157 ? 6.008 -10.156 -1.069 1 97.75 157 GLY B C 1
ATOM 2923 O O . GLY B 1 157 ? 5.219 -9.602 -1.83 1 97.75 157 GLY B O 1
ATOM 2924 N N . ASN B 1 158 ? 6.234 -9.688 0.198 1 98.19 158 ASN B N 1
ATOM 2925 C CA . ASN B 1 158 ? 5.633 -8.453 0.689 1 98.19 158 ASN B CA 1
ATOM 2926 C C . ASN B 1 158 ? 5.984 -7.266 -0.2 1 98.19 158 ASN B C 1
ATOM 2928 O O . ASN B 1 158 ? 5.113 -6.469 -0.554 1 98.19 158 ASN B O 1
ATOM 2932 N N . LEU B 1 159 ? 7.27 -7.176 -0.542 1 98.06 159 LEU B N 1
ATOM 2933 C CA . LEU B 1 159 ? 7.746 -6.055 -1.341 1 98.06 159 LEU B CA 1
ATOM 2934 C C . LEU B 1 159 ? 7.133 -6.082 -2.736 1 98.06 159 LEU B C 1
ATOM 2936 O O . LEU B 1 159 ? 6.621 -5.066 -3.213 1 98.06 159 LEU B O 1
ATOM 2940 N N . ALA B 1 160 ? 7.133 -7.215 -3.367 1 96.69 160 ALA B N 1
ATOM 2941 C CA . ALA B 1 160 ? 6.609 -7.355 -4.727 1 96.69 160 ALA B CA 1
ATOM 2942 C C . ALA B 1 160 ? 5.098 -7.148 -4.758 1 96.69 160 ALA B C 1
ATOM 2944 O O . ALA B 1 160 ? 4.59 -6.359 -5.559 1 96.69 160 ALA B O 1
ATOM 2945 N N . LEU B 1 161 ? 4.422 -7.805 -3.883 1 95.94 161 LEU B N 1
ATOM 2946 C CA . LEU B 1 161 ? 2.965 -7.773 -3.885 1 95.94 161 LEU B CA 1
ATOM 2947 C C . LEU B 1 161 ? 2.449 -6.395 -3.494 1 95.94 161 LEU B C 1
ATOM 2949 O O . LEU B 1 161 ? 1.487 -5.895 -4.086 1 95.94 161 LEU B O 1
ATOM 2953 N N . SER B 1 162 ? 3.049 -5.77 -2.504 1 96.38 162 SER B N 1
ATOM 2954 C CA . SER B 1 162 ? 2.582 -4.449 -2.088 1 96.38 162 SER B CA 1
ATOM 2955 C C . SER B 1 162 ? 2.74 -3.428 -3.209 1 96.38 162 SER B C 1
ATOM 2957 O O . SER B 1 162 ? 1.897 -2.545 -3.375 1 96.38 162 SER B O 1
ATOM 2959 N N . MET B 1 163 ? 3.832 -3.588 -3.914 1 95.56 163 MET B N 1
ATOM 2960 C CA . MET B 1 163 ? 4.055 -2.711 -5.062 1 95.56 163 MET B CA 1
ATOM 2961 C C . MET B 1 163 ? 2.928 -2.85 -6.078 1 95.56 163 MET B C 1
ATOM 2963 O O . MET B 1 163 ? 2.4 -1.849 -6.566 1 95.56 163 MET B O 1
ATOM 2967 N N . MET B 1 164 ? 2.543 -4.008 -6.379 1 93.19 164 MET B N 1
ATOM 2968 C CA . MET B 1 164 ? 1.496 -4.293 -7.355 1 93.19 164 MET B CA 1
ATOM 2969 C C . MET B 1 164 ? 0.139 -3.811 -6.855 1 93.19 164 MET B C 1
ATOM 2971 O O . MET B 1 164 ? -0.608 -3.168 -7.594 1 93.19 164 MET B O 1
ATOM 2975 N N . MET B 1 165 ? -0.124 -4.074 -5.645 1 93.56 165 MET B N 1
ATOM 2976 C CA . MET B 1 165 ? -1.422 -3.734 -5.066 1 93.56 165 MET B CA 1
ATOM 2977 C C . MET B 1 165 ? -1.592 -2.223 -4.961 1 93.56 165 MET B C 1
ATOM 2979 O O . MET B 1 165 ? -2.662 -1.69 -5.262 1 93.56 165 MET B O 1
ATOM 2983 N N . VAL B 1 166 ? -0.55 -1.543 -4.531 1 95.75 166 VAL B N 1
ATOM 2984 C CA . VAL B 1 166 ? -0.627 -0.095 -4.367 1 95.75 166 VAL B CA 1
ATOM 2985 C C . VAL B 1 166 ? -0.756 0.574 -5.734 1 95.75 166 VAL B C 1
ATOM 2987 O O . VAL B 1 166 ? -1.567 1.486 -5.91 1 95.75 166 VAL B O 1
ATOM 2990 N N . HIS B 1 167 ? -0.012 0.094 -6.672 1 94.38 167 HIS B N 1
ATOM 2991 C CA . HIS B 1 167 ? -0.11 0.64 -8.016 1 94.38 167 HIS B CA 1
ATOM 2992 C C . HIS B 1 167 ? -1.523 0.489 -8.57 1 94.38 167 HIS B C 1
ATOM 2994 O O . HIS B 1 167 ? -2.059 1.419 -9.18 1 94.38 167 HIS B O 1
ATOM 3000 N N . LYS B 1 168 ? -2.09 -0.634 -8.344 1 90.56 168 LYS B N 1
ATOM 3001 C CA . LYS B 1 168 ? -3.441 -0.914 -8.82 1 90.56 168 LYS B CA 1
ATOM 3002 C C . LYS B 1 168 ? -4.469 -0.055 -8.094 1 90.56 168 LYS B C 1
ATOM 3004 O O . LYS B 1 168 ? -5.508 0.299 -8.656 1 90.56 168 LYS B O 1
ATOM 3009 N N . ALA B 1 169 ? -4.164 0.298 -6.906 1 93.12 169 ALA B N 1
ATOM 3010 C CA . ALA B 1 169 ? -5.125 0.959 -6.027 1 93.12 169 ALA B CA 1
ATOM 3011 C C . ALA B 1 169 ? -5.168 2.461 -6.297 1 93.12 169 ALA B C 1
ATOM 3013 O O . ALA B 1 169 ? -6.164 3.123 -5.996 1 93.12 169 ALA B O 1
ATOM 3014 N N . ILE B 1 170 ? -4.109 3.051 -6.859 1 94.19 170 ILE B N 1
ATOM 3015 C CA . ILE B 1 170 ? -4.012 4.48 -7.137 1 94.19 170 ILE B CA 1
ATOM 3016 C C . ILE B 1 170 ? -4.828 4.82 -8.383 1 94.19 170 ILE B C 1
ATOM 3018 O O . ILE B 1 170 ? -4.684 4.18 -9.422 1 94.19 170 ILE B O 1
ATOM 3022 N N . PRO B 1 171 ? -5.652 5.828 -8.406 1 88.19 171 PRO B N 1
ATOM 3023 C CA . PRO B 1 171 ? -6.016 6.699 -7.289 1 88.19 171 PRO B CA 1
ATOM 3024 C C . PRO B 1 171 ? -7.336 6.297 -6.633 1 88.19 171 PRO B C 1
ATOM 3026 O O . PRO B 1 171 ? -7.73 6.879 -5.621 1 88.19 171 PRO B O 1
ATOM 3029 N N . ASP B 1 172 ? -7.961 5.27 -7.02 1 88.88 172 ASP B N 1
ATOM 3030 C CA . ASP B 1 172 ? -9.352 4.996 -6.664 1 88.88 172 ASP B CA 1
ATOM 3031 C C . ASP B 1 172 ? -9.469 4.582 -5.199 1 88.88 172 ASP B C 1
ATOM 3033 O O . ASP B 1 172 ? -10.297 5.129 -4.461 1 88.88 172 ASP B O 1
ATOM 3037 N N . THR B 1 173 ? -8.609 3.729 -4.844 1 91.62 173 THR B N 1
ATOM 3038 C CA . THR B 1 173 ? -8.68 3.172 -3.498 1 91.62 173 THR B CA 1
ATOM 3039 C C . THR B 1 173 ? -7.754 3.926 -2.551 1 91.62 173 THR B C 1
ATOM 3041 O O . THR B 1 173 ? -7.996 3.973 -1.343 1 91.62 173 THR B O 1
ATOM 3044 N N . MET B 1 174 ? -6.746 4.469 -3.068 1 94.75 174 MET B N 1
ATOM 3045 C CA . MET B 1 174 ? -5.805 5.277 -2.303 1 94.75 174 MET B CA 1
ATOM 3046 C C . MET B 1 174 ? -5.719 6.691 -2.869 1 94.75 174 MET B C 1
ATOM 3048 O O . MET B 1 174 ? -4.703 7.066 -3.459 1 94.75 174 MET B O 1
ATOM 3052 N N . PRO B 1 175 ? -6.738 7.449 -2.576 1 94.25 175 PRO B N 1
ATOM 3053 C CA . PRO B 1 175 ? -6.902 8.742 -3.248 1 94.25 175 PRO B CA 1
ATOM 3054 C C . PRO B 1 175 ? -5.848 9.766 -2.828 1 94.25 175 PRO B C 1
ATOM 3056 O O . PRO B 1 175 ? -5.656 10.773 -3.512 1 94.25 175 PRO B O 1
ATOM 3059 N N . PHE B 1 176 ? -5.148 9.539 -1.752 1 94.75 176 PHE B N 1
ATOM 3060 C CA . PHE B 1 176 ? -4.211 10.547 -1.256 1 94.75 176 PHE B CA 1
ATOM 3061 C C . PHE B 1 176 ? -2.822 10.328 -1.843 1 94.75 176 PHE B C 1
ATOM 3063 O O . PHE B 1 176 ? -1.907 11.109 -1.594 1 94.75 176 PHE B O 1
ATOM 3070 N N . LEU B 1 177 ? -2.672 9.234 -2.609 1 97.31 177 LEU B N 1
ATOM 3071 C CA . LEU B 1 177 ? -1.46 9.055 -3.402 1 97.31 177 LEU B CA 1
ATOM 3072 C C . LEU B 1 177 ? -1.597 9.734 -4.762 1 97.31 177 LEU B C 1
ATOM 3074 O O . LEU B 1 177 ? -2.705 9.867 -5.285 1 97.31 177 LEU B O 1
ATOM 3078 N N . PHE B 1 178 ? -0.49 10.141 -5.309 1 97.88 178 PHE B N 1
ATOM 3079 C CA . PHE B 1 178 ? -0.473 10.906 -6.551 1 97.88 178 PHE B CA 1
ATOM 3080 C C . PHE B 1 178 ? -0.371 9.977 -7.758 1 97.88 178 PHE B C 1
ATOM 3082 O O . PHE B 1 178 ? 0.662 9.344 -7.969 1 97.88 178 PHE B O 1
ATOM 3089 N N . PRO B 1 179 ? -1.404 9.953 -8.617 1 97.25 179 PRO B N 1
ATOM 3090 C CA . PRO B 1 179 ? -1.379 9.055 -9.773 1 97.25 179 PRO B CA 1
ATOM 3091 C C . PRO B 1 179 ? -0.361 9.477 -10.828 1 97.25 179 PRO B C 1
ATOM 3093 O O . PRO B 1 179 ? 0.142 8.641 -11.578 1 97.25 179 PRO B O 1
ATOM 3096 N N . GLU B 1 180 ? 0.02 10.766 -10.867 1 97.19 180 GLU B N 1
ATOM 3097 C CA . GLU B 1 180 ? 0.906 11.328 -11.883 1 97.19 180 GLU B CA 1
ATOM 3098 C C . GLU B 1 180 ? 2.307 10.727 -11.789 1 97.19 180 GLU B C 1
ATOM 3100 O O . GLU B 1 180 ? 3.055 10.727 -12.766 1 97.19 180 GLU B O 1
ATOM 3105 N N . VAL B 1 181 ? 2.643 10.164 -10.57 1 97.75 181 VAL B N 1
ATOM 3106 C CA . VAL B 1 181 ? 3.996 9.656 -10.367 1 97.75 181 VAL B CA 1
ATOM 3107 C C . VAL B 1 181 ? 3.938 8.18 -9.977 1 97.75 181 VAL B C 1
ATOM 3109 O O . VAL B 1 181 ? 4.879 7.656 -9.375 1 97.75 181 VAL B O 1
ATOM 3112 N N . ALA B 1 182 ? 2.801 7.531 -10.266 1 96.5 182 ALA B N 1
ATOM 3113 C CA . ALA B 1 182 ? 2.619 6.129 -9.906 1 96.5 182 ALA B CA 1
ATOM 3114 C C . ALA B 1 182 ? 3.643 5.246 -10.617 1 96.5 182 ALA B C 1
ATOM 3116 O O . ALA B 1 182 ? 4.184 4.312 -10.023 1 96.5 182 ALA B O 1
ATOM 3117 N N . GLU B 1 183 ? 3.887 5.527 -11.891 1 95.31 183 GLU B N 1
ATOM 3118 C CA . GLU B 1 183 ? 4.855 4.742 -12.648 1 95.31 183 GLU B CA 1
ATOM 3119 C C . GLU B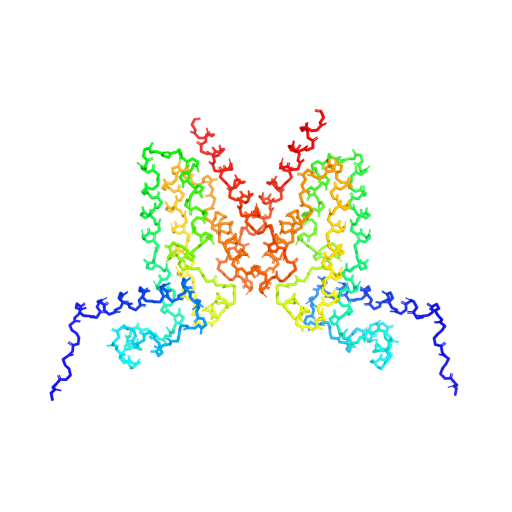 1 183 ? 6.277 4.984 -12.141 1 95.31 183 GLU B C 1
ATOM 3121 O O . GLU B 1 183 ? 7.082 4.055 -12.062 1 95.31 183 GLU B O 1
ATOM 3126 N N . ASP B 1 184 ? 6.578 6.234 -11.789 1 97.5 184 ASP B N 1
ATOM 3127 C CA . ASP B 1 184 ? 7.875 6.566 -11.203 1 97.5 184 ASP B CA 1
ATOM 3128 C C . ASP B 1 184 ? 8.086 5.816 -9.891 1 97.5 184 ASP B C 1
ATOM 3130 O O . ASP B 1 184 ? 9.203 5.395 -9.586 1 97.5 184 ASP B O 1
ATOM 3134 N N . MET B 1 185 ? 7.02 5.699 -9.102 1 97.69 185 MET B N 1
ATOM 3135 C CA . MET B 1 185 ? 7.074 4.973 -7.836 1 97.69 185 MET B CA 1
ATOM 3136 C C . MET B 1 185 ? 7.422 3.504 -8.062 1 97.69 185 MET B C 1
ATOM 3138 O O . MET B 1 185 ? 8.281 2.951 -7.375 1 97.69 185 MET B O 1
ATOM 3142 N N . VAL B 1 186 ? 6.797 2.916 -9.086 1 96.81 186 VAL B N 1
ATOM 3143 C CA . VAL B 1 186 ? 7.07 1.522 -9.422 1 96.81 186 VAL B CA 1
ATOM 3144 C C . VAL B 1 186 ? 8.516 1.376 -9.883 1 96.81 186 VAL B C 1
ATOM 3146 O O . VAL B 1 186 ? 9.227 0.458 -9.461 1 96.81 186 VAL B O 1
ATOM 3149 N N . ASP B 1 187 ? 8.938 2.26 -10.734 1 97.31 187 ASP B N 1
ATOM 3150 C CA . ASP B 1 187 ? 10.305 2.223 -11.242 1 97.31 187 ASP B CA 1
ATOM 3151 C C . ASP B 1 187 ? 11.312 2.293 -10.094 1 97.31 187 ASP B C 1
ATOM 3153 O O . ASP B 1 187 ? 12.297 1.549 -10.078 1 97.31 187 ASP B O 1
ATOM 3157 N N . PHE B 1 188 ? 11.031 3.172 -9.18 1 97.88 188 PHE B N 1
ATOM 3158 C CA . PHE B 1 188 ? 11.906 3.316 -8.031 1 97.88 188 PHE B CA 1
ATOM 3159 C C . PHE B 1 188 ? 11.93 2.031 -7.207 1 97.88 188 PHE B C 1
ATOM 3161 O O . PHE B 1 188 ? 13.008 1.549 -6.832 1 97.88 188 PHE B O 1
ATOM 3168 N N . GLN B 1 189 ? 10.773 1.521 -6.855 1 98.19 189 GLN B N 1
ATOM 3169 C CA . GLN B 1 189 ? 10.656 0.35 -5.992 1 98.19 189 GLN B CA 1
ATOM 3170 C C . GLN B 1 189 ? 11.297 -0.876 -6.641 1 98.19 189 GLN B C 1
ATOM 3172 O O . GLN B 1 189 ? 11.984 -1.649 -5.973 1 98.19 189 GLN B O 1
ATOM 3177 N N . VAL B 1 190 ? 11.062 -1.02 -7.953 1 98 190 VAL B N 1
ATOM 3178 C CA . VAL B 1 190 ? 11.664 -2.129 -8.688 1 98 190 VAL B CA 1
ATOM 3179 C C . VAL B 1 190 ? 13.188 -1.993 -8.68 1 98 190 VAL B C 1
ATOM 3181 O O . VAL B 1 190 ? 13.898 -2.959 -8.391 1 98 190 VAL B O 1
ATOM 3184 N N . ARG B 1 191 ? 13.672 -0.842 -8.945 1 97.75 191 ARG B N 1
ATOM 3185 C CA . ARG B 1 191 ? 15.117 -0.605 -8.953 1 97.75 191 ARG B CA 1
ATOM 3186 C C . ARG B 1 191 ? 15.727 -0.902 -7.59 1 97.75 191 ARG B C 1
ATOM 3188 O O . ARG B 1 191 ? 16.766 -1.547 -7.5 1 97.75 191 ARG B O 1
ATOM 3195 N N . ALA B 1 192 ? 15.094 -0.398 -6.547 1 97.88 192 ALA B N 1
ATOM 3196 C CA . ALA B 1 192 ? 15.594 -0.604 -5.191 1 97.88 192 ALA B CA 1
ATOM 3197 C C . ALA B 1 192 ? 15.664 -2.09 -4.855 1 97.88 192 ALA B C 1
ATOM 3199 O O . ALA B 1 192 ? 16.641 -2.553 -4.266 1 97.88 192 ALA B O 1
ATOM 3200 N N . LEU B 1 193 ? 14.602 -2.803 -5.188 1 97.81 193 LEU B N 1
ATOM 3201 C CA . LEU B 1 193 ? 14.547 -4.234 -4.906 1 97.81 193 LEU B CA 1
ATOM 3202 C C . LEU B 1 193 ? 15.609 -4.98 -5.707 1 97.81 193 LEU B C 1
ATOM 3204 O O . LEU B 1 193 ? 16.312 -5.844 -5.164 1 97.81 193 LEU B O 1
ATOM 3208 N N . VAL B 1 194 ? 15.758 -4.66 -6.953 1 97.88 194 VAL B N 1
ATOM 3209 C CA . VAL B 1 194 ? 16.719 -5.32 -7.828 1 97.88 194 VAL B CA 1
ATOM 3210 C C . VAL B 1 194 ? 18.141 -4.996 -7.367 1 97.88 194 VAL B C 1
ATOM 3212 O O . VAL B 1 194 ? 19.031 -5.855 -7.418 1 97.88 194 VAL B O 1
ATOM 3215 N N . ASP B 1 195 ? 18.406 -3.756 -6.945 1 97 195 ASP B N 1
ATOM 3216 C CA . ASP B 1 195 ? 19.703 -3.383 -6.387 1 97 195 ASP B CA 1
ATOM 3217 C C . ASP B 1 195 ? 20.078 -4.289 -5.215 1 97 195 ASP B C 1
ATOM 3219 O O . ASP B 1 195 ? 21.219 -4.75 -5.121 1 97 195 ASP B O 1
ATOM 3223 N N . GLU B 1 196 ? 19.109 -4.512 -4.328 1 95.81 196 GLU B N 1
ATOM 3224 C CA . GLU B 1 196 ? 19.344 -5.375 -3.174 1 95.81 196 GLU B CA 1
ATOM 3225 C C . GLU B 1 196 ? 19.625 -6.812 -3.607 1 95.81 196 GLU B C 1
ATOM 3227 O O . GLU B 1 196 ? 20.516 -7.465 -3.068 1 95.81 196 GLU B O 1
ATOM 3232 N N . MET B 1 197 ? 18.844 -7.277 -4.562 1 96.5 197 MET B N 1
ATOM 3233 C CA . MET B 1 197 ? 19.031 -8.641 -5.066 1 96.5 197 MET B CA 1
ATOM 3234 C C . MET B 1 197 ? 20.406 -8.805 -5.707 1 96.5 197 MET B C 1
ATOM 3236 O O . MET B 1 197 ? 21.047 -9.844 -5.543 1 96.5 197 MET B O 1
ATOM 3240 N N . GLU B 1 198 ? 20.75 -7.809 -6.422 1 95.12 198 GLU B N 1
ATOM 3241 C CA . GLU B 1 198 ? 22.047 -7.844 -7.078 1 95.12 198 GLU B CA 1
ATOM 3242 C C . GLU B 1 198 ? 23.188 -7.855 -6.059 1 95.12 198 GLU B C 1
ATOM 3244 O O . GLU B 1 198 ? 24.172 -8.57 -6.227 1 95.12 198 GLU B O 1
ATOM 3249 N N . ARG B 1 199 ? 23.062 -7.051 -5.051 1 93.62 199 ARG B N 1
ATOM 3250 C CA . ARG B 1 199 ? 24.062 -7.004 -3.984 1 93.62 199 ARG B CA 1
ATOM 3251 C C . ARG B 1 199 ? 24.234 -8.367 -3.328 1 93.62 199 ARG B C 1
ATOM 3253 O O . ARG B 1 199 ? 25.344 -8.805 -3.07 1 93.62 199 ARG B O 1
ATOM 3260 N N . VAL B 1 200 ? 23.141 -8.969 -3.039 1 92.69 200 VAL B N 1
ATOM 3261 C CA . VAL B 1 200 ? 23.141 -10.266 -2.371 1 92.69 200 VAL B CA 1
ATOM 3262 C C . VAL B 1 200 ? 23.719 -11.328 -3.301 1 92.69 200 VAL B C 1
ATOM 3264 O O . VAL B 1 200 ? 24.438 -12.227 -2.855 1 92.69 200 VAL B O 1
ATOM 3267 N N . LYS B 1 201 ? 23.344 -11.211 -4.516 1 90.12 201 LYS B N 1
ATOM 3268 C CA . LYS B 1 201 ? 23.828 -12.156 -5.523 1 90.12 201 LYS B CA 1
ATOM 3269 C C . LYS B 1 201 ? 25.344 -12.086 -5.664 1 90.12 201 LYS B C 1
ATOM 3271 O O . LYS B 1 201 ? 26 -13.109 -5.836 1 90.12 201 LYS B O 1
ATOM 3276 N N . GLU B 1 202 ? 25.938 -10.914 -5.566 1 84.62 202 GLU B N 1
ATOM 3277 C CA . GLU B 1 202 ? 27.359 -10.703 -5.754 1 84.62 202 GLU B CA 1
ATOM 3278 C C . GLU B 1 202 ? 28.141 -11.062 -4.492 1 84.62 202 GLU B C 1
ATOM 3280 O O . GLU B 1 202 ? 29.328 -11.406 -4.566 1 84.62 202 GLU B O 1
ATOM 3285 N N . HIS B 1 203 ? 27.656 -10.805 -3.371 1 74.19 203 HIS B N 1
ATOM 3286 C CA . HIS B 1 203 ? 28.375 -11.109 -2.135 1 74.19 203 HIS B CA 1
ATOM 3287 C C . HIS B 1 203 ? 28.562 -12.609 -1.965 1 74.19 203 HIS B C 1
ATOM 3289 O O . HIS B 1 203 ? 29.469 -13.055 -1.249 1 74.19 203 HIS B O 1
ATOM 3295 N N . VAL B 1 204 ? 27.797 -13.5 -2.521 1 60.5 204 VAL B N 1
ATOM 3296 C CA . VAL B 1 204 ? 27.969 -14.945 -2.428 1 60.5 204 VAL B CA 1
ATOM 3297 C C . VAL B 1 204 ? 28.938 -15.422 -3.516 1 60.5 204 VAL B C 1
ATOM 3299 O O . VAL B 1 204 ? 29.359 -16.578 -3.51 1 60.5 204 VAL B O 1
ATOM 3302 N N . ARG B 1 205 ? 29.375 -14.594 -4.488 1 47.12 205 ARG B N 1
ATOM 3303 C CA . ARG B 1 205 ? 30.469 -14.992 -5.359 1 47.12 205 ARG B CA 1
ATOM 3304 C C . ARG B 1 205 ? 31.812 -14.711 -4.699 1 47.12 205 ARG B C 1
ATOM 3306 O O . ARG B 1 205 ? 32 -13.672 -4.062 1 47.12 205 ARG B O 1
#

Radius of gyration: 24.74 Å; Cα contacts (8 Å, |Δi|>4): 431; chains: 2; bounding box: 62×75×57 Å

InterPro domains:
  IPR001647 DNA-binding HTH domain, TetR-type [PS50977] (12-72)
  IPR009057 Homedomain-like superfamily [SSF46689] (8-82)
  IPR023772 DNA-binding HTH domain, TetR-type, conserved site [PS01081] (30-61)

Sequence (410 aa):
MARKAYSEEDRVQVRNALMTTMIQCIADRGLIHSSIDVLCRKVGISKTFFYSFFSSKEELVLYALRYQQPKLLDYARSLMEDPGLSWRAGVETFLKNCCYGAKSGVAVLSIEEEQQVRHCLSEENFQAFRRDQIIFYGKLLSIFSLPVDSIDPRLFGNLALSMMMVHKAIPDTMPFLFPEVAEDMVDFQVRALVDEMERVKEHVRMARKAYSEEDRVQVRNALMTTMIQCIADRGLIHSSIDVLCRKVGISKTFFYSFFSSKEELVLYALRYQQPKLLDYARSLMEDPGLSWRAGVETFLKNCCYGAKSGVAVLSIEEEQQVRHCLSEENFQAFRRDQIIFYGKLLSIFSLPVDSIDPRLFGNLALSMMMVHKAIPDTMPFLFPEVAEDMVDFQVRALVDEMERVKEHVR

Solvent-accessible surface area (backbone atoms only — not comparable to full-atom values): 22408 Å² total; per-residue (Å²): 129,80,80,74,72,72,49,73,67,49,49,52,50,50,53,50,44,50,26,53,49,51,30,47,33,28,24,74,64,28,63,87,73,50,42,68,67,56,50,24,60,74,70,66,50,52,70,71,59,49,53,74,77,34,93,42,72,49,54,44,49,55,50,20,56,57,64,44,46,63,57,52,51,49,50,49,46,52,36,64,66,32,86,89,43,52,70,69,56,22,52,48,50,50,55,51,42,59,48,54,11,65,77,64,58,42,57,62,69,47,58,68,51,47,40,54,36,56,72,70,46,53,70,66,58,46,51,51,49,51,52,48,50,37,53,51,35,40,51,48,42,49,66,70,62,42,57,88,82,71,64,55,30,55,43,55,43,37,55,55,49,49,52,30,35,50,57,67,28,48,41,83,54,36,63,90,40,51,60,94,37,43,66,59,47,48,53,49,52,50,50,46,52,50,53,52,50,49,52,54,42,52,69,77,101,128,82,79,73,72,72,47,72,66,50,48,53,50,49,52,50,45,50,27,53,50,51,30,47,33,28,24,74,66,27,63,87,73,50,43,70,69,57,52,23,62,74,70,69,53,52,70,71,59,49,52,74,77,32,92,42,72,49,54,44,48,54,51,20,59,56,62,46,47,62,56,51,50,50,50,49,46,51,36,64,67,32,87,89,42,51,71,67,56,23,52,49,49,49,55,52,42,58,49,52,12,66,77,62,60,42,59,63,67,46,58,67,50,45,43,53,37,56,73,71,44,52,70,67,57,48,53,51,48,50,52,49,49,38,53,50,34,41,50,49,42,48,68,70,62,41,58,87,83,71,62,57,30,56,43,54,43,36,55,53,48,50,53,29,34,50,55,66,28,47,41,81,51,38,63,88,39,52,60,93,37,43,66,58,48,49,53,49,52,50,49,46,52,49,52,52,51,49,51,56,41,51,70,77,100

Nearest PDB structures (foldseek):
  4l62-assembly1_C  TM=6.299E-01  e=3.277E-04  Pseudomonas aeruginosa PAO1
  2o7t-assembly1_A-2  TM=5.433E-01  e=2.486E-04  Corynebacterium glutamicum
  4yze-assembly1_C  TM=5.841E-01  e=5.965E-04  Escherichia coli K-12
  3on4-assembly2_H  TM=5.692E-01  e=1.499E-03  Legionella pneumophila subsp. pneumophila str. Philadelphia 1
  6o6n-assembly1_A  TM=4.942E-01  e=3.131E-03  Mycobacterium tuberculosis